Protein AF-0000000067927307 (afdb_homodimer)

Sequence (446 aa):
MRVGNA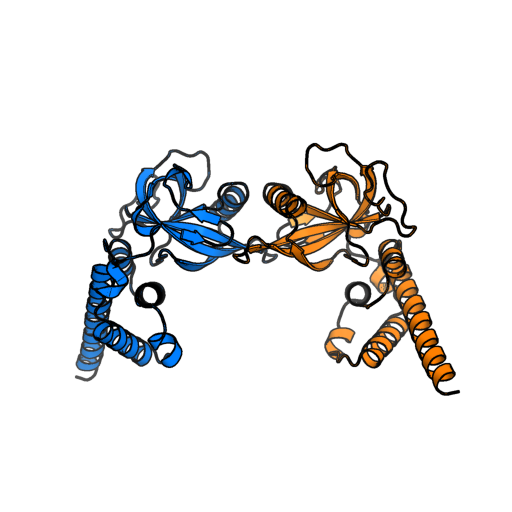LYRLAKDLPPAIPVFPLAGALLLPGGRMPLNIFEPRYLQMIDQAMAGSRLIGMIQPSLDGALRDDGEPELCSVGCAGRIISLAETGDGRYLISLQGVCRFRIVQELTAKTPFRQCKIMPFLADLEEDQAAAEVDRPALLKAFRAYLQANDLEADWESVSRAENGMLVNALSMMAPYGPAEKQALLEAPDLKTRAETLIAITEMTLAREDDEFGSSLQMRVGNALYRLAKDLPPAIPVFPLAGALLLPGGRMPLNIFEPRYLQMIDQAMAGSRLIGMIQPSLDGALRDDGEPELCSVGCAGRIISLAETGDGRYLISLQGVCRFRIVQELTAKTPFRQCKIMPFLADLEEDQAAAEVDRPALLKAFRAYLQANDLEADWESVSRAENGMLVNALSMMAPYGPAEKQALLEAPDLKTRAETLIAITEMTLAREDDEFGSSLQ

Structure (mmCIF, N/CA/C/O backbone):
data_AF-0000000067927307-model_v1
#
loop_
_entity.id
_entity.type
_entity.pdbx_description
1 polymer 'Peptidase S16 lon domain protein'
#
loop_
_atom_site.group_PDB
_atom_site.id
_atom_site.type_symbol
_atom_site.label_atom_id
_atom_site.label_alt_id
_atom_site.label_comp_id
_atom_site.label_asym_id
_atom_site.label_entity_id
_atom_site.label_seq_id
_atom_site.pdbx_PDB_ins_code
_atom_site.Cartn_x
_atom_site.Cartn_y
_atom_site.Cartn_z
_atom_site.occupancy
_atom_site.B_iso_or_equiv
_atom_site.auth_seq_id
_atom_site.auth_comp_id
_atom_site.auth_asym_id
_atom_site.auth_atom_id
_atom_site.pdbx_PDB_model_num
ATOM 1 N N . MET A 1 1 ? 15.781 15.484 0.783 1 87.31 1 MET A N 1
ATOM 2 C CA . MET A 1 1 ? 15.047 14.672 1.747 1 87.31 1 MET A CA 1
ATOM 3 C C . MET A 1 1 ? 14.586 13.359 1.115 1 87.31 1 MET A C 1
ATOM 5 O O . MET A 1 1 ? 14 13.359 0.03 1 87.31 1 MET A O 1
ATOM 9 N N . ARG A 1 2 ? 14.93 12.266 1.799 1 89.75 2 ARG A N 1
ATOM 10 C CA . ARG A 1 2 ? 14.477 10.961 1.318 1 89.75 2 ARG A CA 1
ATOM 11 C C . ARG A 1 2 ? 13.172 10.555 1.995 1 89.75 2 ARG A C 1
ATOM 13 O O . ARG A 1 2 ? 13.078 10.562 3.225 1 89.75 2 ARG A O 1
ATOM 20 N N . VAL A 1 3 ? 12.195 10.312 1.195 1 92.94 3 VAL A N 1
ATOM 21 C CA . VAL A 1 3 ? 10.891 9.875 1.685 1 92.94 3 VAL A CA 1
ATOM 22 C C . VAL A 1 3 ? 10.445 8.625 0.921 1 92.94 3 VAL A C 1
ATOM 24 O O . VAL A 1 3 ? 10.211 8.68 -0.288 1 92.94 3 VAL A O 1
ATOM 27 N N . GLY A 1 4 ? 10.273 7.488 1.721 1 94.56 4 GLY A N 1
ATOM 28 C CA . GLY A 1 4 ? 10.062 6.238 1.01 1 94.56 4 GLY A CA 1
ATOM 29 C C . GLY A 1 4 ? 11.148 5.938 -0.007 1 94.56 4 GLY A C 1
ATOM 30 O O . GLY A 1 4 ? 12.336 5.945 0.325 1 94.56 4 GLY A O 1
ATOM 31 N N . ASN A 1 5 ? 10.766 5.727 -1.264 1 94.69 5 ASN A N 1
ATOM 32 C CA . ASN A 1 5 ? 11.727 5.391 -2.307 1 94.69 5 ASN A CA 1
ATOM 33 C C . ASN A 1 5 ? 12.086 6.609 -3.152 1 94.69 5 ASN A C 1
ATOM 35 O O . ASN A 1 5 ? 12.789 6.488 -4.16 1 94.69 5 ASN A O 1
ATOM 39 N N . ALA A 1 6 ? 11.594 7.797 -2.719 1 94.88 6 ALA A N 1
ATOM 40 C CA . ALA A 1 6 ? 11.789 8.992 -3.529 1 94.88 6 ALA A CA 1
ATOM 41 C C . ALA A 1 6 ? 12.719 9.984 -2.836 1 94.88 6 ALA A C 1
ATOM 43 O O . ALA A 1 6 ? 12.797 10.016 -1.606 1 94.88 6 ALA A O 1
ATOM 44 N N . LEU A 1 7 ? 13.375 10.719 -3.6 1 93.69 7 LEU A N 1
ATOM 45 C CA . LEU A 1 7 ? 14.25 11.797 -3.143 1 93.69 7 LEU A CA 1
ATOM 46 C C . LEU A 1 7 ? 13.742 13.148 -3.607 1 93.69 7 LEU A C 1
ATOM 48 O O . LEU A 1 7 ? 13.445 13.336 -4.793 1 93.69 7 LEU A O 1
ATOM 52 N N . TYR A 1 8 ? 13.516 14.008 -2.637 1 94.5 8 TYR A N 1
ATOM 53 C CA . TYR A 1 8 ? 13.078 15.367 -2.92 1 94.5 8 TYR A CA 1
ATOM 54 C C . TYR A 1 8 ? 14.156 16.375 -2.539 1 94.5 8 TYR A C 1
ATOM 56 O O . TYR A 1 8 ? 14.523 16.484 -1.368 1 94.5 8 TYR A O 1
ATOM 64 N N . ARG A 1 9 ? 14.75 17.125 -3.451 1 89.94 9 ARG A N 1
ATOM 65 C CA . ARG A 1 9 ? 15.852 18.047 -3.199 1 89.94 9 ARG A CA 1
ATOM 66 C C 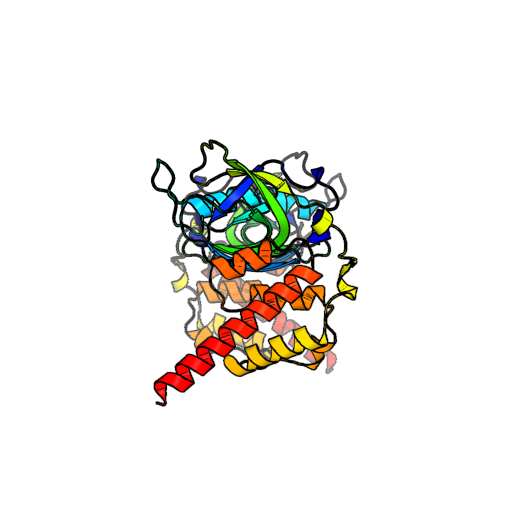. ARG A 1 9 ? 15.508 19.453 -3.654 1 89.94 9 ARG A C 1
ATOM 68 O O . ARG A 1 9 ? 15.93 20.438 -3.035 1 89.94 9 ARG A O 1
ATOM 75 N N . LEU A 1 10 ? 14.695 19.422 -4.723 1 90.88 10 LEU A N 1
ATOM 76 C CA . LEU A 1 10 ? 14.383 20.719 -5.336 1 90.88 10 LEU A CA 1
ATOM 77 C C . LEU A 1 10 ? 12.875 20.906 -5.469 1 90.88 10 LEU A C 1
ATOM 79 O O . LEU A 1 10 ? 12.117 19.938 -5.367 1 90.88 10 LEU A O 1
ATOM 83 N N . ALA A 1 11 ? 12.555 22.141 -5.723 1 89.75 11 ALA A N 1
ATOM 84 C CA . ALA A 1 11 ? 11.148 22.484 -5.922 1 89.75 11 ALA A CA 1
ATOM 85 C C . ALA A 1 11 ? 10.547 21.688 -7.07 1 89.75 11 ALA A C 1
ATOM 87 O O . ALA A 1 11 ? 9.383 21.297 -7.016 1 89.75 11 ALA A O 1
ATOM 88 N N . LYS A 1 12 ? 11.297 21.375 -8.086 1 92.12 12 LYS A N 1
ATOM 89 C CA . LYS A 1 12 ? 10.82 20.703 -9.289 1 92.12 12 LYS A CA 1
ATOM 90 C C . LYS A 1 12 ? 10.469 19.25 -9 1 92.12 12 LYS A C 1
ATOM 92 O O . LYS A 1 12 ? 9.82 18.594 -9.812 1 92.12 12 LYS A O 1
ATOM 97 N N . ASP A 1 13 ? 10.938 18.766 -7.898 1 93.62 13 ASP A N 1
ATOM 98 C CA . ASP A 1 13 ? 10.648 17.391 -7.523 1 93.62 13 ASP A CA 1
ATOM 99 C C . ASP A 1 13 ? 9.234 17.25 -6.977 1 93.62 13 ASP A C 1
ATOM 101 O O . ASP A 1 13 ? 8.75 16.141 -6.754 1 93.62 13 ASP A O 1
ATOM 105 N N . LEU A 1 14 ? 8.617 18.375 -6.727 1 95.12 14 LEU A N 1
ATOM 106 C CA . LEU A 1 14 ? 7.234 18.406 -6.273 1 95.12 14 LEU A CA 1
ATOM 107 C C . LEU A 1 14 ? 6.32 18.938 -7.375 1 95.12 14 LEU A C 1
ATOM 109 O O . LEU A 1 14 ? 6.707 19.828 -8.133 1 95.12 14 LEU A O 1
ATOM 113 N N . PRO A 1 15 ? 5.156 18.391 -7.465 1 96.19 15 PRO A N 1
ATOM 114 C CA . PRO A 1 15 ? 4.207 18.938 -8.43 1 96.19 15 PRO A CA 1
ATOM 115 C C . PRO A 1 15 ? 3.73 20.344 -8.055 1 96.19 15 PRO A C 1
ATOM 117 O O . PRO A 1 15 ? 3.646 20.672 -6.871 1 96.19 15 PRO A O 1
ATOM 120 N N . PRO A 1 16 ? 3.441 21.141 -9.023 1 95.56 16 PRO A N 1
ATOM 121 C CA . PRO A 1 16 ? 2.973 22.5 -8.734 1 95.56 16 PRO A CA 1
ATOM 122 C C . PRO A 1 16 ? 1.612 22.516 -8.039 1 95.56 16 PRO A C 1
ATOM 124 O O . PRO A 1 16 ? 1.288 23.469 -7.332 1 95.56 16 PRO A O 1
ATOM 127 N N . ALA A 1 17 ? 0.809 21.5 -8.352 1 97.44 17 ALA A N 1
ATOM 128 C CA . ALA A 1 17 ? -0.499 21.359 -7.715 1 97.44 17 ALA A CA 1
ATOM 129 C C . ALA A 1 17 ? -0.682 19.953 -7.145 1 97.44 17 ALA A C 1
ATOM 131 O O . ALA A 1 17 ? -0.21 18.969 -7.727 1 97.44 17 ALA A O 1
ATOM 132 N N . ILE A 1 18 ? -1.35 19.844 -6.066 1 97.88 18 ILE A N 1
ATOM 133 C CA . ILE A 1 18 ? -1.582 18.547 -5.461 1 97.88 18 ILE A CA 1
ATOM 134 C C . ILE A 1 18 ? -3.006 18.469 -4.91 1 97.88 18 ILE A C 1
ATOM 136 O O . ILE A 1 18 ? -3.592 19.5 -4.562 1 97.88 18 ILE A O 1
ATOM 140 N N . PRO A 1 19 ? -3.582 17.266 -4.887 1 98.62 19 PRO A N 1
ATOM 141 C CA . PRO A 1 19 ? -4.824 17.109 -4.125 1 98.62 19 PRO A CA 1
ATOM 142 C C . PRO A 1 19 ? -4.629 17.328 -2.625 1 98.62 19 PRO A C 1
ATOM 144 O O . PRO A 1 19 ? -3.576 16.984 -2.08 1 98.62 19 PRO A O 1
ATOM 147 N N . VAL A 1 20 ? -5.605 17.906 -1.993 1 98.44 20 VAL A N 1
ATOM 148 C CA . VAL A 1 20 ? -5.473 18.172 -0.566 1 98.44 20 VAL A CA 1
ATOM 149 C C . VAL A 1 20 ? -6.547 17.422 0.208 1 98.44 20 VAL A C 1
ATOM 151 O O . VAL A 1 20 ? -7.656 17.219 -0.291 1 98.44 20 VAL A O 1
ATOM 154 N N . PHE A 1 21 ? -6.234 16.969 1.389 1 98.56 21 PHE A N 1
ATOM 155 C CA . PHE A 1 21 ? -7.105 16.25 2.312 1 98.56 21 PHE A CA 1
ATOM 156 C C . PHE A 1 21 ? -7.309 17.047 3.594 1 98.56 21 PHE A C 1
ATOM 158 O O . PHE A 1 21 ? -6.496 16.984 4.516 1 98.56 21 PHE A O 1
ATOM 165 N N . PRO A 1 22 ? -8.422 17.797 3.635 1 98 22 PRO A N 1
ATOM 166 C CA . PRO A 1 22 ? -8.711 18.547 4.855 1 98 22 PRO A CA 1
ATOM 167 C C . PRO A 1 22 ? -9.078 17.656 6.031 1 98 22 PRO A C 1
ATOM 169 O O . PRO A 1 22 ? -10.016 16.859 5.938 1 98 22 PRO A O 1
ATOM 172 N N . LEU A 1 23 ? -8.383 17.781 7.117 1 97.25 23 LEU A N 1
ATOM 173 C CA . LEU A 1 23 ? -8.664 17 8.328 1 97.25 23 LEU A CA 1
ATOM 174 C C . LEU A 1 23 ? -8.359 17.828 9.578 1 97.25 23 LEU A C 1
ATOM 176 O O . LEU A 1 23 ? -7.203 18.172 9.836 1 97.25 23 LEU A O 1
ATOM 180 N N . ALA A 1 24 ? -9.406 18.094 10.281 1 96.19 24 ALA A N 1
ATOM 181 C CA . ALA A 1 24 ? -9.258 18.906 11.484 1 96.19 24 ALA A CA 1
ATOM 182 C C . ALA A 1 24 ? -8.43 18.188 12.539 1 96.19 24 ALA A C 1
ATOM 184 O O . ALA A 1 24 ? -8.625 16.984 12.773 1 96.19 24 ALA A O 1
ATOM 185 N N . GLY A 1 25 ? -7.492 18.906 13.148 1 94.75 25 GLY A N 1
ATOM 186 C CA . GLY A 1 25 ? -6.715 18.375 14.25 1 94.75 25 GLY A CA 1
ATOM 187 C C . GLY A 1 25 ? -5.574 17.469 13.797 1 94.75 25 GLY A C 1
ATOM 188 O O . GLY A 1 25 ? -4.844 16.922 14.617 1 94.75 25 GLY A O 1
ATOM 189 N N . ALA A 1 26 ? -5.387 17.328 12.523 1 94.25 26 ALA A N 1
ATOM 190 C CA . ALA A 1 26 ? -4.301 16.516 12 1 94.25 26 ALA A CA 1
ATOM 191 C C . ALA A 1 26 ? -3.033 17.344 11.797 1 94.25 26 ALA A C 1
ATOM 193 O O . ALA A 1 26 ? -3.102 18.5 11.367 1 94.25 26 ALA A O 1
ATOM 194 N N . LEU A 1 27 ? -1.935 16.766 12.188 1 96.44 27 LEU A N 1
ATOM 195 C CA . LEU A 1 27 ? -0.641 17.391 11.945 1 96.44 27 LEU A CA 1
ATOM 196 C C . LEU A 1 27 ? 0.34 16.406 11.328 1 96.44 27 LEU A C 1
ATOM 198 O O . LEU A 1 27 ? 0.626 15.352 11.914 1 96.44 27 LEU A O 1
ATOM 202 N N . LEU A 1 28 ? 0.758 16.688 10.156 1 97.56 28 LEU A N 1
ATOM 203 C CA . LEU A 1 28 ? 1.861 15.992 9.5 1 97.56 28 LEU A CA 1
ATOM 204 C C . LEU A 1 28 ? 3.074 16.906 9.367 1 97.56 28 LEU A C 1
ATOM 206 O O . LEU A 1 28 ? 2.945 18.062 8.953 1 97.56 28 LEU A O 1
ATOM 210 N N . LEU A 1 29 ? 4.199 16.406 9.82 1 96.38 29 LEU A N 1
ATOM 211 C CA . LEU A 1 29 ? 5.449 17.156 9.688 1 96.38 29 LEU A CA 1
ATOM 212 C C . LEU A 1 29 ? 6.441 16.391 8.812 1 96.38 29 LEU A C 1
ATOM 214 O O . LEU A 1 29 ? 6.305 15.18 8.617 1 96.38 29 LEU A O 1
ATOM 218 N N . PRO A 1 30 ? 7.402 17.156 8.195 1 94.12 30 PRO A N 1
ATOM 219 C CA . PRO A 1 30 ? 8.406 16.484 7.375 1 94.12 30 PRO A CA 1
ATOM 220 C C . PRO A 1 30 ? 9.062 15.305 8.094 1 94.12 30 PRO A C 1
ATOM 222 O O . PRO A 1 30 ? 9.453 15.43 9.258 1 94.12 30 PRO A O 1
ATOM 225 N N . GLY A 1 31 ? 9.094 14.164 7.41 1 91.81 31 GLY A N 1
ATOM 226 C CA . GLY A 1 31 ? 9.703 12.977 7.977 1 91.81 31 GLY A CA 1
ATOM 227 C C . GLY A 1 31 ? 8.742 12.164 8.828 1 91.81 31 GLY A C 1
ATOM 228 O O . GLY A 1 31 ? 8.992 10.992 9.109 1 91.81 31 GLY A O 1
ATOM 229 N N . GLY A 1 32 ? 7.723 12.828 9.297 1 93.69 32 GLY A N 1
ATOM 230 C CA . GLY A 1 32 ? 6.738 12.156 10.125 1 93.69 32 GLY A CA 1
ATOM 231 C C . GLY A 1 32 ? 5.867 11.18 9.352 1 93.69 32 GLY A C 1
ATOM 232 O O . GLY A 1 32 ? 5.73 11.297 8.133 1 93.69 32 GLY A O 1
ATOM 233 N N . ARG A 1 33 ? 5.27 10.25 10.102 1 94.62 33 ARG A N 1
ATOM 234 C CA . ARG A 1 33 ? 4.371 9.273 9.484 1 94.62 33 ARG A CA 1
ATOM 235 C C . ARG A 1 33 ? 2.949 9.43 10.008 1 94.62 33 ARG A C 1
ATOM 237 O O . ARG A 1 33 ? 2.746 9.68 11.203 1 94.62 33 ARG A O 1
ATOM 244 N N . MET A 1 34 ? 2.025 9.211 9.094 1 96.19 34 MET A N 1
ATOM 245 C CA . MET A 1 34 ? 0.623 9.336 9.477 1 96.19 34 MET A CA 1
ATOM 246 C C . MET A 1 34 ? -0.223 8.25 8.812 1 96.19 34 MET A C 1
ATOM 248 O O . MET A 1 34 ? -0.42 8.273 7.594 1 96.19 34 MET A O 1
ATOM 252 N N . PRO A 1 35 ? -0.691 7.301 9.586 1 97.38 35 PRO A N 1
ATOM 253 C CA . PRO A 1 35 ? -1.65 6.336 9.047 1 97.38 35 PRO A CA 1
ATOM 254 C C . PRO A 1 35 ? -3.053 6.922 8.891 1 97.38 35 PRO A C 1
ATOM 256 O O . PRO A 1 35 ? -3.49 7.719 9.719 1 97.38 35 PRO A O 1
ATOM 259 N N . LEU A 1 36 ? -3.715 6.602 7.875 1 98.06 36 LEU A N 1
ATOM 260 C CA . LEU A 1 36 ? -5.074 7.07 7.617 1 98.06 36 LEU A CA 1
ATOM 261 C C . LEU A 1 36 ? -5.957 5.93 7.129 1 98.06 36 LEU A C 1
ATOM 263 O O . LEU A 1 36 ? -5.484 5.02 6.445 1 98.06 36 LEU A O 1
ATOM 267 N N . ASN A 1 37 ? -7.18 5.938 7.543 1 97.81 37 ASN A N 1
ATOM 268 C CA . ASN A 1 37 ? -8.25 5.098 7.027 1 97.81 37 ASN A CA 1
ATOM 269 C C . ASN A 1 37 ? -9.164 5.871 6.078 1 97.81 37 ASN A C 1
ATOM 271 O O . ASN A 1 37 ? -9.883 6.773 6.504 1 97.81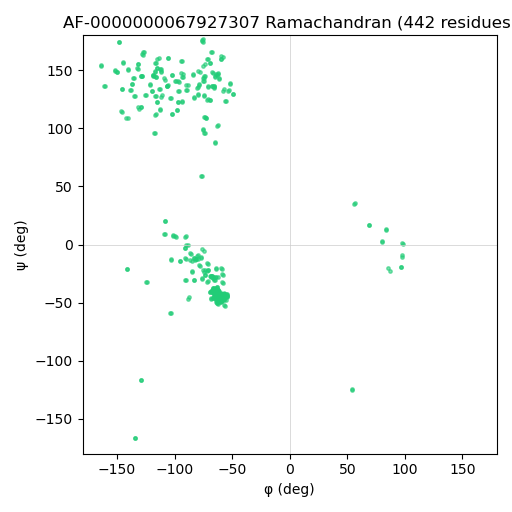 37 ASN A O 1
ATOM 275 N N . ILE A 1 38 ? -9.133 5.535 4.844 1 98.56 38 ILE A N 1
ATOM 276 C CA . ILE A 1 38 ? -9.867 6.281 3.83 1 98.56 38 ILE A CA 1
ATOM 277 C C . ILE A 1 38 ? -11.125 5.508 3.43 1 98.56 38 ILE A C 1
ATOM 279 O O . ILE A 1 38 ? -11.039 4.359 2.99 1 98.56 38 ILE A O 1
ATOM 283 N N . PHE A 1 39 ? -12.352 6.172 3.506 1 97.69 39 PHE A N 1
ATOM 284 C CA . PHE A 1 39 ? -13.562 5.422 3.197 1 97.69 39 PHE A CA 1
ATOM 285 C C . PHE A 1 39 ? -14.547 6.281 2.416 1 97.69 39 PHE A C 1
ATOM 287 O O . PHE A 1 39 ? -15.469 5.762 1.781 1 97.69 39 PHE A O 1
ATOM 294 N N . GLU A 1 40 ? -14.438 7.574 2.477 1 97.5 40 GLU A N 1
ATOM 295 C CA . GLU A 1 40 ? -15.32 8.414 1.679 1 97.5 40 GLU A CA 1
ATOM 296 C C . GLU A 1 40 ? -15.031 8.266 0.189 1 97.5 40 GLU A C 1
ATOM 298 O O . GLU A 1 40 ? -13.875 8.352 -0.231 1 97.5 40 GLU A O 1
ATOM 303 N N . PRO A 1 41 ? -15.992 8.156 -0.665 1 97.5 41 PRO A N 1
ATOM 304 C CA . PRO A 1 41 ? -15.805 7.914 -2.098 1 97.5 41 PRO A CA 1
ATOM 305 C C . PRO A 1 41 ? -14.891 8.945 -2.76 1 97.5 41 PRO A C 1
ATOM 307 O O . PRO A 1 41 ? -14.039 8.586 -3.574 1 97.5 41 PRO A O 1
ATOM 310 N N . ARG A 1 42 ? -15.062 10.219 -2.441 1 97.62 42 ARG A N 1
ATOM 311 C CA . ARG A 1 42 ? -14.258 11.258 -3.068 1 97.62 42 ARG A CA 1
ATOM 312 C C . ARG A 1 42 ? -12.781 11.086 -2.725 1 97.62 42 ARG A C 1
ATOM 314 O O . ARG A 1 42 ? -11.914 11.32 -3.566 1 97.62 42 ARG A O 1
ATOM 321 N N . TYR A 1 43 ? -12.516 10.688 -1.562 1 98.19 43 TYR A N 1
ATOM 322 C CA . TYR A 1 43 ? -11.117 10.555 -1.158 1 98.19 43 TYR A CA 1
ATOM 323 C C . TYR A 1 43 ? -10.547 9.219 -1.619 1 98.19 43 TYR A C 1
ATOM 325 O O . TYR A 1 43 ? -9.336 9.094 -1.812 1 98.19 43 TYR A O 1
ATOM 333 N N . LEU A 1 44 ? -11.414 8.172 -1.704 1 97.94 44 LEU A N 1
ATOM 334 C CA . LEU A 1 44 ? -10.953 6.957 -2.363 1 97.94 44 LEU A CA 1
ATOM 335 C C . LEU A 1 44 ? -10.438 7.258 -3.768 1 97.94 44 LEU A C 1
ATOM 337 O O . LEU A 1 44 ? -9.367 6.793 -4.152 1 97.94 44 LEU A O 1
ATOM 341 N N . GLN A 1 45 ? -11.164 8.062 -4.516 1 97.75 45 GLN A N 1
ATOM 342 C CA . GLN A 1 45 ? -10.758 8.469 -5.855 1 97.75 45 GLN A CA 1
ATOM 343 C C . GLN A 1 45 ? -9.469 9.281 -5.812 1 97.75 45 GLN A C 1
ATOM 345 O O . GLN A 1 45 ? -8.617 9.148 -6.699 1 97.75 45 GLN A O 1
ATOM 350 N N . MET A 1 46 ? -9.352 10.125 -4.82 1 98.44 46 MET A N 1
ATOM 351 C CA . MET A 1 46 ? -8.148 10.93 -4.648 1 98.44 46 MET A CA 1
ATOM 352 C C . MET A 1 46 ? -6.914 10.047 -4.508 1 98.44 46 MET A C 1
ATOM 354 O O . MET A 1 46 ? -5.891 10.297 -5.145 1 98.44 46 MET A O 1
ATOM 358 N N . ILE A 1 47 ? -7.062 8.977 -3.68 1 98.31 47 ILE A N 1
ATOM 359 C CA . ILE A 1 47 ? -5.953 8.062 -3.443 1 98.31 47 ILE A CA 1
ATOM 360 C C . ILE A 1 47 ? -5.609 7.324 -4.734 1 98.31 47 ILE A C 1
ATOM 362 O O . ILE A 1 47 ? -4.434 7.176 -5.078 1 98.31 47 ILE A O 1
ATOM 366 N N . ASP A 1 48 ? -6.633 6.855 -5.445 1 96.88 48 ASP A N 1
ATOM 367 C CA . ASP A 1 48 ? -6.402 6.172 -6.715 1 96.88 48 ASP A CA 1
ATOM 368 C C . ASP A 1 48 ? -5.629 7.059 -7.684 1 96.88 48 ASP A C 1
ATOM 370 O O . ASP A 1 48 ? -4.66 6.609 -8.305 1 96.88 48 ASP A O 1
ATOM 374 N N . GLN A 1 49 ? -6.008 8.289 -7.754 1 96.81 49 GLN A N 1
ATOM 375 C CA . GLN A 1 49 ? -5.355 9.219 -8.664 1 96.81 49 GLN A CA 1
ATOM 376 C C . GLN A 1 49 ? -3.924 9.516 -8.219 1 96.81 49 GLN A C 1
ATOM 378 O O . GLN A 1 49 ? -3.014 9.586 -9.047 1 96.81 49 GLN A O 1
ATOM 383 N N . ALA A 1 50 ? -3.744 9.781 -6.969 1 97.75 50 ALA A N 1
ATOM 384 C CA . ALA A 1 50 ? -2.41 10.055 -6.438 1 97.75 50 ALA A CA 1
ATOM 385 C C . ALA A 1 50 ? -1.461 8.898 -6.715 1 97.75 50 ALA A C 1
ATOM 387 O O . ALA A 1 50 ? -0.318 9.102 -7.129 1 97.75 50 ALA A O 1
ATOM 388 N N . MET A 1 51 ? -1.968 7.637 -6.512 1 96.31 51 MET A N 1
ATOM 389 C CA . MET A 1 51 ? -1.144 6.445 -6.695 1 96.31 51 MET A CA 1
ATOM 390 C C . MET A 1 51 ? -0.752 6.273 -8.156 1 96.31 51 MET A C 1
ATOM 392 O O . MET A 1 51 ? 0.299 5.707 -8.461 1 96.31 51 MET A O 1
ATOM 396 N N . ALA A 1 52 ? -1.563 6.758 -9.062 1 95.5 52 ALA A N 1
ATOM 397 C CA . ALA A 1 52 ? -1.297 6.66 -10.492 1 95.5 52 ALA A CA 1
ATOM 398 C C . ALA A 1 52 ? -0.31 7.738 -10.938 1 95.5 52 ALA A C 1
ATOM 400 O O . ALA A 1 52 ? 0.204 7.691 -12.062 1 95.5 52 ALA A O 1
ATOM 401 N N . GLY A 1 53 ? 0.005 8.727 -10.016 1 94.44 53 GLY A N 1
ATOM 402 C CA . GLY A 1 53 ? 0.852 9.852 -10.375 1 94.44 53 GLY A CA 1
ATOM 403 C C . GLY A 1 53 ? 1.995 10.07 -9.398 1 94.44 53 GLY A C 1
ATOM 404 O O . GLY A 1 53 ? 2.848 9.203 -9.227 1 94.44 53 GLY A O 1
ATOM 405 N N . SER A 1 54 ? 1.987 11.203 -8.75 1 94.75 54 SER A N 1
ATOM 406 C CA . SER A 1 54 ? 3.098 11.641 -7.91 1 94.75 54 SER A CA 1
ATOM 407 C C . SER A 1 54 ? 3.082 10.93 -6.559 1 94.75 54 SER A C 1
ATOM 409 O O . SER A 1 54 ? 4.07 10.969 -5.824 1 94.75 54 SER A O 1
ATOM 411 N N . ARG A 1 55 ? 1.977 10.359 -6.184 1 97.38 55 ARG A N 1
ATOM 412 C CA . ARG A 1 55 ? 1.763 9.695 -4.906 1 97.38 55 ARG A CA 1
ATOM 413 C C . ARG A 1 55 ? 1.76 10.695 -3.758 1 97.38 55 ARG A C 1
ATOM 415 O O . ARG A 1 55 ? 2 10.336 -2.605 1 97.38 55 ARG A O 1
ATOM 422 N N . LEU A 1 56 ? 1.598 12 -4.062 1 98.38 56 LEU A N 1
ATOM 423 C CA . LEU A 1 56 ? 1.622 13.047 -3.053 1 98.38 56 LEU A CA 1
ATOM 424 C C . LEU A 1 56 ? 0.219 13.594 -2.799 1 98.38 56 LEU A C 1
ATOM 426 O O . LEU A 1 56 ? -0.557 13.781 -3.738 1 98.38 56 LEU A O 1
ATOM 430 N N . ILE A 1 57 ? -0.069 13.766 -1.568 1 98.5 57 ILE A N 1
ATOM 431 C CA . ILE A 1 57 ? -1.276 14.477 -1.169 1 98.5 57 ILE A CA 1
ATOM 432 C C . ILE A 1 57 ? -0.932 15.523 -0.106 1 98.5 57 ILE A C 1
ATOM 434 O O . ILE A 1 57 ? 0.054 15.375 0.62 1 98.5 57 ILE A O 1
ATOM 438 N N . GLY A 1 58 ? -1.67 16.547 -0.072 1 98.69 58 GLY A N 1
ATOM 439 C CA . GLY A 1 58 ? -1.46 17.594 0.922 1 98.69 58 GLY A CA 1
ATOM 440 C C . GLY A 1 58 ? -2.379 17.469 2.121 1 98.69 58 GLY A C 1
ATOM 441 O O . GLY A 1 58 ? -3.598 17.594 1.993 1 98.69 58 GLY A O 1
ATOM 442 N N . MET A 1 59 ? -1.82 17.234 3.238 1 98.69 59 MET A N 1
ATOM 443 C CA . MET A 1 59 ? -2.57 17.281 4.488 1 98.69 59 MET A CA 1
ATOM 444 C C . MET A 1 59 ? -2.746 18.719 4.957 1 98.69 59 MET A C 1
ATOM 446 O O . MET A 1 59 ? -1.773 19.469 5.047 1 98.69 59 MET A O 1
ATOM 450 N N . ILE A 1 60 ? -3.975 19.094 5.258 1 98.62 60 ILE A N 1
ATOM 451 C CA . ILE A 1 60 ? -4.246 20.484 5.617 1 98.62 60 ILE A CA 1
ATOM 452 C C . ILE A 1 60 ? -5.449 20.547 6.555 1 98.62 60 ILE A C 1
ATOM 454 O O . ILE A 1 60 ? -6.332 19.688 6.504 1 98.62 60 ILE A O 1
ATOM 458 N N . GLN A 1 61 ? -5.477 21.531 7.434 1 98.19 61 GLN A N 1
ATOM 459 C CA . GLN A 1 61 ? -6.629 21.719 8.305 1 98.19 61 GLN A CA 1
ATOM 460 C C . GLN A 1 61 ? -7.641 22.688 7.699 1 98.19 61 GLN A C 1
ATOM 462 O O . GLN A 1 61 ? -7.266 23.594 6.949 1 98.19 61 GLN A O 1
ATOM 467 N N . PRO A 1 62 ? -8.883 22.406 8.008 1 98 62 PRO A N 1
ATOM 468 C CA . PRO A 1 62 ? -9.844 23.484 7.723 1 98 62 PRO A CA 1
ATOM 469 C C . PRO A 1 62 ? -9.531 24.766 8.484 1 98 62 PRO A C 1
ATOM 471 O O . PRO A 1 62 ? -8.812 24.734 9.484 1 98 62 PRO A O 1
ATOM 474 N N . SER A 1 63 ? -10.07 25.812 7.961 1 97.44 63 SER A N 1
ATOM 475 C CA . SER A 1 63 ? -9.867 27.094 8.625 1 97.44 63 SER A CA 1
ATOM 476 C C . SER A 1 63 ? -10.227 27 10.109 1 97.44 63 SER A C 1
ATOM 478 O O . SER A 1 63 ? -11.234 26.391 10.477 1 97.44 63 SER A O 1
ATOM 480 N N . LEU A 1 64 ? -9.445 27.609 10.922 1 96.25 64 LEU A N 1
ATOM 481 C CA . LEU A 1 64 ? -9.617 27.516 12.367 1 96.25 64 LEU A CA 1
ATOM 482 C C . LEU A 1 64 ? -10.82 28.328 12.828 1 96.25 64 LEU A C 1
ATOM 484 O O . LEU A 1 64 ? -11.391 28.062 13.891 1 96.25 64 LEU A O 1
ATOM 488 N N . ASP A 1 65 ? -11.234 29.281 12.07 1 95.12 65 ASP A N 1
ATOM 489 C CA . ASP A 1 65 ? -12.336 30.156 12.477 1 95.12 65 ASP A CA 1
ATOM 490 C C . ASP A 1 65 ? -13.68 29.609 12.008 1 95.12 65 ASP A C 1
ATOM 492 O O . ASP A 1 65 ? -14.711 30.25 12.172 1 95.12 65 ASP A O 1
ATOM 496 N N . GLY A 1 66 ? -13.672 28.516 11.289 1 93.12 66 GLY A N 1
ATOM 497 C CA . GLY A 1 66 ? -14.906 27.875 10.867 1 93.12 66 GLY A CA 1
ATOM 498 C C . GLY A 1 66 ? -15.492 28.484 9.609 1 93.12 66 GLY A C 1
ATOM 499 O O . GLY A 1 66 ? -16.641 28.203 9.258 1 93.12 66 GLY A O 1
ATOM 500 N N . ALA A 1 67 ? -14.719 29.266 8.953 1 94.81 67 ALA A N 1
ATOM 501 C CA . ALA A 1 67 ? -15.203 29.906 7.734 1 94.81 67 ALA A CA 1
ATOM 502 C C . ALA A 1 67 ? -15.57 28.875 6.676 1 94.81 67 ALA A C 1
ATOM 504 O O . ALA A 1 67 ? -14.891 27.859 6.535 1 94.81 67 ALA A O 1
ATOM 505 N N . LEU A 1 68 ? -16.641 29.172 5.93 1 94.75 68 LEU A N 1
ATOM 506 C CA . LEU A 1 68 ? -17.141 28.281 4.898 1 94.75 68 LEU A CA 1
ATOM 507 C C . LEU A 1 68 ? -17.047 28.922 3.52 1 94.75 68 LEU A C 1
ATOM 509 O O . LEU A 1 68 ? -17.188 30.141 3.387 1 94.75 68 LEU A O 1
ATOM 513 N N . ARG A 1 69 ? -16.844 28.094 2.527 1 93.38 69 ARG A N 1
ATOM 514 C CA . ARG A 1 69 ? -16.953 28.516 1.136 1 93.38 69 ARG A CA 1
ATOM 515 C C . ARG A 1 69 ? -18.406 28.672 0.714 1 93.38 69 ARG A C 1
ATOM 517 O O . ARG A 1 69 ? -19.312 28.344 1.476 1 93.38 69 ARG A O 1
ATOM 524 N N . ASP A 1 70 ? -18.562 29.188 -0.534 1 91.19 70 ASP A N 1
ATOM 525 C CA . ASP A 1 70 ? -19.906 29.359 -1.076 1 91.19 70 ASP A CA 1
ATOM 526 C C . ASP A 1 70 ? -20.625 28.031 -1.221 1 91.19 70 ASP A C 1
ATOM 528 O O . ASP A 1 70 ? -21.844 27.953 -1.094 1 91.19 70 ASP A O 1
ATOM 532 N N . ASP A 1 71 ? -19.938 27.016 -1.396 1 89.62 71 ASP A N 1
ATOM 533 C CA . ASP A 1 71 ? -20.547 25.703 -1.625 1 89.62 71 ASP A CA 1
ATOM 534 C C . ASP A 1 71 ? -20.781 24.969 -0.306 1 89.62 71 ASP A C 1
ATOM 536 O O . ASP A 1 71 ? -21.203 23.812 -0.301 1 89.62 71 ASP A O 1
ATOM 540 N N . GLY A 1 72 ? -20.422 25.578 0.794 1 92 72 GLY A N 1
ATOM 541 C CA . GLY A 1 72 ? -20.703 25.016 2.102 1 92 72 GLY A CA 1
ATOM 542 C C . GLY A 1 72 ? -19.516 24.266 2.689 1 92 72 GLY A C 1
ATOM 543 O O . GLY A 1 72 ? -19.547 23.859 3.854 1 92 72 GLY A O 1
ATOM 544 N N . GLU A 1 73 ? -18.547 24.062 1.888 1 93.19 73 GLU A N 1
ATOM 545 C CA . GLU A 1 73 ? -17.359 23.391 2.383 1 93.19 73 GLU A CA 1
ATOM 546 C C . GLU A 1 73 ? -16.469 24.328 3.201 1 93.19 73 GLU A C 1
ATOM 548 O O . GLU A 1 73 ? -16.469 25.531 2.971 1 93.19 73 GLU A O 1
ATOM 553 N N . PRO A 1 74 ? -15.781 23.828 4.156 1 96.06 74 PRO A N 1
ATOM 554 C CA . PRO A 1 74 ? -14.914 24.703 4.957 1 96.06 74 PRO A CA 1
ATOM 555 C C . PRO A 1 74 ? -13.789 25.328 4.137 1 96.06 74 PRO A C 1
ATOM 557 O O . PRO A 1 74 ? -13.234 24.688 3.24 1 96.06 74 PRO A O 1
ATOM 560 N N . GLU A 1 75 ? -13.453 26.516 4.504 1 97.56 75 GLU A N 1
ATOM 561 C CA . GLU A 1 75 ? -12.203 27.078 4.008 1 97.56 75 GLU A CA 1
ATOM 562 C C . GLU A 1 75 ? -11 26.344 4.594 1 97.56 75 GLU A C 1
ATOM 564 O O . GLU A 1 75 ? -11.148 25.547 5.523 1 97.56 75 GLU A O 1
ATOM 569 N N . LEU A 1 76 ? -9.852 26.562 4.02 1 98.06 76 LEU A N 1
ATOM 570 C CA . LEU A 1 76 ? -8.664 25.828 4.445 1 98.06 76 LEU A CA 1
ATOM 571 C C . LEU A 1 76 ? -7.668 26.766 5.129 1 98.06 76 LEU A C 1
ATOM 573 O O . LEU A 1 76 ? -7.633 27.969 4.836 1 98.06 76 LEU A O 1
ATOM 577 N N . CYS A 1 77 ? -6.887 26.25 6.09 1 98 77 CYS A N 1
ATOM 578 C CA . CYS A 1 77 ? -5.699 26.969 6.531 1 98 77 CYS A CA 1
ATOM 579 C C . CYS A 1 77 ? -4.738 27.188 5.371 1 98 77 CYS A C 1
ATOM 581 O O . CYS A 1 77 ? -4.824 26.516 4.344 1 98 77 CYS A O 1
ATOM 583 N N . SER A 1 78 ? -3.832 28.094 5.535 1 97.44 78 SER A N 1
ATOM 584 C CA . SER A 1 78 ? -2.971 28.5 4.426 1 97.44 78 SER A CA 1
ATOM 585 C C . SER A 1 78 ? -1.769 27.562 4.301 1 97.44 78 SER A C 1
ATOM 587 O O . SER A 1 78 ? -1.145 27.5 3.24 1 97.44 78 SER A O 1
ATOM 589 N N . VAL A 1 79 ? -1.445 26.922 5.395 1 98.38 79 VAL A N 1
ATOM 590 C CA . VAL A 1 79 ? -0.238 26.094 5.406 1 98.38 79 VAL A CA 1
ATOM 591 C C . VAL A 1 79 ? -0.601 24.641 5.703 1 98.38 79 VAL A C 1
ATOM 593 O O . VAL A 1 79 ? -1.415 24.375 6.586 1 98.38 79 VAL A O 1
ATOM 596 N N . GLY A 1 80 ? -0.09 23.75 4.938 1 98.44 80 GLY A N 1
ATOM 597 C CA . GLY A 1 80 ? -0.187 22.312 5.145 1 98.44 80 GLY A CA 1
ATOM 598 C C . GLY A 1 80 ? 1.136 21.594 4.957 1 98.44 80 GLY A C 1
ATOM 599 O O . GLY A 1 80 ? 2.201 22.203 5.039 1 98.44 80 GLY A O 1
ATOM 600 N N . CYS A 1 81 ? 1.069 20.312 4.859 1 98.69 81 CYS A N 1
ATOM 601 C CA . CYS A 1 81 ? 2.258 19.5 4.621 1 98.69 81 CYS A CA 1
ATOM 602 C C . CYS A 1 81 ? 1.995 18.438 3.549 1 98.69 81 CYS A C 1
ATOM 604 O O . CYS A 1 81 ? 0.988 17.734 3.602 1 98.69 81 CYS A O 1
ATOM 606 N N . ALA A 1 82 ? 2.904 18.422 2.543 1 98.5 82 ALA A N 1
ATOM 607 C CA . ALA A 1 82 ? 2.826 17.391 1.512 1 98.5 82 ALA A CA 1
ATOM 608 C C . ALA A 1 82 ? 3.305 16.047 2.045 1 98.5 82 ALA A C 1
ATOM 610 O O . ALA A 1 82 ? 4.367 15.961 2.67 1 98.5 82 ALA A O 1
ATOM 611 N N . GLY A 1 83 ? 2.496 15.039 1.864 1 98.38 83 GLY A N 1
ATOM 612 C CA . GLY A 1 83 ? 2.854 13.688 2.27 1 98.38 83 GLY A CA 1
ATOM 613 C C . GLY A 1 83 ? 2.848 12.695 1.118 1 98.38 83 GLY A C 1
ATOM 614 O O . GLY A 1 83 ? 1.954 12.727 0.27 1 98.38 83 GLY A O 1
ATOM 615 N N . ARG A 1 84 ? 3.84 11.875 1.103 1 98.56 84 ARG A N 1
ATOM 616 C CA . ARG A 1 84 ? 3.898 10.789 0.127 1 98.56 84 ARG A CA 1
ATOM 617 C C . ARG A 1 84 ? 3.217 9.531 0.66 1 98.56 84 ARG A C 1
ATOM 619 O O . ARG A 1 84 ? 3.393 9.172 1.825 1 98.56 84 ARG A O 1
ATOM 626 N N . ILE A 1 85 ? 2.375 8.922 -0.183 1 98.69 85 ILE A N 1
ATOM 627 C CA . ILE A 1 85 ? 1.789 7.637 0.167 1 98.69 85 ILE A CA 1
ATOM 628 C C . ILE A 1 85 ? 2.85 6.543 0.064 1 98.69 85 ILE A C 1
ATOM 630 O O . ILE A 1 85 ? 3.225 6.133 -1.037 1 98.69 85 ILE A O 1
ATOM 634 N N . ILE A 1 86 ? 3.258 6.051 1.199 1 98.31 86 ILE A N 1
ATOM 635 C CA . ILE A 1 86 ? 4.355 5.09 1.189 1 98.31 86 ILE A CA 1
ATOM 636 C C . ILE A 1 86 ? 3.811 3.676 1.38 1 98.31 86 ILE A C 1
ATOM 638 O O . ILE A 1 86 ? 4.527 2.693 1.184 1 98.3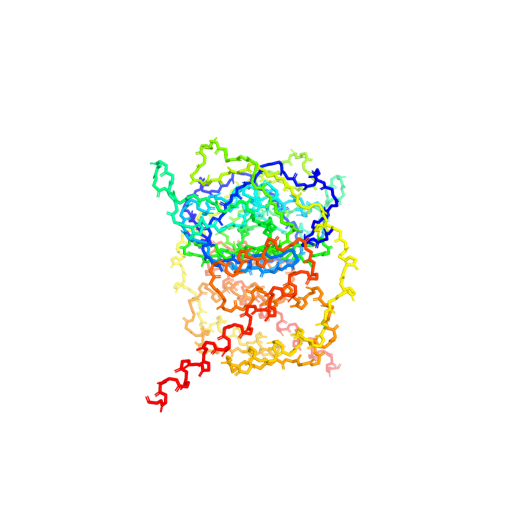1 86 ILE A O 1
ATOM 642 N N . SER A 1 87 ? 2.6 3.584 1.759 1 98.44 87 SER A N 1
ATOM 643 C CA . SER A 1 87 ? 1.948 2.279 1.845 1 98.44 87 SER A CA 1
ATOM 644 C C . SER A 1 87 ? 0.45 2.393 1.588 1 98.44 87 SER A C 1
ATOM 646 O O . SER A 1 87 ? -0.17 3.4 1.93 1 98.44 87 SER A O 1
ATOM 648 N N . LEU A 1 88 ? -0.119 1.378 1.021 1 98.62 88 LEU A N 1
ATOM 649 C CA . LEU A 1 88 ? -1.538 1.249 0.707 1 98.62 88 LEU A CA 1
ATOM 650 C C . LEU A 1 88 ? -2 -0.196 0.862 1 98.62 88 LEU A C 1
ATOM 652 O O . LEU A 1 88 ? -1.317 -1.122 0.416 1 98.62 88 LEU A O 1
ATOM 656 N N . ALA A 1 89 ? -3.111 -0.395 1.506 1 98.44 89 ALA A N 1
ATOM 657 C CA . ALA A 1 89 ? -3.721 -1.716 1.643 1 98.44 89 ALA A CA 1
ATOM 658 C C . ALA A 1 89 ? -5.234 -1.642 1.459 1 98.44 89 ALA A C 1
ATOM 660 O O . ALA A 1 89 ? -5.898 -0.789 2.053 1 98.44 89 ALA A O 1
ATOM 661 N N . GLU A 1 90 ? -5.727 -2.543 0.663 1 97.94 90 GLU A N 1
ATOM 662 C CA . GLU A 1 90 ? -7.172 -2.727 0.559 1 97.94 90 GLU A CA 1
ATOM 663 C C . GLU A 1 90 ? -7.711 -3.537 1.734 1 97.94 90 GLU A C 1
ATOM 665 O O . GLU A 1 90 ? -7.121 -4.547 2.123 1 97.94 90 GLU A O 1
ATOM 670 N N . THR A 1 91 ? -8.859 -3.113 2.281 1 95.88 91 THR A N 1
ATOM 671 C CA . THR A 1 91 ? -9.398 -3.801 3.451 1 95.88 91 THR A CA 1
ATOM 672 C C . THR A 1 91 ? -10.43 -4.848 3.039 1 95.88 91 THR A C 1
ATOM 674 O O . THR A 1 91 ? -10.852 -5.664 3.861 1 95.88 91 THR A O 1
ATOM 677 N N . GLY A 1 92 ? -10.922 -4.836 1.833 1 94.31 92 GLY A N 1
ATOM 678 C CA . GLY A 1 92 ? -11.914 -5.801 1.373 1 94.31 92 GLY A CA 1
ATOM 679 C C . GLY A 1 92 ? -13.336 -5.281 1.457 1 94.31 92 GLY A C 1
ATOM 680 O O . GLY A 1 92 ? -14.242 -5.832 0.825 1 94.31 92 GLY A O 1
ATOM 681 N N . ASP A 1 93 ? -13.516 -4.242 2.271 1 94.44 93 ASP A N 1
ATOM 682 C CA . ASP A 1 93 ? -14.852 -3.664 2.404 1 94.44 93 ASP A CA 1
ATOM 683 C C . ASP A 1 93 ? -14.922 -2.295 1.732 1 94.44 93 ASP A C 1
ATOM 685 O O . ASP A 1 93 ? -15.773 -1.476 2.076 1 94.44 93 ASP A O 1
ATOM 689 N N . GLY A 1 94 ? -14.016 -2.043 0.857 1 95.62 94 GLY A N 1
ATOM 690 C CA . GLY A 1 94 ? -14.094 -0.832 0.055 1 95.62 94 GLY A CA 1
ATOM 691 C C . GLY A 1 94 ? -13.227 0.292 0.586 1 95.62 94 GLY A C 1
ATOM 692 O O . GLY A 1 94 ? -13.156 1.366 -0.014 1 95.62 94 GLY A O 1
ATOM 693 N N . ARG A 1 95 ? -12.523 0.096 1.63 1 97.5 95 ARG A N 1
ATOM 694 C CA . ARG A 1 95 ? -11.703 1.141 2.242 1 97.5 95 ARG A CA 1
ATOM 695 C C . ARG A 1 95 ? -10.227 0.916 1.96 1 97.5 95 ARG A C 1
ATOM 697 O O . ARG A 1 95 ? -9.828 -0.166 1.522 1 97.5 95 ARG A O 1
ATOM 704 N N . TYR A 1 96 ? -9.453 1.991 2.119 1 98.38 96 TYR A N 1
ATOM 705 C CA . TYR A 1 96 ? -7.992 1.934 2.064 1 98.38 96 TYR A CA 1
ATOM 706 C C . TYR A 1 96 ? -7.383 2.244 3.426 1 98.38 96 TYR A C 1
ATOM 708 O O . TYR A 1 96 ? -7.836 3.152 4.125 1 98.38 96 TYR A O 1
ATOM 716 N N . LEU A 1 97 ? -6.465 1.466 3.805 1 98.62 97 LEU A N 1
ATOM 717 C CA . LEU A 1 97 ? -5.504 1.885 4.816 1 98.62 97 LEU A CA 1
ATOM 718 C C . LEU A 1 97 ? -4.215 2.387 4.172 1 98.62 97 LEU A C 1
ATOM 720 O O . LEU A 1 97 ? -3.586 1.669 3.393 1 98.62 97 LEU A O 1
ATOM 724 N N . ILE A 1 98 ? -3.842 3.643 4.484 1 98.69 98 ILE A N 1
ATOM 725 C CA . ILE A 1 98 ? -2.623 4.172 3.883 1 98.69 98 ILE A CA 1
ATOM 726 C C . ILE A 1 98 ? -1.71 4.727 4.973 1 98.69 98 ILE A C 1
ATOM 728 O O . ILE A 1 98 ? -2.137 4.914 6.113 1 98.69 98 ILE A O 1
ATOM 732 N N . SER A 1 99 ? -0.466 4.914 4.598 1 98.5 99 SER A N 1
ATOM 733 C CA . SER A 1 99 ? 0.484 5.66 5.414 1 98.5 99 SER A CA 1
ATOM 734 C C . SER A 1 99 ? 1.128 6.789 4.617 1 98.5 99 SER A C 1
ATOM 736 O O . SER A 1 99 ? 1.606 6.574 3.502 1 98.5 99 SER A O 1
ATOM 738 N N . LEU A 1 100 ? 1.076 7.953 5.176 1 98.38 100 LEU A N 1
ATOM 739 C CA . LEU A 1 100 ? 1.768 9.102 4.605 1 98.38 100 LEU A CA 1
ATOM 740 C C . LEU A 1 100 ? 3.094 9.344 5.32 1 98.38 100 LEU A C 1
ATOM 742 O O . LEU A 1 100 ? 3.186 9.195 6.539 1 98.38 100 LEU A O 1
ATOM 746 N N . GLN A 1 101 ? 4.02 9.672 4.602 1 97.5 101 GLN A N 1
ATOM 747 C CA . GLN A 1 101 ? 5.246 10.234 5.164 1 97.5 101 GLN A CA 1
ATOM 748 C C . GLN A 1 101 ? 5.461 11.664 4.699 1 97.5 101 GLN A C 1
ATOM 750 O O . GLN A 1 101 ? 5.422 11.945 3.498 1 97.5 101 GLN A O 1
ATOM 755 N N . GLY A 1 102 ? 5.66 12.531 5.617 1 97.12 102 GLY A N 1
ATOM 756 C CA . GLY A 1 102 ? 5.785 13.945 5.312 1 97.12 102 GLY A CA 1
ATOM 757 C C . GLY A 1 102 ? 7.02 14.273 4.496 1 97.12 102 GLY A C 1
ATOM 758 O O . GLY A 1 102 ? 8.109 13.773 4.781 1 97.12 102 GLY A O 1
ATOM 759 N N . VAL A 1 103 ? 6.801 15.117 3.498 1 96.81 103 VAL A N 1
ATOM 760 C CA . VAL A 1 103 ? 7.898 15.539 2.631 1 96.81 103 VAL A CA 1
ATOM 761 C C . VAL A 1 103 ? 8.344 16.953 3.004 1 96.81 103 VAL A C 1
ATOM 763 O O . VAL A 1 103 ? 9.477 17.156 3.432 1 96.81 103 VAL A O 1
ATOM 766 N N . CYS A 1 104 ? 7.371 17.875 2.91 1 96.31 104 CYS A N 1
ATOM 767 C CA . CYS A 1 104 ? 7.648 19.266 3.252 1 96.31 104 CYS A CA 1
ATOM 768 C C . CYS A 1 104 ? 6.355 20.047 3.467 1 96.31 104 CYS A C 1
ATOM 770 O O . CYS A 1 104 ? 5.312 19.688 2.918 1 96.31 104 CYS A O 1
ATOM 772 N N . ARG A 1 105 ? 6.477 21.078 4.262 1 97.19 105 ARG A N 1
ATOM 773 C CA . ARG A 1 105 ? 5.363 22.016 4.406 1 97.19 105 ARG A CA 1
ATOM 774 C C . ARG A 1 105 ? 5.148 22.812 3.123 1 97.19 105 ARG A C 1
ATOM 776 O O . ARG A 1 105 ? 6.035 22.875 2.271 1 97.19 105 ARG A O 1
ATOM 783 N N . PHE A 1 106 ? 3.943 23.297 2.953 1 98.25 106 PHE A N 1
ATOM 784 C CA . PHE A 1 106 ? 3.65 24.156 1.807 1 98.25 106 PHE A CA 1
ATOM 785 C C . PHE A 1 106 ? 2.646 25.234 2.182 1 98.25 106 PHE A C 1
ATOM 787 O O . PHE A 1 106 ? 1.939 25.125 3.184 1 98.25 106 PHE A O 1
ATOM 794 N N . ARG A 1 107 ? 2.652 26.281 1.462 1 98.19 107 ARG A N 1
ATOM 795 C CA . ARG A 1 107 ? 1.619 27.297 1.507 1 98.19 107 ARG A CA 1
ATOM 796 C C . ARG A 1 107 ? 0.719 27.234 0.278 1 98.19 107 ARG A C 1
ATOM 798 O O . ARG A 1 107 ? 1.2 27.031 -0.839 1 98.19 107 ARG A O 1
ATOM 805 N N . ILE A 1 108 ? -0.575 27.344 0.492 1 98.25 108 ILE A N 1
ATOM 806 C CA . ILE A 1 108 ? -1.508 27.375 -0.629 1 98.25 108 ILE A CA 1
ATOM 807 C C . ILE A 1 108 ? -1.365 28.703 -1.383 1 98.25 108 ILE A C 1
ATOM 809 O O . ILE A 1 108 ? -1.46 29.781 -0.786 1 98.25 108 ILE A O 1
ATOM 813 N N . VAL A 1 109 ? -1.126 28.578 -2.654 1 98 109 VAL A N 1
ATOM 814 C CA . VAL A 1 109 ? -1.105 29.766 -3.51 1 98 109 VAL A CA 1
ATOM 815 C C . VAL A 1 109 ? -2.514 30.047 -4.02 1 98 109 VAL A C 1
ATOM 817 O O . VAL A 1 109 ? -2.975 31.203 -3.969 1 98 109 VAL A O 1
ATOM 820 N N . GLN A 1 110 ? -3.105 28.938 -4.48 1 97.12 110 GLN A N 1
ATOM 821 C CA . GLN A 1 110 ? -4.445 29.062 -5.047 1 97.12 110 GLN A CA 1
ATOM 822 C C . GLN A 1 110 ? -5.152 27.703 -5.082 1 97.12 110 GLN A C 1
ATOM 824 O O . GLN A 1 110 ? -4.543 26.688 -5.422 1 97.12 110 GLN A O 1
ATOM 829 N N . GLU A 1 111 ? -6.406 27.766 -4.684 1 96.25 111 GLU A N 1
ATOM 830 C CA . GLU A 1 111 ? -7.219 26.578 -4.91 1 96.25 111 GLU A CA 1
ATOM 831 C C . GLU A 1 111 ? -7.703 26.5 -6.355 1 96.25 111 GLU A C 1
ATOM 833 O O . GLU A 1 111 ? -8.188 27.5 -6.902 1 96.25 111 GLU A O 1
ATOM 838 N N . LEU A 1 112 ? -7.594 25.359 -6.895 1 96.69 112 LEU A N 1
ATOM 839 C CA . LEU A 1 112 ? -7.934 25.203 -8.305 1 96.69 112 LEU A CA 1
ATOM 840 C C . LEU A 1 112 ? -9.383 24.75 -8.461 1 96.69 112 LEU A C 1
ATOM 842 O O . LEU A 1 112 ? -9.914 24.031 -7.605 1 96.69 112 LEU A O 1
ATOM 846 N N . THR A 1 113 ? -9.977 25.281 -9.539 1 91.81 113 THR A N 1
ATOM 847 C CA . THR A 1 113 ? -11.242 24.688 -9.953 1 91.81 113 THR A CA 1
ATOM 848 C C . THR A 1 113 ? -11.023 23.328 -10.617 1 91.81 113 THR A C 1
ATOM 850 O O . THR A 1 113 ? -10.367 23.25 -11.664 1 91.81 113 THR A O 1
ATOM 853 N N . ALA A 1 114 ? -11.406 22.312 -9.969 1 88.25 114 ALA A N 1
ATOM 854 C CA . ALA A 1 114 ? -11.125 20.969 -10.477 1 88.25 114 ALA A CA 1
ATOM 855 C C . ALA A 1 114 ? -12.422 20.25 -10.82 1 88.25 114 ALA A C 1
ATOM 857 O O . ALA A 1 114 ? -13.477 20.531 -10.242 1 88.25 114 ALA A O 1
ATOM 858 N N . LYS A 1 115 ? -12.297 19.328 -11.789 1 92.56 115 LYS A N 1
ATOM 859 C CA . LYS A 1 115 ? -13.414 18.453 -12.141 1 92.56 115 LYS A CA 1
ATOM 860 C C . LYS A 1 115 ? -13.5 17.266 -11.18 1 92.56 115 LYS A C 1
ATOM 862 O O . LYS A 1 115 ? -14.531 16.578 -11.125 1 92.56 115 LYS A O 1
ATOM 867 N N . THR A 1 116 ? -12.508 17.094 -10.453 1 94.88 116 THR A N 1
ATOM 868 C CA . THR A 1 116 ? -12.477 16 -9.5 1 94.88 116 THR A CA 1
ATOM 869 C C . THR A 1 116 ? -13.383 16.297 -8.305 1 94.88 116 THR A C 1
ATOM 871 O O . THR A 1 116 ? -13.664 17.453 -8 1 94.88 116 THR A O 1
ATOM 874 N N . PRO A 1 117 ? -13.867 15.289 -7.621 1 96.62 117 PRO A N 1
ATOM 875 C CA . PRO A 1 117 ? -14.695 15.5 -6.434 1 96.62 117 PRO A CA 1
ATOM 876 C C . PRO A 1 117 ? -13.883 15.914 -5.211 1 96.62 117 PRO A C 1
ATOM 878 O O . PRO A 1 117 ? -14.453 16.172 -4.148 1 96.62 117 PRO A O 1
ATOM 881 N N . PHE A 1 118 ? -12.625 15.953 -5.32 1 97.44 118 PHE A N 1
ATOM 882 C CA . PHE A 1 118 ? -11.758 16.391 -4.242 1 97.44 118 PHE A CA 1
ATOM 883 C C . PHE A 1 118 ? -11.023 17.672 -4.629 1 97.44 118 PHE A C 1
ATOM 885 O O . PHE A 1 118 ? -10.883 17.984 -5.812 1 97.44 118 PHE A O 1
ATOM 892 N N . ARG A 1 119 ? -10.562 18.359 -3.646 1 97.56 119 ARG A N 1
ATOM 893 C CA . ARG A 1 119 ? -9.992 19.688 -3.852 1 97.56 119 ARG A CA 1
ATOM 894 C C . ARG A 1 119 ? -8.523 19.578 -4.266 1 97.56 119 ARG A C 1
ATOM 896 O O . ARG A 1 119 ? -7.824 18.656 -3.877 1 97.56 119 ARG A O 1
ATOM 903 N N . GLN A 1 120 ? -8.125 20.484 -5.07 1 98.06 120 GLN A N 1
ATOM 904 C CA . GLN A 1 120 ? -6.75 20.609 -5.535 1 98.06 120 GLN A CA 1
ATOM 905 C C . GLN A 1 120 ? -6.223 22.031 -5.344 1 98.06 120 GLN A C 1
ATOM 907 O O . GLN A 1 120 ? -6.957 23 -5.543 1 98.06 120 GLN A O 1
ATOM 912 N N . CYS A 1 121 ? -4.938 22.172 -5.023 1 98.31 121 CYS A N 1
ATOM 913 C CA . CYS A 1 121 ? -4.363 23.484 -4.766 1 98.31 121 CYS A CA 1
ATOM 914 C C . CYS A 1 121 ? -2.994 23.625 -5.422 1 98.31 121 CYS A C 1
ATOM 916 O O . CYS A 1 121 ? -2.205 22.672 -5.426 1 98.31 121 CYS A O 1
ATOM 918 N N . LYS A 1 122 ? -2.789 24.75 -5.98 1 98.38 122 LYS A N 1
ATOM 919 C CA . LYS A 1 122 ? -1.42 25.156 -6.281 1 98.38 122 LYS A CA 1
ATOM 920 C C . LYS A 1 122 ? -0.654 25.5 -5.008 1 98.38 122 LYS A C 1
ATOM 922 O O . LYS A 1 122 ? -1.161 26.219 -4.145 1 98.38 122 LYS A O 1
ATOM 927 N N . ILE A 1 123 ? 0.578 25.016 -4.945 1 98 123 ILE A N 1
ATOM 928 C CA . ILE A 1 123 ? 1.264 25.156 -3.666 1 98 123 ILE A CA 1
ATOM 929 C C . ILE A 1 123 ? 2.664 25.719 -3.891 1 98 123 ILE A C 1
ATOM 931 O O . ILE A 1 123 ? 3.219 25.609 -4.988 1 98 123 ILE A O 1
ATOM 935 N N . MET A 1 124 ? 3.15 26.344 -2.859 1 97.88 124 MET A N 1
ATOM 936 C CA . MET A 1 124 ? 4.547 26.766 -2.746 1 97.88 124 MET A CA 1
ATOM 937 C C . MET A 1 124 ? 5.234 26.047 -1.59 1 97.88 124 MET A C 1
ATOM 939 O O . MET A 1 124 ? 4.945 26.312 -0.424 1 97.88 124 MET A O 1
ATOM 943 N N . PRO A 1 125 ? 6.191 25.172 -1.91 1 97.06 125 PRO A N 1
ATOM 944 C CA . PRO A 1 125 ? 6.828 24.375 -0.852 1 97.06 125 PRO A CA 1
ATOM 945 C C . PRO A 1 125 ? 7.809 25.203 -0.016 1 97.06 125 PRO A C 1
ATOM 947 O O . PRO A 1 125 ? 8.422 26.141 -0.524 1 97.06 125 PRO A O 1
ATOM 950 N N . PHE A 1 126 ? 7.879 24.906 1.257 1 95.62 126 PHE A N 1
ATOM 951 C CA . PHE A 1 126 ? 8.961 25.391 2.096 1 95.62 126 PHE A CA 1
ATOM 952 C C . PHE A 1 126 ? 10.25 24.625 1.825 1 95.62 126 PHE A C 1
ATOM 954 O O . PHE A 1 126 ? 10.5 23.594 2.439 1 95.62 126 PHE A O 1
ATOM 961 N N . LEU A 1 127 ? 11.086 25.141 1.08 1 92.88 127 LEU A N 1
ATOM 962 C CA . LEU A 1 127 ? 12.242 24.422 0.564 1 92.88 127 LEU A CA 1
ATOM 963 C C . LEU A 1 127 ? 13.227 24.094 1.686 1 92.88 127 LEU A C 1
ATOM 965 O O . LEU A 1 127 ? 13.977 23.125 1.604 1 92.88 127 LEU A O 1
ATOM 969 N N . ALA A 1 128 ? 13.227 24.891 2.709 1 90.56 128 ALA A N 1
ATOM 970 C CA . ALA A 1 128 ? 14.102 24.656 3.855 1 90.56 128 ALA A CA 1
ATOM 971 C C . ALA A 1 128 ? 13.836 23.281 4.473 1 90.56 128 ALA A C 1
ATOM 973 O O . ALA A 1 128 ? 14.727 22.688 5.082 1 90.56 128 ALA A O 1
ATOM 974 N N . ASP A 1 129 ? 12.633 22.812 4.281 1 92 129 ASP A N 1
ATOM 975 C CA . ASP A 1 129 ? 12.25 21.531 4.855 1 92 129 ASP A CA 1
ATOM 976 C C . ASP A 1 129 ? 12.945 20.375 4.133 1 92 129 ASP A C 1
ATOM 978 O O . ASP A 1 129 ? 12.992 19.25 4.645 1 92 129 ASP A O 1
ATOM 982 N N . LEU A 1 130 ? 13.383 20.562 2.938 1 91 130 LEU A N 1
ATOM 983 C CA . LEU A 1 130 ? 14.016 19.516 2.145 1 91 130 LEU A CA 1
ATOM 984 C C . LEU A 1 130 ? 15.492 19.391 2.504 1 91 130 LEU A C 1
ATOM 986 O O . LEU A 1 130 ? 16.141 18.406 2.133 1 91 130 LEU A O 1
ATOM 990 N N . GLU A 1 131 ? 15.875 20.344 3.209 1 83.12 131 GLU A N 1
ATOM 991 C CA . GLU A 1 131 ? 17.281 20.359 3.625 1 83.12 131 GLU A CA 1
ATOM 992 C C . GLU A 1 131 ? 17.422 19.906 5.07 1 83.12 131 GLU A C 1
ATOM 994 O O . GLU A 1 131 ? 16.453 19.906 5.836 1 83.12 131 GLU A O 1
ATOM 999 N N . GLU A 1 132 ? 18.547 19.234 5.289 1 65.94 132 GLU A N 1
ATOM 1000 C CA . GLU A 1 132 ? 18.812 18.812 6.664 1 65.94 132 GLU A CA 1
ATOM 1001 C C . GLU A 1 132 ? 18.781 20 7.613 1 65.94 132 GLU A C 1
ATOM 1003 O O . GLU A 1 132 ? 19.281 21.078 7.281 1 65.94 132 GLU A O 1
ATOM 1008 N N . ASP A 1 133 ? 17.938 19.875 8.586 1 62.03 133 ASP A N 1
ATOM 1009 C CA . ASP A 1 133 ? 17.734 21 9.508 1 62.03 133 ASP A CA 1
ATOM 1010 C C . ASP A 1 133 ? 19.016 21.328 10.266 1 62.03 133 ASP A C 1
ATOM 1012 O O . ASP A 1 133 ? 19.484 20.531 11.086 1 62.03 133 ASP A O 1
ATOM 1016 N N . GLN A 1 134 ? 19.734 22.328 9.906 1 57.66 134 GLN A N 1
ATOM 1017 C CA . GLN A 1 134 ? 20.938 22.844 10.562 1 57.66 134 GLN A CA 1
ATOM 1018 C C . GLN A 1 134 ? 20.609 23.359 11.961 1 57.66 134 GLN A C 1
ATOM 1020 O O . GLN A 1 134 ? 21.5 23.422 12.82 1 57.66 134 GLN A O 1
ATOM 1025 N N . ALA A 1 135 ? 19.391 23.672 12.219 1 59.66 135 ALA A N 1
ATOM 1026 C CA . ALA A 1 135 ? 19.078 24.406 13.453 1 59.66 135 ALA A CA 1
ATOM 1027 C C . ALA A 1 135 ? 18.797 23.438 14.594 1 59.66 135 ALA A C 1
ATOM 1029 O O . ALA A 1 135 ? 18.375 23.844 15.68 1 59.66 135 ALA A O 1
ATOM 1030 N N . ALA A 1 136 ? 19 22.109 14.406 1 61.66 136 ALA A N 1
ATOM 1031 C CA . ALA A 1 136 ? 18.75 21.078 15.414 1 61.66 136 ALA A CA 1
ATOM 1032 C C . ALA A 1 136 ? 19.594 21.312 16.656 1 61.66 136 ALA A C 1
ATOM 1034 O O . ALA A 1 136 ? 19.156 21.047 17.781 1 61.66 136 ALA A O 1
ATOM 1035 N N . ALA A 1 137 ? 20.625 22.078 16.406 1 62.06 137 ALA A N 1
ATOM 1036 C CA . ALA A 1 137 ? 21.578 22.312 17.484 1 62.06 137 ALA A CA 1
ATOM 1037 C C . ALA A 1 137 ? 21.078 23.391 18.422 1 62.06 137 ALA A C 1
ATOM 1039 O O . ALA A 1 137 ? 21.547 23.5 19.562 1 62.06 137 ALA A O 1
ATOM 1040 N N . GLU A 1 138 ? 20.141 24.062 18.094 1 71.94 138 GLU A N 1
ATOM 1041 C CA . GLU A 1 138 ? 19.734 25.219 18.875 1 71.94 138 GLU A CA 1
ATOM 1042 C C . GLU A 1 138 ? 18.531 24.906 19.75 1 71.94 138 GLU A C 1
ATOM 1044 O O . GLU A 1 138 ? 18.047 25.75 20.5 1 71.94 138 GLU A O 1
ATOM 1049 N N . VAL A 1 139 ? 18.141 23.703 19.797 1 73.94 139 VAL A N 1
ATOM 1050 C CA . VAL A 1 139 ? 16.953 23.312 20.531 1 73.94 139 VAL A CA 1
ATOM 1051 C C . VAL A 1 139 ? 17.312 23.125 22.016 1 73.94 139 VAL A C 1
ATOM 1053 O O . VAL A 1 139 ? 18.344 22.547 22.344 1 73.94 139 VAL A O 1
ATOM 1056 N N . ASP A 1 140 ? 16.547 23.812 22.938 1 80.06 140 ASP A N 1
ATOM 1057 C CA . ASP A 1 140 ? 16.688 23.562 24.359 1 80.06 140 ASP A CA 1
ATOM 1058 C C . ASP A 1 140 ? 16.25 22.141 24.719 1 80.06 140 ASP A C 1
ATOM 1060 O O . ASP A 1 140 ? 15.117 21.922 25.156 1 80.06 140 ASP A O 1
ATOM 1064 N N . ARG A 1 141 ? 17.156 21.25 24.625 1 82 141 ARG A N 1
ATOM 1065 C CA . ARG A 1 141 ? 16.859 19.828 24.781 1 82 141 ARG A CA 1
ATOM 1066 C C . ARG A 1 141 ? 16.359 19.516 26.172 1 82 141 ARG A C 1
ATOM 1068 O O . ARG A 1 141 ? 15.367 18.781 26.344 1 82 141 ARG A O 1
ATOM 1075 N N . PRO A 1 142 ? 17 20.047 27.172 1 82.12 142 PRO A N 1
ATOM 1076 C CA . PRO A 1 142 ? 16.5 19.766 28.516 1 82.12 142 PRO A CA 1
ATOM 1077 C C . PRO A 1 142 ? 15.039 20.188 28.688 1 82.12 142 PRO A C 1
ATOM 1079 O O . PRO A 1 142 ? 14.234 19.453 29.25 1 82.12 142 PRO A O 1
ATOM 1082 N N . ALA A 1 143 ? 14.758 21.359 28.266 1 81.75 143 ALA A N 1
ATOM 1083 C CA . ALA A 1 143 ? 13.383 21.844 28.375 1 81.75 143 ALA A CA 1
ATOM 1084 C C . ALA A 1 143 ? 12.422 20.953 27.578 1 81.75 143 ALA A C 1
ATOM 1086 O O . ALA A 1 143 ? 11.312 20.672 28.031 1 81.75 143 ALA A O 1
ATOM 1087 N N . LEU A 1 144 ? 12.82 20.547 26.422 1 82.44 144 LEU A N 1
ATOM 1088 C CA . LEU A 1 144 ? 12.031 19.672 25.578 1 82.44 144 LEU A CA 1
ATOM 1089 C C . LEU A 1 144 ? 11.758 18.344 26.266 1 82.44 144 LEU A C 1
ATOM 1091 O O . LEU A 1 144 ? 10.625 17.859 26.281 1 82.44 144 LEU A O 1
ATOM 1095 N N . LEU A 1 145 ? 12.758 17.797 26.844 1 82.62 145 LEU A N 1
ATOM 1096 C CA . LEU A 1 145 ? 12.633 16.516 27.531 1 82.62 145 LEU A CA 1
ATOM 1097 C C . LEU A 1 145 ? 11.719 16.625 28.75 1 82.62 145 LEU A C 1
ATOM 1099 O O . LEU A 1 145 ? 10.961 15.703 29.047 1 82.62 145 LEU A O 1
ATOM 1103 N N . LYS A 1 146 ? 11.898 17.734 29.406 1 81.5 146 LYS A N 1
ATOM 1104 C CA . LYS A 1 146 ? 11.023 17.984 30.547 1 81.5 146 LYS A CA 1
ATOM 1105 C C . LYS A 1 146 ? 9.562 18.016 30.125 1 81.5 146 LYS A C 1
ATOM 1107 O O . LYS A 1 146 ? 8.703 17.422 30.797 1 81.5 146 LYS A O 1
ATOM 1112 N N . ALA A 1 147 ? 9.344 18.734 29.125 1 76.62 147 ALA A N 1
ATOM 1113 C CA . ALA A 1 147 ? 7.988 18.812 28.594 1 76.62 147 ALA A CA 1
ATOM 1114 C C . ALA A 1 147 ? 7.492 17.422 28.188 1 76.62 147 ALA A C 1
ATOM 1116 O O . ALA A 1 147 ? 6.336 17.078 28.438 1 76.62 147 ALA A O 1
ATOM 1117 N N . PHE A 1 148 ? 8.297 16.688 27.578 1 77.06 148 PHE A N 1
ATOM 1118 C CA . PHE A 1 148 ? 7.973 15.336 27.125 1 77.06 148 PHE A CA 1
ATOM 1119 C C . PHE A 1 148 ? 7.629 14.438 28.312 1 77.06 148 PHE A C 1
ATOM 1121 O O . PHE A 1 148 ? 6.648 13.688 28.25 1 77.06 148 PHE A O 1
ATOM 1128 N N . ARG A 1 149 ? 8.414 14.477 29.25 1 77.94 149 ARG A N 1
ATOM 1129 C CA . ARG A 1 149 ? 8.18 13.688 30.453 1 77.94 149 ARG A CA 1
ATOM 1130 C C . ARG A 1 149 ? 6.84 14.055 31.094 1 77.94 149 ARG A C 1
ATOM 1132 O O . ARG A 1 149 ? 6.09 13.172 31.516 1 77.94 149 ARG A O 1
ATOM 1139 N N . ALA A 1 150 ? 6.609 15.297 31.234 1 75.94 150 ALA A N 1
ATOM 1140 C CA . ALA A 1 150 ? 5.359 15.773 31.828 1 75.94 150 ALA A CA 1
ATOM 1141 C C . ALA A 1 150 ? 4.152 15.25 31.047 1 75.94 150 ALA A C 1
ATOM 1143 O O . ALA A 1 150 ? 3.164 14.82 31.641 1 75.94 150 ALA A O 1
ATOM 1144 N N . TYR A 1 151 ? 4.258 15.258 29.766 1 72.56 151 TYR A N 1
ATOM 1145 C CA . TYR A 1 151 ? 3.186 14.758 28.906 1 72.56 151 TYR A CA 1
ATOM 1146 C C . TYR A 1 151 ? 2.973 13.258 29.125 1 72.56 151 TYR A C 1
ATOM 1148 O O . TYR A 1 151 ? 1.834 12.797 29.234 1 72.56 151 TYR A O 1
ATOM 1156 N N . LEU A 1 152 ? 4.047 12.539 29.078 1 75.56 152 LEU A N 1
ATOM 1157 C CA . LEU A 1 152 ? 3.961 11.094 29.266 1 75.56 152 LEU A CA 1
ATOM 1158 C C . LEU A 1 152 ? 3.336 10.758 30.609 1 75.56 152 LEU A C 1
ATOM 1160 O O . LEU A 1 152 ? 2.504 9.852 30.719 1 75.56 152 LEU A O 1
ATOM 1164 N N . GLN A 1 153 ? 3.77 11.453 31.578 1 75.5 153 GLN A N 1
ATOM 1165 C CA . GLN A 1 153 ? 3.254 11.234 32.938 1 75.5 153 GLN A CA 1
ATOM 1166 C C . GLN A 1 153 ? 1.766 11.562 33 1 75.5 153 GLN A C 1
ATOM 1168 O O . GLN A 1 153 ? 0.989 10.812 33.625 1 75.5 153 GLN A O 1
ATOM 1173 N N . ALA A 1 154 ? 1.441 12.617 32.438 1 70.88 154 ALA A N 1
ATOM 1174 C CA . ALA A 1 154 ? 0.054 13.07 32.469 1 70.88 154 ALA A CA 1
ATOM 1175 C C . ALA A 1 154 ? -0.862 12.102 31.719 1 70.88 154 ALA A C 1
ATOM 1177 O O . ALA A 1 154 ? -2.051 12 32.031 1 70.88 154 ALA A O 1
ATOM 1178 N N . ASN A 1 155 ? -0.396 11.422 30.797 1 72.44 155 ASN A N 1
ATOM 1179 C CA . ASN A 1 155 ? -1.227 10.539 29.984 1 72.44 155 ASN A CA 1
ATOM 1180 C C . ASN A 1 155 ? -0.94 9.07 30.281 1 72.44 155 ASN A C 1
ATOM 1182 O O . ASN A 1 155 ? -1.389 8.188 29.547 1 72.44 155 ASN A O 1
ATOM 1186 N N . ASP A 1 156 ? -0.172 8.812 31.312 1 75.19 156 ASP A N 1
ATOM 1187 C CA . ASP A 1 156 ? 0.176 7.48 31.781 1 75.19 156 ASP A CA 1
ATOM 1188 C C . ASP A 1 156 ? 0.817 6.648 30.688 1 75.19 156 ASP A C 1
ATOM 1190 O O . ASP A 1 156 ? 0.458 5.484 30.484 1 75.19 156 ASP A O 1
ATOM 1194 N N . LEU A 1 157 ? 1.533 7.328 29.922 1 72.88 157 LEU A N 1
ATOM 1195 C CA . LEU A 1 157 ? 2.262 6.648 28.859 1 72.88 157 LEU A CA 1
ATOM 1196 C C . LEU A 1 157 ? 3.693 6.348 29.281 1 72.88 157 LEU A C 1
ATOM 1198 O O . LEU A 1 157 ? 4.273 7.074 30.094 1 72.88 157 LEU A O 1
ATOM 1202 N N . GLU A 1 158 ? 4.109 5.148 28.875 1 76.19 158 GLU A N 1
ATOM 1203 C CA . GLU A 1 158 ? 5.496 4.789 29.141 1 76.19 158 GLU A CA 1
ATOM 1204 C C . GLU A 1 158 ? 6.387 5.059 27.938 1 76.19 158 GLU A C 1
ATOM 1206 O O . GLU A 1 158 ? 5.938 4.953 26.797 1 76.19 158 GLU A O 1
ATOM 1211 N N . ALA A 1 159 ? 7.477 5.688 28.219 1 71.88 159 ALA A N 1
ATOM 1212 C CA . ALA A 1 159 ? 8.422 5.891 27.109 1 71.88 159 ALA A CA 1
ATOM 1213 C C . ALA A 1 159 ? 9.75 5.203 27.406 1 71.88 159 ALA A C 1
ATOM 1215 O O . ALA A 1 159 ? 10.117 5 28.562 1 71.88 159 ALA A O 1
ATOM 1216 N N . ASP A 1 160 ? 10.328 4.715 26.359 1 79.12 160 ASP A N 1
ATOM 1217 C CA . ASP A 1 160 ? 11.719 4.293 26.422 1 79.12 160 ASP A CA 1
ATOM 1218 C C . ASP A 1 160 ? 12.664 5.496 26.438 1 79.12 160 ASP A C 1
ATOM 1220 O O . ASP A 1 160 ? 13.109 5.961 25.391 1 79.12 160 ASP A O 1
ATOM 1224 N N . TRP A 1 161 ? 13.094 5.926 27.578 1 77.69 161 TRP A N 1
ATOM 1225 C CA . TRP A 1 161 ? 13.859 7.156 27.75 1 77.69 161 TRP A CA 1
ATOM 1226 C C . TRP A 1 161 ? 15.234 7.039 27.125 1 77.69 161 TRP A C 1
ATOM 1228 O O . TRP A 1 161 ? 15.812 8.039 26.688 1 77.69 161 TRP A O 1
ATOM 1238 N N . GLU A 1 162 ? 15.703 5.816 27.062 1 78.38 162 GLU A N 1
ATOM 1239 C CA . GLU A 1 162 ? 16.984 5.625 26.391 1 78.38 162 GLU A CA 1
ATOM 1240 C C . GLU A 1 162 ? 16.906 5.973 24.906 1 78.38 162 GLU A C 1
ATOM 1242 O O . GLU A 1 162 ? 17.766 6.684 24.391 1 78.38 162 GLU A O 1
ATOM 1247 N N . SER A 1 163 ? 15.938 5.523 24.312 1 76.88 163 SER A N 1
ATOM 1248 C CA . SER A 1 163 ? 15.734 5.809 22.891 1 76.88 163 SER A CA 1
ATOM 1249 C C . SER A 1 163 ? 15.461 7.293 22.656 1 76.88 163 SER A C 1
ATOM 1251 O O . SER A 1 163 ? 15.969 7.879 21.703 1 76.88 163 SER A O 1
ATOM 1253 N N . VAL A 1 164 ? 14.742 7.855 23.547 1 77 164 VAL A N 1
ATOM 1254 C CA . VAL A 1 164 ? 14.383 9.266 23.438 1 77 164 VAL A CA 1
ATOM 1255 C C . VAL A 1 164 ? 15.633 10.133 23.578 1 77 164 VAL A C 1
ATOM 1257 O O . VAL A 1 164 ? 15.805 11.109 22.844 1 77 164 VAL A O 1
ATOM 1260 N N . SER A 1 165 ? 16.453 9.727 24.484 1 75.56 165 SER A N 1
ATOM 1261 C CA . SER A 1 165 ? 17.656 10.508 24.75 1 75.56 165 SER A CA 1
ATOM 1262 C C . SER A 1 165 ? 18.625 10.453 23.562 1 75.56 165 SER A C 1
ATOM 1264 O O . SER A 1 165 ? 19.406 11.383 23.344 1 75.56 165 SER A O 1
ATOM 1266 N N . ARG A 1 166 ? 18.531 9.383 22.828 1 77.94 166 ARG A N 1
ATOM 1267 C CA . ARG A 1 166 ? 19.469 9.188 21.719 1 77.94 166 ARG A CA 1
ATOM 1268 C C . ARG A 1 166 ? 18.906 9.789 20.422 1 77.94 166 ARG A C 1
ATOM 1270 O O . ARG A 1 166 ? 19.656 10.016 19.469 1 77.94 166 ARG A O 1
ATOM 1277 N N . ALA A 1 167 ? 17.703 10.117 20.484 1 79.25 167 ALA A N 1
ATOM 1278 C CA . ALA A 1 167 ? 17.078 10.617 19.266 1 79.25 167 ALA A CA 1
ATOM 1279 C C . ALA A 1 167 ? 17.5 12.047 18.953 1 79.25 167 ALA A C 1
ATOM 1281 O O . ALA A 1 167 ? 17.703 12.844 19.875 1 79.25 167 ALA A O 1
ATOM 1282 N N . GLU A 1 168 ? 17.672 12.406 17.688 1 82.38 168 GLU A N 1
ATOM 1283 C CA . GLU A 1 168 ? 17.984 13.773 17.266 1 82.38 168 GLU A CA 1
ATOM 1284 C C . GLU A 1 168 ? 16.859 14.727 17.656 1 82.38 168 GLU A C 1
ATOM 1286 O O . GLU A 1 168 ? 15.68 14.352 17.656 1 82.38 168 GLU A O 1
ATOM 1291 N N . ASN A 1 169 ? 17.172 15.945 17.969 1 83.06 169 ASN A N 1
ATOM 1292 C CA . ASN A 1 169 ? 16.234 16.953 18.438 1 83.06 169 ASN A CA 1
ATOM 1293 C C . ASN A 1 169 ? 15.078 17.141 17.453 1 83.06 169 ASN A C 1
ATOM 1295 O O . ASN A 1 169 ? 13.922 17.203 17.859 1 83.06 169 ASN A O 1
ATOM 1299 N N . GLY A 1 170 ? 15.469 17.203 16.266 1 84.5 170 GLY A N 1
ATOM 1300 C CA . GLY A 1 170 ? 14.445 17.391 15.25 1 84.5 170 GLY A CA 1
ATOM 1301 C C . GLY A 1 170 ? 13.414 16.281 15.219 1 84.5 170 GLY A C 1
ATOM 1302 O O . GLY A 1 170 ? 12.211 16.547 15.125 1 84.5 170 GLY A O 1
ATOM 1303 N N . MET A 1 171 ? 13.883 15.141 15.328 1 83.75 171 MET A N 1
ATOM 1304 C CA . MET A 1 171 ? 12.992 13.984 15.328 1 83.75 171 MET A CA 1
ATOM 1305 C C . MET A 1 171 ? 12.086 13.992 16.547 1 83.75 171 MET A C 1
ATOM 1307 O O . MET A 1 171 ? 10.891 13.703 16.453 1 83.75 171 MET A O 1
ATOM 1311 N N . LEU A 1 172 ? 12.672 14.273 17.594 1 84.62 172 LEU A N 1
ATOM 1312 C CA . LEU A 1 172 ? 11.922 14.281 18.844 1 84.62 172 LEU A CA 1
ATOM 1313 C C . LEU A 1 172 ? 10.836 15.352 18.828 1 84.62 172 LEU A C 1
ATOM 1315 O O . LEU A 1 172 ? 9.688 15.086 19.172 1 84.62 172 LEU A O 1
ATOM 1319 N N . VAL A 1 173 ? 11.25 16.562 18.469 1 88.81 173 VAL A N 1
ATOM 1320 C CA . VAL A 1 173 ? 10.312 17.672 18.406 1 88.81 173 VAL A CA 1
ATOM 1321 C C . VAL A 1 173 ? 9.156 17.328 17.469 1 88.81 173 VAL A C 1
ATOM 1323 O O . VAL A 1 173 ? 7.988 17.516 17.812 1 88.81 173 VAL A O 1
ATOM 1326 N N . ASN A 1 174 ? 9.469 16.781 16.359 1 89.69 174 ASN A N 1
ATOM 1327 C CA . ASN A 1 174 ? 8.445 16.422 15.367 1 89.69 174 ASN A CA 1
ATOM 1328 C C . ASN A 1 174 ? 7.535 15.312 15.875 1 89.69 174 ASN A C 1
ATOM 1330 O O . ASN A 1 174 ? 6.309 15.414 15.766 1 89.69 174 ASN A O 1
ATOM 1334 N N . ALA A 1 175 ? 8.125 14.32 16.422 1 86.06 175 ALA A N 1
ATOM 1335 C CA . ALA A 1 175 ? 7.344 13.188 16.906 1 86.06 175 ALA A CA 1
ATOM 1336 C C . ALA A 1 175 ? 6.371 13.625 18 1 86.06 175 ALA A C 1
ATOM 1338 O O . ALA A 1 175 ? 5.184 13.305 17.953 1 86.06 175 ALA A O 1
ATOM 1339 N N . LEU A 1 176 ? 6.867 14.344 18.938 1 84.88 176 LEU A N 1
ATOM 1340 C CA . LEU A 1 176 ? 6.043 14.797 20.047 1 84.88 176 LEU A CA 1
ATOM 1341 C C . LEU A 1 176 ? 4.941 15.734 19.562 1 84.88 176 LEU A C 1
ATOM 1343 O O . LEU A 1 176 ? 3.812 15.68 20.047 1 84.88 176 LEU A O 1
ATOM 1347 N N . SER A 1 177 ? 5.316 16.625 18.703 1 90.62 177 SER A N 1
ATOM 1348 C CA . SER A 1 177 ? 4.336 17.547 18.141 1 90.62 177 SER A CA 1
ATOM 1349 C C . SER A 1 177 ? 3.174 16.797 17.5 1 90.62 177 SER A C 1
ATOM 1351 O O . SER A 1 177 ? 2.012 17.156 17.688 1 90.62 177 SER A O 1
ATOM 1353 N N . MET A 1 178 ? 3.475 15.734 16.766 1 90.44 178 MET A N 1
ATOM 1354 C CA . MET A 1 178 ? 2.467 14.992 16.031 1 90.44 178 MET A CA 1
ATOM 1355 C C . MET A 1 178 ? 1.646 14.102 16.953 1 90.44 178 MET A C 1
ATOM 1357 O O . MET A 1 178 ? 0.456 13.883 16.719 1 90.44 178 MET A O 1
ATOM 1361 N N . MET A 1 179 ? 2.17 13.664 17.984 1 84.31 179 MET A N 1
ATOM 1362 C CA . MET A 1 179 ? 1.525 12.688 18.859 1 84.31 179 MET A CA 1
ATOM 1363 C C . MET A 1 179 ? 0.716 13.391 19.953 1 84.31 179 MET A C 1
ATOM 1365 O O . MET A 1 179 ? -0.216 12.805 20.516 1 84.31 179 MET A O 1
ATOM 1369 N N . ALA A 1 180 ? 1.145 14.562 20.359 1 83.19 180 ALA A N 1
ATOM 1370 C CA . ALA A 1 180 ? 0.502 15.273 21.453 1 83.19 180 ALA A CA 1
ATOM 1371 C C . ALA A 1 180 ? -0.978 15.508 21.156 1 83.19 180 ALA A C 1
ATOM 1373 O O . ALA A 1 180 ? -1.353 15.828 20.031 1 83.19 180 ALA A O 1
ATOM 1374 N N . PRO A 1 181 ? -1.779 15.234 22.141 1 86.94 181 PRO A N 1
ATOM 1375 C CA . PRO A 1 181 ? -3.225 15.398 21.969 1 86.94 181 PRO A CA 1
ATOM 1376 C C . PRO A 1 181 ? -3.666 16.859 22.047 1 86.94 181 PRO A C 1
ATOM 1378 O O . PRO A 1 181 ? -4.496 17.203 22.891 1 86.94 181 PRO A O 1
ATOM 1381 N N . TYR A 1 182 ? -3.221 17.719 21.266 1 89.56 182 TYR A N 1
ATOM 1382 C CA . TYR A 1 182 ? -3.547 19.141 21.188 1 89.56 182 TYR A CA 1
ATOM 1383 C C . TYR A 1 182 ? -4.652 19.391 20.172 1 89.56 182 TYR A C 1
ATOM 1385 O O . TYR A 1 182 ? -4.949 18.531 19.344 1 89.56 182 TYR A O 1
ATOM 1393 N N . GLY A 1 183 ? -5.32 20.516 20.359 1 93.69 183 GLY A N 1
ATOM 1394 C CA . GLY A 1 183 ? -6.391 20.891 19.438 1 93.69 183 GLY A CA 1
ATOM 1395 C C . GLY A 1 183 ? -5.887 21.406 18.109 1 93.69 183 GLY A C 1
ATOM 1396 O O . GLY A 1 183 ? -4.68 21.547 17.906 1 93.69 183 GLY A O 1
ATOM 1397 N N . PRO A 1 184 ? -6.785 21.703 17.203 1 97 184 PRO A N 1
ATOM 1398 C CA . PRO A 1 184 ? -6.441 22.125 15.852 1 97 184 PRO A CA 1
ATOM 1399 C C . PRO A 1 184 ? -5.574 23.391 15.844 1 97 184 PRO A C 1
ATOM 1401 O O . PRO A 1 184 ? -4.605 23.469 15.078 1 97 184 PRO A O 1
ATOM 1404 N N . ALA A 1 185 ? -5.945 24.312 16.688 1 96.81 185 ALA A N 1
ATOM 1405 C CA . ALA A 1 185 ? -5.211 25.578 16.719 1 96.81 185 ALA A CA 1
ATOM 1406 C C . ALA A 1 185 ? -3.76 25.375 17.125 1 96.81 185 ALA A C 1
ATOM 1408 O O . ALA A 1 185 ? -2.842 25.922 16.516 1 96.81 185 ALA A O 1
ATOM 1409 N N . GLU A 1 186 ? -3.541 24.641 18.188 1 95.31 186 GLU A N 1
ATOM 1410 C CA . GLU A 1 186 ? -2.195 24.328 18.656 1 95.31 186 GLU A CA 1
ATOM 1411 C C . GLU A 1 186 ? -1.386 23.594 17.609 1 95.31 186 GLU A C 1
ATOM 1413 O O . GLU A 1 186 ? -0.227 23.922 17.359 1 95.31 186 GLU A O 1
ATOM 1418 N N . LYS A 1 187 ? -1.975 22.641 16.984 1 96.88 187 LYS A N 1
ATOM 1419 C CA . LYS A 1 187 ? -1.308 21.859 15.953 1 96.88 187 LYS A CA 1
ATOM 1420 C C . LYS A 1 187 ? -0.916 22.75 14.766 1 96.88 187 LYS A C 1
ATOM 1422 O O . LYS A 1 187 ? 0.173 22.594 14.211 1 96.88 187 LYS A O 1
ATOM 1427 N N . GLN A 1 188 ? -1.803 23.609 14.398 1 97.94 188 GLN A N 1
ATOM 1428 C CA . GLN A 1 188 ? -1.508 24.516 13.297 1 97.94 188 GLN A CA 1
ATOM 1429 C C . GLN A 1 188 ? -0.33 25.422 13.633 1 97.94 188 GLN A C 1
ATOM 1431 O O . GLN A 1 188 ? 0.518 25.688 12.781 1 97.94 188 GLN A O 1
ATOM 1436 N N . ALA A 1 189 ? -0.315 25.859 14.891 1 96.94 189 ALA A N 1
ATOM 1437 C CA . ALA A 1 189 ? 0.786 26.703 15.336 1 96.94 189 ALA A CA 1
ATOM 1438 C C . ALA A 1 189 ? 2.119 25.969 15.242 1 96.94 189 ALA A C 1
ATOM 1440 O O . ALA A 1 189 ? 3.125 26.547 14.82 1 96.94 189 ALA A O 1
ATOM 1441 N N . LEU A 1 190 ? 2.094 24.766 15.648 1 96.19 190 LEU A N 1
ATOM 1442 C CA . LEU A 1 190 ? 3.295 23.953 15.562 1 96.19 190 LEU A CA 1
ATOM 1443 C C . LEU A 1 190 ? 3.732 23.766 14.117 1 96.19 190 LEU A C 1
ATOM 1445 O O . LEU A 1 190 ? 4.926 23.812 13.812 1 96.19 190 LEU A O 1
ATOM 1449 N N . LEU A 1 191 ? 2.836 23.578 13.188 1 97.25 191 LEU A N 1
ATOM 1450 C CA . LEU A 1 191 ? 3.105 23.391 11.766 1 97.25 191 LEU A CA 1
ATOM 1451 C C . LEU A 1 191 ? 3.713 24.656 11.164 1 97.25 191 LEU A C 1
ATOM 1453 O O . LEU A 1 191 ? 4.629 24.578 10.344 1 97.25 191 LEU A O 1
ATOM 1457 N N . GLU A 1 192 ? 3.24 25.781 11.57 1 97.12 192 GLU A N 1
ATOM 1458 C CA . GLU A 1 192 ? 3.574 27.062 10.938 1 97.12 192 GLU A CA 1
ATOM 1459 C C . GLU A 1 192 ? 4.859 27.641 11.516 1 97.12 192 GLU A C 1
ATOM 1461 O O . GLU A 1 192 ? 5.375 28.641 11.016 1 97.12 192 GLU A O 1
ATOM 1466 N N . ALA A 1 193 ? 5.375 27 12.609 1 94.69 193 ALA A N 1
ATOM 1467 C CA . ALA A 1 193 ? 6.645 27.469 13.156 1 94.69 193 ALA A CA 1
ATOM 1468 C C . ALA A 1 193 ? 7.719 27.531 12.078 1 94.69 193 ALA A C 1
ATOM 1470 O O . ALA A 1 193 ? 7.91 26.578 11.32 1 94.69 193 ALA A O 1
ATOM 1471 N N . PRO A 1 194 ? 8.469 28.594 11.977 1 91.44 194 PRO A N 1
ATOM 1472 C CA . PRO A 1 194 ? 9.359 28.812 10.828 1 91.44 194 PRO A CA 1
ATOM 1473 C C . PRO A 1 194 ? 10.586 27.906 10.867 1 91.44 194 PRO A C 1
ATOM 1475 O O . PRO A 1 194 ? 11.203 27.656 9.82 1 91.44 194 PRO A O 1
ATOM 1478 N N . ASP A 1 195 ? 10.969 27.5 12.086 1 88.19 195 ASP A N 1
ATOM 1479 C CA . ASP A 1 195 ? 12.141 26.641 12.227 1 88.19 195 ASP A CA 1
ATOM 1480 C C . ASP A 1 195 ? 12 25.703 13.414 1 88.19 195 ASP A C 1
ATOM 1482 O O . ASP A 1 195 ? 11.016 25.781 14.156 1 88.19 195 ASP A O 1
ATOM 1486 N N . LEU A 1 196 ? 12.961 24.844 13.508 1 88 196 LEU A N 1
ATOM 1487 C CA . LEU A 1 196 ? 12.898 23.797 14.531 1 88 196 LEU A CA 1
ATOM 1488 C C . LEU A 1 196 ? 12.93 24.406 15.93 1 88 196 LEU A C 1
ATOM 1490 O O . LEU A 1 196 ? 12.211 23.953 16.828 1 88 196 LEU A O 1
ATOM 1494 N N . LYS A 1 197 ? 13.82 25.406 16.109 1 87.81 197 LYS A N 1
ATOM 1495 C CA . LYS A 1 197 ? 13.922 26.062 17.406 1 87.81 197 LYS A CA 1
ATOM 1496 C C . LYS A 1 197 ? 12.578 26.641 17.828 1 87.81 197 LYS A C 1
ATOM 1498 O O . LYS A 1 197 ? 12.109 26.391 18.953 1 87.81 197 LYS A O 1
ATOM 1503 N N . THR A 1 198 ? 12.008 27.391 16.969 1 91.75 198 THR A N 1
ATOM 1504 C CA . THR A 1 198 ? 10.727 28.016 17.266 1 91.75 198 THR A CA 1
ATOM 1505 C C . THR A 1 198 ? 9.641 26.969 17.5 1 91.75 198 THR A C 1
ATOM 1507 O O . THR A 1 198 ? 8.781 27.156 18.359 1 91.75 198 THR A O 1
ATOM 1510 N N . ARG A 1 199 ? 9.633 25.906 16.734 1 92.56 199 ARG A N 1
ATOM 1511 C CA . ARG A 1 199 ? 8.664 24.828 16.922 1 92.56 199 ARG A CA 1
ATOM 1512 C C . ARG A 1 199 ? 8.812 24.203 18.312 1 92.56 199 ARG A C 1
ATOM 1514 O O . ARG A 1 199 ? 7.82 23.938 18.984 1 92.56 199 ARG A O 1
ATOM 1521 N N . ALA A 1 200 ? 10.055 23.984 18.688 1 90.44 200 ALA A N 1
ATOM 1522 C CA . ALA A 1 200 ? 10.328 23.438 20.016 1 90.44 200 ALA A CA 1
ATOM 1523 C C . ALA A 1 200 ? 9.812 24.359 21.109 1 90.44 200 ALA A C 1
ATOM 1525 O O . ALA A 1 200 ? 9.18 23.906 22.078 1 90.44 200 ALA A O 1
ATOM 1526 N N . GLU A 1 201 ? 10.094 25.562 20.969 1 91.12 201 GLU A N 1
ATOM 1527 C CA . GLU A 1 201 ? 9.641 26.562 21.938 1 91.12 201 GLU A CA 1
ATOM 1528 C C . GLU A 1 201 ? 8.117 26.609 22 1 91.12 201 GLU A C 1
ATOM 1530 O O . GLU A 1 201 ? 7.539 26.703 23.094 1 91.12 201 GLU A O 1
ATOM 1535 N N . THR A 1 202 ? 7.523 26.594 20.859 1 93 202 THR A N 1
ATOM 1536 C CA . THR A 1 202 ? 6.066 26.578 20.781 1 93 202 THR A CA 1
ATOM 1537 C C . THR A 1 202 ? 5.512 25.344 21.484 1 93 202 THR A C 1
ATOM 1539 O O . THR A 1 202 ? 4.559 25.438 22.266 1 93 202 THR A O 1
ATOM 1542 N N . LEU A 1 203 ? 6.078 24.188 21.188 1 91.25 203 LEU A N 1
ATOM 1543 C CA . LEU A 1 203 ? 5.664 22.938 21.781 1 91.25 203 LEU A CA 1
ATOM 1544 C C . LEU A 1 203 ? 5.754 23 23.297 1 91.25 203 LEU A C 1
ATOM 1546 O O . LEU A 1 203 ? 4.816 22.609 24 1 91.25 203 LEU A O 1
ATOM 1550 N N . ILE A 1 204 ? 6.824 23.484 23.812 1 87.56 204 ILE A N 1
ATOM 1551 C CA . ILE A 1 204 ? 7.047 23.609 25.25 1 87.56 204 ILE A CA 1
ATOM 1552 C C . ILE A 1 204 ? 5.992 24.547 25.859 1 87.56 204 ILE A C 1
ATOM 1554 O O . ILE A 1 204 ? 5.387 24.219 26.875 1 87.56 204 ILE A O 1
ATOM 1558 N N . ALA A 1 205 ? 5.812 25.641 25.203 1 89.38 205 ALA A N 1
ATOM 1559 C CA . ALA A 1 205 ? 4.852 26.625 25.688 1 89.38 205 ALA A CA 1
ATOM 1560 C C . ALA A 1 205 ? 3.447 26.031 25.766 1 89.38 205 ALA A C 1
ATOM 1562 O O . ALA A 1 205 ? 2.752 26.188 26.766 1 89.38 205 ALA A O 1
ATOM 1563 N N . ILE A 1 206 ? 3.033 25.359 24.734 1 90 206 ILE A N 1
ATOM 1564 C CA . ILE A 1 206 ? 1.709 24.75 24.688 1 90 206 ILE A CA 1
ATOM 1565 C C . ILE A 1 206 ? 1.578 23.703 25.781 1 90 206 ILE A C 1
ATOM 1567 O O . ILE A 1 206 ? 0.541 23.609 26.438 1 90 206 ILE A O 1
ATOM 1571 N N . THR A 1 207 ? 2.521 22.875 25.969 1 85.25 207 THR A N 1
ATOM 1572 C CA . THR A 1 207 ? 2.529 21.844 26.984 1 85.25 207 THR A CA 1
ATOM 1573 C C . THR A 1 207 ? 2.363 22.453 28.375 1 85.25 207 THR A C 1
ATOM 1575 O O . THR A 1 207 ? 1.566 21.953 29.188 1 85.25 207 THR A O 1
ATOM 1578 N N . GLU A 1 208 ? 3.092 23.484 28.641 1 83.19 208 GLU A N 1
ATOM 1579 C CA . GLU A 1 208 ? 3.027 24.156 29.938 1 83.19 208 GLU A CA 1
ATOM 1580 C C . GLU A 1 208 ? 1.642 24.734 30.188 1 83.19 208 GLU A C 1
ATOM 1582 O O . GLU A 1 208 ? 1.118 24.656 31.297 1 83.19 208 GLU A O 1
ATOM 1587 N N . MET A 1 209 ? 1.167 25.297 29.188 1 84.5 209 MET A N 1
ATOM 1588 C CA . MET A 1 209 ? -0.161 25.891 29.297 1 84.5 209 MET A CA 1
ATOM 1589 C C . MET A 1 209 ? -1.219 24.828 29.562 1 84.5 209 MET A C 1
ATOM 1591 O O . MET A 1 209 ? -2.141 25.031 30.344 1 84.5 209 MET A O 1
ATOM 1595 N N . THR A 1 210 ? -1.146 23.703 28.859 1 81.81 210 THR A N 1
ATOM 1596 C CA . THR A 1 210 ? -2.109 22.609 29 1 81.81 210 THR A CA 1
ATOM 1597 C C . THR A 1 210 ? -2.012 21.984 30.375 1 81.81 210 THR A C 1
ATOM 1599 O O . THR A 1 210 ? -3.029 21.641 30.984 1 81.81 210 THR A O 1
ATOM 1602 N N . LEU A 1 211 ? -0.856 21.781 30.906 1 75.94 211 LEU A N 1
ATOM 1603 C CA . LEU A 1 211 ? -0.636 21.219 32.219 1 75.94 211 LEU A CA 1
ATOM 1604 C C . LEU A 1 211 ? -1.138 22.156 33.312 1 75.94 211 LEU A C 1
ATOM 1606 O O . LEU A 1 211 ? -1.682 21.703 34.344 1 75.94 211 LEU A O 1
ATOM 1610 N N . ALA A 1 212 ? -0.921 23.422 33.125 1 75.31 212 ALA A N 1
ATOM 1611 C CA . ALA A 1 212 ? -1.39 24.406 34.094 1 75.31 212 ALA A CA 1
ATOM 1612 C C . ALA A 1 212 ? -2.914 24.422 34.188 1 75.31 212 ALA A C 1
ATOM 1614 O O . ALA A 1 212 ? -3.482 24.547 35.281 1 75.31 212 ALA A O 1
ATOM 1615 N N . ARG A 1 213 ? -3.494 24.25 33.094 1 75.19 213 ARG A N 1
ATOM 1616 C CA . ARG A 1 213 ? -4.953 24.219 33.062 1 75.19 213 ARG A 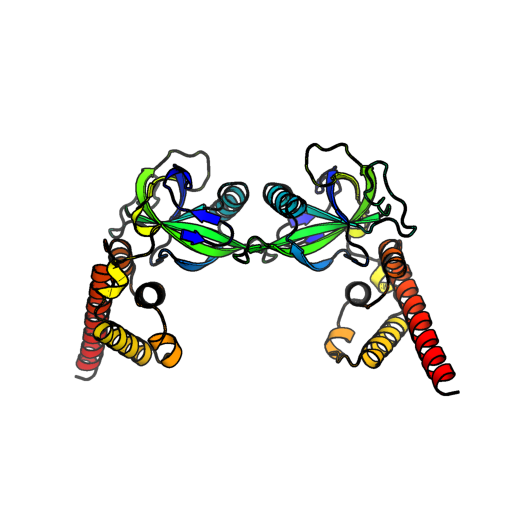CA 1
ATOM 1617 C C . ARG A 1 213 ? -5.492 22.969 33.75 1 75.19 213 ARG A C 1
ATOM 1619 O O . ARG A 1 213 ? -6.535 23.016 34.406 1 75.19 213 ARG A O 1
ATOM 1626 N N . GLU A 1 214 ? -4.828 21.875 33.5 1 67.94 214 GLU A N 1
ATOM 1627 C CA . GLU A 1 214 ? -5.246 20.641 34.156 1 67.94 214 GLU A CA 1
ATOM 1628 C C . GLU A 1 214 ? -5.051 20.703 35.656 1 67.94 214 GLU A C 1
ATOM 1630 O O . GLU A 1 214 ? -5.855 20.172 36.438 1 67.94 214 GLU A O 1
ATOM 1635 N N . ASP A 1 215 ? -3.975 21.344 36.062 1 63.38 215 ASP A N 1
ATOM 1636 C CA . ASP A 1 215 ? -3.729 21.531 37.5 1 63.38 215 ASP A CA 1
ATOM 1637 C C . ASP A 1 215 ? -4.773 22.469 38.094 1 63.38 215 ASP A C 1
ATOM 1639 O O . ASP A 1 215 ? -5.223 22.25 39.219 1 63.38 215 ASP A O 1
ATOM 1643 N N . ASP A 1 216 ? -5.031 23.469 37.312 1 58.28 216 ASP A N 1
ATOM 1644 C CA . ASP A 1 216 ? -6.051 24.391 37.812 1 58.28 216 ASP A CA 1
ATOM 1645 C C . ASP A 1 216 ? -7.418 23.719 37.875 1 58.28 216 ASP A C 1
ATOM 1647 O O . ASP A 1 216 ? -8.203 23.984 38.781 1 58.28 216 ASP A O 1
ATOM 1651 N N . GLU A 1 217 ? -7.625 22.953 36.812 1 54.75 217 GLU A N 1
ATOM 1652 C CA . GLU A 1 217 ? -8.898 22.25 36.844 1 54.75 217 GLU A CA 1
ATOM 1653 C C . GLU A 1 217 ? -8.938 21.219 37.969 1 54.75 217 GLU A C 1
ATOM 1655 O O . GLU A 1 217 ? -9.984 21.016 38.594 1 54.75 217 GLU A O 1
ATOM 1660 N N . PHE A 1 218 ? -7.879 20.594 38.188 1 51.47 218 PHE A N 1
ATOM 1661 C CA . PHE A 1 218 ? -7.789 19.688 39.344 1 51.47 218 PHE A CA 1
ATOM 1662 C C . PHE A 1 218 ? -7.812 20.469 40.656 1 51.47 218 PHE A C 1
ATOM 1664 O O . PHE A 1 218 ? -8.398 20.016 41.625 1 51.47 218 PHE A O 1
ATOM 1671 N N . GLY A 1 219 ? -7.098 21.625 40.625 1 49.69 219 GLY A N 1
ATOM 1672 C CA . GLY A 1 219 ? -7.156 22.453 41.812 1 49.69 219 GLY A CA 1
ATOM 1673 C C . GLY A 1 219 ? -8.531 23.031 42.062 1 49.69 219 GLY A C 1
ATOM 1674 O O . GLY A 1 219 ? -8.93 23.219 43.219 1 49.69 219 GLY A O 1
ATOM 1675 N N . SER A 1 220 ? -9.227 23.453 41.125 1 51.88 220 SER A N 1
ATOM 1676 C CA . SER A 1 220 ? -10.562 24 41.312 1 51.88 220 SER A CA 1
ATOM 1677 C C . SER A 1 220 ? -11.57 22.906 41.656 1 51.88 220 SER A C 1
ATOM 1679 O O . SER A 1 220 ? -12.609 23.188 42.25 1 51.88 220 SER A O 1
ATOM 1681 N N . SER A 1 221 ? -11.398 21.703 41.156 1 45.09 221 SER A N 1
ATOM 1682 C CA . SER A 1 221 ? -12.352 20.641 41.438 1 45.09 221 SER A CA 1
ATOM 1683 C C . SER A 1 221 ? -12.164 20.125 42.875 1 45.09 221 SER A C 1
ATOM 1685 O O . SER A 1 221 ? -12.961 19.312 43.344 1 45.09 221 SER A O 1
ATOM 1687 N N . LEU A 1 222 ? -10.977 20.391 43.312 1 45.25 222 LEU A N 1
ATOM 1688 C CA . LEU A 1 222 ? -10.766 19.953 44.688 1 45.25 222 LEU A CA 1
ATOM 1689 C C . LEU A 1 222 ? -11.227 21.031 45.656 1 45.25 222 LEU A C 1
ATOM 1691 O O . LEU A 1 222 ? -11.25 20.812 46.875 1 45.25 222 LEU A O 1
ATOM 1695 N N . GLN A 1 223 ? -11.461 22.203 45.219 1 38.75 223 GLN A N 1
ATOM 1696 C CA . GLN A 1 223 ? -12.039 23.156 46.156 1 38.75 223 GLN A CA 1
ATOM 1697 C C . GLN A 1 223 ? -13.562 23.078 46.156 1 38.75 223 GLN A C 1
ATOM 1699 O O . GLN A 1 223 ? -14.172 22.828 45.094 1 38.75 223 GLN A O 1
ATOM 1704 N N . MET B 1 1 ? -16.312 -13.328 -7.66 1 87.44 1 MET B N 1
ATOM 1705 C CA . MET B 1 1 ? -15.25 -13.461 -6.668 1 87.44 1 MET B CA 1
ATOM 1706 C C . MET B 1 1 ? -14.805 -12.086 -6.168 1 87.44 1 MET B C 1
ATOM 1708 O O . MET B 1 1 ? -14.539 -11.188 -6.965 1 87.44 1 MET B O 1
ATOM 1712 N N . ARG B 1 2 ? -14.812 -11.969 -4.832 1 89.81 2 ARG B N 1
ATOM 1713 C CA . ARG B 1 2 ? -14.328 -10.719 -4.25 1 89.81 2 ARG B CA 1
ATOM 1714 C C . ARG B 1 2 ? -12.852 -10.812 -3.896 1 89.81 2 ARG B C 1
ATOM 1716 O O . ARG B 1 2 ? -12.43 -11.742 -3.205 1 89.81 2 ARG B O 1
ATOM 1723 N N . VAL B 1 3 ? -12.102 -9.922 -4.445 1 93 3 VAL B N 1
ATOM 1724 C CA . VAL B 1 3 ? -10.672 -9.852 -4.176 1 93 3 VAL B CA 1
ATOM 1725 C C . VAL B 1 3 ? -10.289 -8.422 -3.793 1 93 3 VAL B C 1
ATOM 1727 O O . VAL B 1 3 ? -10.398 -7.504 -4.609 1 93 3 VAL B O 1
ATOM 1730 N N . GLY B 1 4 ? -9.766 -8.281 -2.502 1 94.56 4 GLY B N 1
ATOM 1731 C CA . GLY B 1 4 ? -9.594 -6.922 -2.02 1 94.56 4 GLY B CA 1
ATOM 1732 C C . GLY B 1 4 ? -10.867 -6.098 -2.1 1 94.56 4 GLY B C 1
ATOM 1733 O O . GLY B 1 4 ? -11.914 -6.512 -1.594 1 94.56 4 GLY B O 1
ATOM 1734 N N . ASN B 1 5 ? -10.805 -4.965 -2.762 1 94.75 5 ASN B N 1
ATOM 1735 C CA . ASN B 1 5 ? -11.961 -4.078 -2.861 1 94.75 5 ASN B CA 1
ATOM 1736 C C . ASN B 1 5 ? -12.688 -4.254 -4.191 1 94.75 5 ASN B C 1
ATOM 1738 O O . ASN B 1 5 ? -13.609 -3.5 -4.5 1 94.75 5 ASN B O 1
ATOM 1742 N N . ALA B 1 6 ? -12.25 -5.266 -4.98 1 94.88 6 ALA B N 1
ATOM 1743 C CA . ALA B 1 6 ? -12.805 -5.43 -6.32 1 94.88 6 ALA B CA 1
ATOM 1744 C C . ALA B 1 6 ? -13.641 -6.703 -6.418 1 94.88 6 ALA B C 1
ATOM 1746 O O . ALA B 1 6 ? -13.375 -7.676 -5.707 1 94.88 6 ALA B O 1
ATOM 1747 N N . LEU B 1 7 ? -14.562 -6.668 -7.242 1 93.69 7 LEU B N 1
ATOM 1748 C CA . LEU B 1 7 ? -15.422 -7.809 -7.555 1 93.69 7 LEU B CA 1
ATOM 1749 C C . LEU B 1 7 ? -15.227 -8.25 -9 1 93.69 7 LEU B C 1
ATOM 1751 O O . LEU B 1 7 ? -15.281 -7.43 -9.922 1 93.69 7 LEU B O 1
ATOM 1755 N N . TYR B 1 8 ? -14.859 -9.5 -9.141 1 94.56 8 TYR B N 1
ATOM 1756 C CA . TYR B 1 8 ? -14.695 -10.094 -10.461 1 94.56 8 TYR B CA 1
ATOM 1757 C C . TYR B 1 8 ? -15.75 -11.164 -10.711 1 94.56 8 TYR B C 1
ATOM 1759 O O . TYR B 1 8 ? -15.805 -12.172 -10 1 94.56 8 TYR B O 1
ATOM 1767 N N . ARG B 1 9 ? -16.641 -11.023 -11.672 1 89.88 9 ARG B N 1
ATOM 1768 C CA . ARG B 1 9 ? -17.75 -11.938 -11.93 1 89.88 9 ARG B CA 1
ATOM 1769 C C . ARG B 1 9 ? -17.734 -12.438 -13.367 1 89.88 9 ARG B C 1
ATOM 1771 O O . ARG B 1 9 ? -18.078 -13.594 -13.633 1 89.88 9 ARG B O 1
ATOM 1778 N N . LEU B 1 10 ? -17.25 -11.516 -14.188 1 90.94 10 LEU B N 1
ATOM 1779 C CA . LEU B 1 10 ? -17.281 -11.812 -15.617 1 90.94 10 LEU B CA 1
ATOM 1780 C C . LEU B 1 10 ? -15.898 -11.641 -16.25 1 90.94 10 LEU B C 1
ATOM 1782 O O . LEU B 1 10 ? -15.023 -11.008 -15.648 1 90.94 10 LEU B O 1
ATOM 1786 N N . ALA B 1 11 ? -15.828 -12.188 -17.438 1 89.69 11 ALA B N 1
ATOM 1787 C CA . ALA B 1 11 ? -14.586 -12.07 -18.188 1 89.69 11 ALA B CA 1
ATOM 1788 C C . ALA B 1 11 ? -14.219 -10.602 -18.422 1 89.69 11 ALA B C 1
ATOM 1790 O O . ALA B 1 11 ? -13.039 -10.242 -18.391 1 89.69 11 ALA B O 1
ATOM 1791 N N . LYS B 1 12 ? -15.164 -9.734 -18.562 1 92.06 12 LYS B N 1
ATOM 1792 C CA . LYS B 1 12 ? -14.953 -8.328 -18.891 1 92.06 12 LYS B CA 1
ATOM 1793 C C . LYS B 1 12 ? -14.352 -7.582 -17.703 1 92.06 12 LYS B C 1
ATOM 1795 O O . LYS B 1 12 ? -13.859 -6.461 -17.844 1 92.06 12 LYS B O 1
ATOM 1800 N N . ASP B 1 13 ? -14.43 -8.172 -16.547 1 93.62 13 ASP B N 1
ATOM 1801 C CA . ASP B 1 13 ? -13.875 -7.551 -15.352 1 93.62 13 ASP B CA 1
ATOM 1802 C C . ASP B 1 13 ? -12.359 -7.703 -15.312 1 93.62 13 ASP B C 1
ATOM 1804 O O . ASP B 1 13 ? -11.695 -7.109 -14.461 1 93.62 13 ASP B O 1
ATOM 1808 N N . LEU B 1 14 ? -11.859 -8.531 -16.188 1 95.12 14 LEU B N 1
ATOM 1809 C CA . LEU B 1 14 ? -10.422 -8.719 -16.328 1 95.12 14 LEU B CA 1
ATOM 1810 C C . LEU B 1 14 ? -9.914 -8.102 -17.625 1 95.12 14 LEU B C 1
ATOM 1812 O O . LEU B 1 14 ? -10.602 -8.141 -18.641 1 95.12 14 LEU B O 1
ATOM 1816 N N . PRO B 1 15 ? -8.758 -7.516 -17.562 1 96.19 15 PRO B N 1
ATOM 1817 C CA . PRO B 1 15 ? -8.188 -7.004 -18.797 1 96.19 15 PRO B CA 1
ATOM 1818 C C . PRO B 1 15 ? -7.812 -8.117 -19.781 1 96.19 15 PRO B C 1
ATOM 1820 O O . PRO B 1 15 ? -7.453 -9.219 -19.359 1 96.19 15 PRO B O 1
ATOM 1823 N N . PRO B 1 16 ? -7.906 -7.863 -21.047 1 95.56 16 PRO B N 1
ATOM 1824 C CA . PRO B 1 16 ? -7.551 -8.883 -22.031 1 95.56 16 PRO B CA 1
ATOM 1825 C C . PRO B 1 16 ? -6.07 -9.25 -22 1 95.56 16 PRO B C 1
ATOM 1827 O O . PRO B 1 16 ? -5.691 -10.352 -22.406 1 95.56 16 PRO B O 1
ATOM 1830 N N . ALA B 1 17 ? -5.258 -8.25 -21.625 1 97.44 17 ALA B N 1
ATOM 1831 C CA . ALA B 1 17 ? -3.818 -8.469 -21.5 1 97.44 17 ALA B CA 1
ATOM 1832 C C . ALA B 1 17 ? -3.311 -7.996 -20.141 1 97.44 17 ALA B C 1
ATOM 1834 O O . ALA B 1 17 ? -3.789 -6.988 -19.609 1 97.44 17 ALA B O 1
ATOM 1835 N N . ILE B 1 18 ? -2.375 -8.664 -19.609 1 97.88 18 ILE B N 1
ATOM 1836 C CA . ILE B 1 18 ? -1.819 -8.266 -18.312 1 97.88 18 ILE B CA 1
ATOM 1837 C C . ILE B 1 18 ? -0.305 -8.461 -18.328 1 97.88 18 ILE B C 1
ATOM 1839 O O . ILE B 1 18 ? 0.216 -9.305 -19.062 1 97.88 18 ILE B O 1
ATOM 1843 N N . PRO B 1 19 ? 0.413 -7.648 -17.547 1 98.62 19 PRO B N 1
ATOM 1844 C CA . PRO B 1 19 ? 1.823 -7.973 -17.312 1 98.62 19 PRO B CA 1
ATOM 1845 C C . PRO B 1 19 ? 2.012 -9.273 -16.547 1 98.62 19 PRO B C 1
ATOM 1847 O O . PRO B 1 19 ? 1.197 -9.609 -15.68 1 98.62 19 PRO B O 1
ATOM 1850 N N . VAL B 1 20 ? 3.033 -10 -16.859 1 98.44 20 VAL B N 1
ATOM 1851 C CA . VAL B 1 20 ? 3.256 -11.281 -16.203 1 98.44 20 VAL B CA 1
ATOM 1852 C C . VAL B 1 20 ? 4.586 -11.25 -15.453 1 98.44 20 VAL B C 1
ATOM 1854 O O . VAL B 1 20 ? 5.535 -10.602 -15.891 1 98.44 20 VAL B O 1
ATOM 1857 N N . PHE B 1 21 ? 4.66 -11.906 -14.352 1 98.56 21 PHE B N 1
ATOM 1858 C CA . PHE B 1 21 ? 5.832 -12.039 -13.492 1 98.56 21 PHE B CA 1
ATOM 1859 C C . PHE B 1 21 ? 6.27 -13.5 -13.398 1 98.56 21 PHE B C 1
ATOM 1861 O O . PHE B 1 21 ? 5.75 -14.258 -12.578 1 98.56 21 PHE B O 1
ATOM 1868 N N . PRO B 1 22 ? 7.246 -13.844 -14.234 1 98 22 PRO B N 1
ATOM 1869 C CA . PRO B 1 22 ? 7.75 -15.219 -14.18 1 98 22 PRO B CA 1
ATOM 1870 C C . PRO B 1 22 ? 8.531 -15.5 -12.898 1 98 22 PRO B C 1
ATOM 1872 O O . PRO B 1 22 ? 9.508 -14.805 -12.594 1 98 22 PRO B O 1
ATOM 1875 N N . LEU B 1 23 ? 8.141 -16.5 -12.164 1 97.25 23 LEU B N 1
ATOM 1876 C CA . LEU B 1 23 ? 8.82 -16.906 -10.938 1 97.25 23 LEU B CA 1
ATOM 1877 C C . LEU B 1 23 ? 8.766 -18.422 -10.758 1 97.25 23 LEU B C 1
ATOM 1879 O O . LEU B 1 23 ? 7.688 -18.984 -10.547 1 97.25 23 LEU B O 1
ATOM 1883 N N . ALA B 1 24 ? 9.922 -18.984 -10.828 1 96.12 24 ALA B N 1
ATOM 1884 C CA . ALA B 1 24 ? 9.992 -20.438 -10.711 1 96.12 24 ALA B CA 1
ATOM 1885 C C . ALA B 1 24 ? 9.578 -20.891 -9.312 1 96.12 24 ALA B C 1
ATOM 1887 O O . ALA B 1 24 ? 9.984 -20.297 -8.312 1 96.12 24 ALA B O 1
ATOM 1888 N N . GLY B 1 25 ? 8.758 -21.938 -9.273 1 94.75 25 GLY B N 1
ATOM 1889 C CA . GLY B 1 25 ? 8.383 -22.547 -8.008 1 94.75 25 GLY B CA 1
ATOM 1890 C C . GLY B 1 25 ? 7.285 -21.781 -7.281 1 94.75 25 GLY B C 1
ATOM 1891 O O . GLY B 1 25 ? 6.879 -22.156 -6.184 1 94.75 25 GLY B O 1
ATOM 1892 N N . ALA B 1 26 ? 6.797 -20.734 -7.863 1 94.19 26 ALA B N 1
ATOM 1893 C CA . ALA B 1 26 ? 5.723 -19.953 -7.258 1 94.19 26 ALA B CA 1
ATOM 1894 C C . ALA B 1 26 ? 4.355 -20.5 -7.66 1 94.19 26 ALA B C 1
ATOM 1896 O O . ALA B 1 26 ? 4.152 -20.891 -8.812 1 94.19 26 ALA B O 1
ATOM 1897 N N . LEU B 1 27 ? 3.48 -20.562 -6.688 1 96.38 27 LEU B N 1
ATOM 1898 C CA . LEU B 1 27 ? 2.098 -20.938 -6.961 1 96.38 27 LEU B CA 1
ATOM 1899 C C . LEU B 1 27 ? 1.13 -19.953 -6.301 1 96.38 27 LEU B C 1
ATOM 1901 O O . LEU B 1 27 ? 1.155 -19.781 -5.082 1 96.38 27 LEU B O 1
ATOM 1905 N N . LEU B 1 28 ? 0.38 -19.312 -7.098 1 97.62 28 LEU B N 1
ATOM 1906 C CA . LEU B 1 28 ? -0.76 -18.516 -6.664 1 97.62 28 LEU B CA 1
ATOM 1907 C C . LEU B 1 28 ? -2.072 -19.141 -7.109 1 97.62 28 LEU B C 1
ATOM 1909 O O . LEU B 1 28 ? -2.213 -19.531 -8.273 1 97.62 28 LEU B O 1
ATOM 1913 N N . LEU B 1 29 ? -2.947 -19.328 -6.164 1 96.38 29 LEU B N 1
ATOM 1914 C CA . LEU B 1 29 ? -4.273 -19.859 -6.473 1 96.38 29 LEU B CA 1
ATOM 1915 C C . LEU B 1 29 ? -5.355 -18.828 -6.148 1 96.38 29 LEU B C 1
ATOM 1917 O O . LEU B 1 29 ? -5.125 -17.906 -5.375 1 96.38 29 LEU B O 1
ATOM 1921 N N . PRO B 1 30 ? -6.535 -18.969 -6.84 1 94.19 30 PRO B N 1
ATOM 1922 C CA . PRO B 1 30 ? -7.629 -18.047 -6.535 1 94.19 30 PRO B CA 1
ATOM 1923 C C . PRO B 1 30 ? -7.91 -17.938 -5.039 1 94.19 30 PRO B C 1
ATOM 1925 O O . PRO B 1 30 ? -7.977 -18.953 -4.344 1 94.19 30 PRO B O 1
ATOM 1928 N N . GLY B 1 31 ? -7.973 -16.703 -4.57 1 91.88 31 GLY B N 1
ATOM 1929 C CA . GLY B 1 31 ? -8.242 -16.453 -3.162 1 91.88 31 GLY B CA 1
ATOM 1930 C C . GLY B 1 31 ? -6.996 -16.484 -2.301 1 91.88 31 GLY B C 1
ATOM 1931 O O . GLY B 1 31 ? -7.008 -15.977 -1.173 1 91.88 31 GLY B O 1
ATOM 1932 N N . GLY B 1 32 ? -5.984 -17.109 -2.814 1 93.62 32 GLY B N 1
ATOM 1933 C CA . GLY B 1 32 ? -4.734 -17.203 -2.076 1 93.62 32 GLY B CA 1
ATOM 1934 C C . GLY B 1 32 ? -3.984 -15.875 -2.02 1 93.62 32 GLY B C 1
ATOM 1935 O O . GLY B 1 32 ? -4.199 -15 -2.857 1 93.62 32 GLY B O 1
ATOM 1936 N N . ARG B 1 33 ? -3.1 -15.789 -1.033 1 94.75 33 ARG B N 1
ATOM 1937 C CA . ARG B 1 33 ? -2.283 -14.594 -0.884 1 94.75 33 ARG B CA 1
ATOM 1938 C C . ARG B 1 33 ? -0.805 -14.906 -1.082 1 94.75 33 ARG B C 1
ATOM 1940 O O . ARG B 1 33 ? -0.324 -15.953 -0.648 1 94.75 33 ARG B O 1
ATOM 1947 N N . MET B 1 34 ? -0.144 -13.938 -1.684 1 96.12 34 MET B N 1
ATOM 1948 C CA . MET B 1 34 ? 1.28 -14.133 -1.938 1 96.12 34 MET B CA 1
ATOM 1949 C C . MET B 1 34 ? 2.051 -12.836 -1.729 1 96.12 34 MET B C 1
ATOM 1951 O O . MET B 1 34 ? 1.913 -11.891 -2.51 1 96.12 34 MET B O 1
ATOM 1955 N N . PRO B 1 35 ? 2.824 -12.766 -0.67 1 97.38 35 PRO B N 1
ATOM 1956 C CA . PRO B 1 35 ? 3.721 -11.625 -0.507 1 97.38 35 PRO B CA 1
ATOM 1957 C C . PRO B 1 35 ? 4.941 -11.688 -1.424 1 97.38 35 PRO B C 1
ATOM 1959 O O . PRO B 1 35 ? 5.48 -12.773 -1.659 1 97.38 35 PRO B O 1
ATOM 1962 N N . LEU B 1 36 ? 5.344 -10.633 -1.961 1 98.06 36 LEU B N 1
ATOM 1963 C CA . LEU B 1 36 ? 6.512 -10.555 -2.834 1 98.06 36 LEU B CA 1
ATOM 1964 C C . LEU B 1 36 ? 7.375 -9.352 -2.486 1 98.06 36 LEU B C 1
ATOM 1966 O O . LEU B 1 36 ? 6.859 -8.312 -2.066 1 98.06 36 LEU B O 1
ATOM 1970 N N . ASN B 1 37 ? 8.641 -9.508 -2.584 1 97.81 37 ASN B N 1
ATOM 1971 C CA . ASN B 1 37 ? 9.633 -8.445 -2.535 1 97.81 37 ASN B CA 1
ATOM 1972 C C . ASN B 1 37 ? 10.148 -8.094 -3.928 1 97.81 37 ASN B C 1
ATOM 1974 O O . ASN B 1 37 ? 10.82 -8.898 -4.57 1 97.81 37 ASN B O 1
ATOM 1978 N N . ILE B 1 38 ? 9.836 -6.945 -4.383 1 98.56 38 ILE B N 1
ATOM 1979 C CA . ILE B 1 38 ? 10.172 -6.543 -5.746 1 98.56 38 ILE B CA 1
ATOM 1980 C C . ILE B 1 38 ? 11.359 -5.59 -5.727 1 98.56 38 ILE B C 1
ATOM 1982 O O . ILE B 1 38 ? 11.312 -4.539 -5.082 1 98.56 38 ILE B O 1
ATOM 1986 N N . PHE B 1 39 ? 12.461 -5.914 -6.52 1 97.69 39 PHE B N 1
ATOM 1987 C CA . PHE B 1 39 ? 13.633 -5.047 -6.457 1 97.69 39 PHE B CA 1
ATOM 1988 C C . PHE B 1 39 ? 14.25 -4.871 -7.836 1 97.69 39 PHE B C 1
ATOM 1990 O O . PHE B 1 39 ? 15.023 -3.936 -8.062 1 97.69 39 PHE B O 1
ATOM 1997 N N . GLU B 1 40 ? 13.992 -5.746 -8.75 1 97.56 40 GLU B N 1
ATOM 1998 C CA . GLU B 1 40 ? 14.516 -5.555 -10.102 1 97.56 40 GLU B CA 1
ATOM 1999 C C . GLU B 1 40 ? 13.852 -4.359 -10.781 1 97.56 40 GLU B C 1
ATOM 2001 O O . GLU B 1 40 ? 12.625 -4.242 -10.781 1 97.56 40 GLU B O 1
ATOM 2006 N N . PRO B 1 41 ? 14.562 -3.52 -11.453 1 97.5 41 PRO B N 1
ATOM 2007 C CA . PRO B 1 41 ? 14.039 -2.291 -12.055 1 97.5 41 PRO B CA 1
ATOM 2008 C C . PRO B 1 41 ? 12.852 -2.551 -12.984 1 97.5 41 PRO B C 1
ATOM 2010 O O . PRO B 1 41 ? 11.867 -1.81 -12.961 1 97.5 41 PRO B O 1
ATOM 2013 N N . ARG B 1 42 ? 12.93 -3.574 -13.828 1 97.62 42 ARG B N 1
ATOM 2014 C CA . ARG B 1 42 ? 11.859 -3.855 -14.773 1 97.62 42 ARG B CA 1
ATOM 2015 C C . ARG B 1 42 ? 10.562 -4.199 -14.039 1 97.62 42 ARG B C 1
ATOM 2017 O O . ARG B 1 42 ? 9.477 -3.812 -14.477 1 97.62 42 ARG B O 1
ATOM 2024 N N . TYR B 1 43 ? 10.672 -4.871 -12.977 1 98.25 43 TYR B N 1
ATOM 2025 C CA . TYR B 1 43 ? 9.469 -5.273 -12.266 1 98.25 43 TYR B CA 1
ATOM 2026 C C . TYR B 1 43 ? 8.969 -4.156 -11.359 1 98.25 43 TYR B C 1
ATOM 2028 O O . TYR B 1 43 ? 7.777 -4.082 -11.047 1 98.25 43 TYR B O 1
ATOM 2036 N N . LEU B 1 44 ? 9.914 -3.311 -10.836 1 98 44 LEU B N 1
ATOM 2037 C CA . LEU B 1 44 ? 9.453 -2.096 -10.172 1 98 44 LEU B CA 1
ATOM 2038 C C . LEU B 1 44 ? 8.547 -1.282 -11.086 1 98 44 LEU B C 1
ATOM 2040 O O . LEU B 1 44 ? 7.48 -0.827 -10.664 1 98 44 LEU B O 1
ATOM 2044 N N . GLN B 1 45 ? 8.938 -1.124 -12.328 1 97.81 45 GLN B N 1
ATOM 2045 C CA . GLN B 1 45 ? 8.141 -0.412 -13.32 1 97.81 45 GLN B CA 1
ATOM 2046 C C . GLN B 1 45 ? 6.812 -1.12 -13.57 1 97.81 45 GLN B C 1
ATOM 2048 O O . GLN B 1 45 ? 5.781 -0.47 -13.758 1 97.81 45 GLN B O 1
ATOM 2053 N N . MET B 1 46 ? 6.867 -2.434 -13.602 1 98.44 46 MET B N 1
ATOM 2054 C CA . MET B 1 46 ? 5.656 -3.229 -13.797 1 98.44 46 MET B CA 1
ATOM 2055 C C . MET B 1 46 ? 4.633 -2.932 -12.703 1 98.44 46 MET B C 1
ATOM 2057 O O . MET B 1 46 ? 3.453 -2.736 -12.992 1 98.44 46 MET B O 1
ATOM 2061 N N . ILE B 1 47 ? 5.133 -2.871 -11.445 1 98.31 47 ILE B N 1
ATOM 2062 C CA . ILE B 1 47 ? 4.254 -2.619 -10.305 1 98.31 47 ILE B CA 1
ATOM 2063 C C . ILE B 1 47 ? 3.672 -1.212 -10.406 1 98.31 47 ILE B C 1
ATOM 2065 O O . ILE B 1 47 ? 2.477 -1.011 -10.18 1 98.31 47 ILE B O 1
ATOM 2069 N N . ASP B 1 48 ? 4.52 -0.235 -10.742 1 96.94 48 ASP B N 1
ATOM 2070 C CA . ASP B 1 48 ? 4.047 1.137 -10.898 1 96.94 48 ASP B CA 1
ATOM 2071 C C . ASP B 1 48 ? 2.93 1.216 -11.938 1 96.94 48 ASP B C 1
ATOM 2073 O O . ASP B 1 48 ? 1.898 1.849 -11.703 1 96.94 48 ASP B O 1
ATOM 2077 N N . GLN B 1 49 ? 3.117 0.54 -13.023 1 96.81 49 GLN B N 1
ATOM 2078 C CA . GLN B 1 49 ? 2.129 0.563 -14.094 1 96.81 49 GLN B CA 1
ATOM 2079 C C . GLN B 1 49 ? 0.846 -0.148 -13.672 1 96.81 49 GLN B C 1
ATOM 2081 O O . GLN B 1 49 ? -0.255 0.324 -13.961 1 96.81 49 GLN B O 1
ATOM 2086 N N . ALA B 1 50 ? 0.977 -1.302 -13.102 1 97.75 50 ALA B N 1
ATOM 2087 C CA . ALA B 1 50 ? -0.189 -2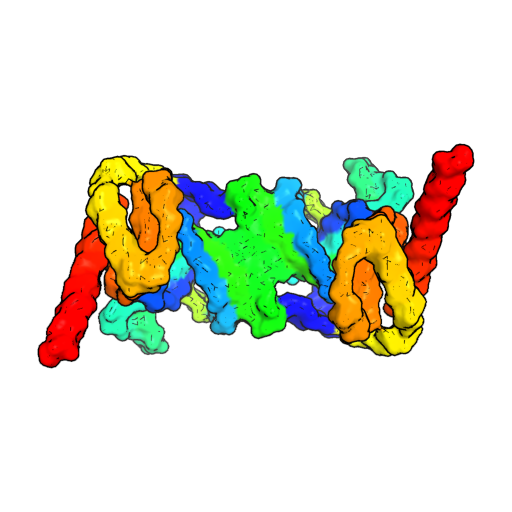.053 -12.641 1 97.75 50 ALA B CA 1
ATOM 2088 C C . ALA B 1 50 ? -1.019 -1.229 -11.656 1 97.75 50 ALA B C 1
ATOM 2090 O O . ALA B 1 50 ? -2.248 -1.192 -11.75 1 97.75 50 ALA B O 1
ATOM 2091 N N . MET B 1 51 ? -0.312 -0.521 -10.711 1 96.31 51 MET B N 1
ATOM 2092 C CA . MET B 1 51 ? -0.994 0.266 -9.688 1 96.31 51 MET B CA 1
ATOM 2093 C C . MET B 1 51 ? -1.741 1.44 -10.312 1 96.31 51 MET B C 1
ATOM 2095 O O . MET B 1 51 ? -2.752 1.896 -9.773 1 96.31 51 MET B O 1
ATOM 2099 N N . ALA B 1 52 ? -1.271 1.936 -11.43 1 95.5 52 ALA B N 1
ATOM 2100 C CA . ALA B 1 52 ? -1.898 3.055 -12.125 1 95.5 52 ALA B CA 1
ATOM 2101 C C . ALA B 1 52 ? -3.098 2.588 -12.945 1 95.5 52 ALA B C 1
ATOM 2103 O O . ALA B 1 52 ? -3.881 3.406 -13.43 1 95.5 52 ALA B O 1
ATOM 2104 N N . GLY B 1 53 ? -3.283 1.212 -13.07 1 94.38 53 GLY B N 1
ATOM 2105 C CA . GLY B 1 53 ? -4.332 0.665 -13.922 1 94.38 53 GLY B CA 1
ATOM 2106 C C . GLY B 1 53 ? -5.195 -0.361 -13.211 1 94.38 53 GLY B C 1
ATOM 2107 O O . GLY B 1 53 ? -5.859 -0.045 -12.219 1 94.38 53 GLY B O 1
ATOM 2108 N N . SER B 1 54 ? -5.16 -1.577 -13.68 1 94.75 54 SER B N 1
ATOM 2109 C CA . SER B 1 54 ? -6.055 -2.637 -13.219 1 94.75 54 SER B CA 1
ATOM 2110 C C . SER B 1 54 ? -5.582 -3.219 -11.891 1 94.75 54 SER B C 1
ATOM 2112 O O . SER B 1 54 ? -6.332 -3.93 -11.219 1 94.75 54 SER B O 1
ATOM 2114 N N . ARG B 1 55 ? -4.355 -3 -11.539 1 97.44 55 ARG B N 1
ATOM 2115 C CA . ARG B 1 55 ? -3.717 -3.527 -10.336 1 97.44 55 ARG B CA 1
ATOM 2116 C C . ARG B 1 55 ? -3.535 -5.039 -10.438 1 97.44 55 ARG B C 1
ATOM 2118 O O . ARG B 1 55 ? -3.408 -5.719 -9.414 1 97.44 55 ARG B O 1
ATOM 2125 N N . LEU B 1 56 ? -3.627 -5.605 -11.648 1 98.38 56 LEU B N 1
ATOM 2126 C CA . LEU B 1 56 ? -3.516 -7.043 -11.852 1 98.38 56 LEU B CA 1
ATOM 2127 C C . LEU B 1 56 ? -2.18 -7.402 -12.492 1 98.38 56 LEU B C 1
ATOM 2129 O O . LEU B 1 56 ? -1.717 -6.703 -13.398 1 98.38 56 LEU B O 1
ATOM 2133 N N . ILE B 1 57 ? -1.603 -8.406 -11.992 1 98.5 57 ILE B N 1
ATOM 2134 C CA . ILE B 1 57 ? -0.438 -9.008 -12.633 1 98.5 57 ILE B CA 1
ATOM 2135 C C . ILE B 1 57 ? -0.615 -10.523 -12.703 1 98.5 57 ILE B C 1
ATOM 2137 O O . ILE B 1 57 ? -1.351 -11.109 -11.906 1 98.5 57 ILE B O 1
ATOM 2141 N N . GLY B 1 58 ? -0.033 -11.109 -13.656 1 98.69 58 GLY B N 1
ATOM 2142 C CA . GLY B 1 58 ? -0.101 -12.555 -13.812 1 98.69 58 GLY B CA 1
ATOM 2143 C C . GLY B 1 58 ? 1.115 -13.273 -13.258 1 98.69 58 GLY B C 1
ATOM 2144 O O . GLY B 1 58 ? 2.227 -13.102 -13.758 1 98.69 58 GLY B O 1
ATOM 2145 N N . MET B 1 59 ? 0.909 -14.047 -12.273 1 98.69 59 MET B N 1
ATOM 2146 C CA . MET B 1 59 ? 1.953 -14.938 -11.773 1 98.69 59 MET B CA 1
ATOM 2147 C C . MET B 1 59 ? 2.062 -16.188 -12.648 1 98.69 59 MET B C 1
ATOM 2149 O O . MET B 1 59 ? 1.064 -16.859 -12.898 1 98.69 59 MET B O 1
ATOM 2153 N N . ILE B 1 60 ? 3.27 -16.484 -13.07 1 98.56 60 ILE B N 1
ATOM 2154 C CA . ILE B 1 60 ? 3.449 -17.594 -14 1 98.56 60 ILE B CA 1
ATOM 2155 C C . ILE B 1 60 ? 4.84 -18.203 -13.812 1 98.56 60 ILE B C 1
ATOM 2157 O O . ILE B 1 60 ? 5.777 -17.5 -13.414 1 98.56 60 ILE B O 1
ATOM 2161 N N . GLN B 1 61 ? 4.961 -19.5 -14.078 1 98.19 61 GLN B N 1
ATOM 2162 C CA . GLN B 1 61 ? 6.273 -20.125 -14.008 1 98.19 61 GLN B CA 1
ATOM 2163 C C . GLN B 1 61 ? 6.949 -20.156 -15.375 1 98.19 61 GLN B C 1
ATOM 2165 O O . GLN B 1 61 ? 6.273 -20.203 -16.406 1 98.19 61 GLN B O 1
ATOM 2170 N N . PRO B 1 62 ? 8.25 -20.047 -15.32 1 98 62 PRO B N 1
ATOM 2171 C CA . PRO B 1 62 ? 8.953 -20.391 -16.562 1 98 62 PRO B CA 1
ATOM 2172 C C . PRO B 1 62 ? 8.695 -21.812 -17.016 1 98 62 PRO B C 1
ATOM 2174 O O . PRO B 1 62 ? 8.281 -22.656 -16.219 1 98 62 PRO B O 1
ATOM 2177 N N . SER B 1 63 ? 8.938 -22.016 -18.266 1 97.44 63 SER B N 1
ATOM 2178 C CA . SER B 1 63 ? 8.758 -23.359 -18.797 1 97.44 63 SER B CA 1
ATOM 2179 C C . SER B 1 63 ? 9.508 -24.391 -17.969 1 97.44 63 SER B C 1
ATOM 2181 O O . SER B 1 63 ? 10.641 -24.141 -17.547 1 97.44 63 SER B O 1
ATOM 2183 N N . LEU B 1 64 ? 8.898 -25.484 -17.734 1 96.25 64 LEU B N 1
ATOM 2184 C CA . LEU B 1 64 ? 9.461 -26.516 -16.859 1 96.25 64 LEU B CA 1
ATOM 2185 C C . LEU B 1 64 ? 10.633 -27.219 -17.531 1 96.25 64 LEU B C 1
ATOM 2187 O O . LEU B 1 64 ? 11.492 -27.781 -16.844 1 96.25 64 LEU B O 1
ATOM 2191 N N . ASP B 1 65 ? 10.703 -27.188 -18.812 1 95.12 65 ASP B N 1
ATOM 2192 C CA . ASP B 1 65 ? 11.742 -27.906 -19.547 1 95.12 65 ASP B CA 1
ATOM 2193 C C . ASP B 1 65 ? 12.969 -27.031 -19.766 1 95.12 65 ASP B C 1
ATOM 2195 O O . ASP B 1 65 ? 13.922 -27.438 -20.438 1 95.12 65 ASP B O 1
ATOM 2199 N N . GLY B 1 66 ? 12.906 -25.797 -19.344 1 93.25 66 GLY B N 1
ATOM 2200 C CA . GLY B 1 66 ? 14.055 -24.922 -19.438 1 93.25 66 GLY B CA 1
ATOM 2201 C C . GLY B 1 66 ? 14.195 -24.266 -20.797 1 93.25 66 GLY B C 1
ATOM 2202 O O . GLY B 1 66 ? 15.227 -23.656 -21.094 1 93.25 66 GLY B O 1
ATOM 2203 N N . ALA B 1 67 ? 13.188 -24.359 -21.562 1 94.88 67 ALA B N 1
ATOM 2204 C CA . ALA B 1 67 ? 13.227 -23.766 -22.906 1 94.88 67 ALA B CA 1
ATOM 2205 C C . ALA B 1 67 ? 13.43 -22.266 -22.844 1 94.88 67 ALA B C 1
ATOM 2207 O O . ALA B 1 67 ? 12.875 -21.594 -21.953 1 94.88 67 ALA B O 1
ATOM 2208 N N . LEU B 1 68 ? 14.211 -21.75 -23.797 1 94.88 68 LEU B N 1
ATOM 2209 C CA . LEU B 1 68 ? 14.523 -20.328 -23.844 1 94.88 68 LEU B CA 1
ATOM 2210 C C . LEU B 1 68 ? 13.977 -19.688 -25.125 1 94.88 68 LEU B C 1
ATOM 2212 O O . LEU B 1 68 ? 13.93 -20.344 -26.172 1 94.88 68 LEU B O 1
ATOM 2216 N N . ARG B 1 69 ? 13.625 -18.422 -25.016 1 93.38 69 ARG B N 1
ATOM 2217 C CA . ARG B 1 69 ? 13.289 -17.625 -26.188 1 93.38 69 ARG B CA 1
ATOM 2218 C C . ARG B 1 69 ? 14.547 -17.219 -26.953 1 93.38 69 ARG B C 1
ATOM 2220 O O . ARG B 1 69 ? 15.664 -17.469 -26.5 1 93.38 69 ARG B O 1
ATOM 2227 N N . ASP B 1 70 ? 14.305 -16.562 -28.109 1 91.25 70 ASP B N 1
ATOM 2228 C CA . ASP B 1 70 ? 15.422 -16.094 -28.922 1 91.25 70 ASP B CA 1
ATOM 2229 C C . ASP B 1 70 ? 16.25 -15.047 -28.188 1 91.25 70 ASP B C 1
ATOM 2231 O O . ASP B 1 70 ? 17.453 -14.938 -28.391 1 91.25 70 ASP B O 1
ATOM 2235 N N . ASP B 1 71 ? 15.664 -14.367 -27.344 1 89.69 71 ASP B N 1
ATOM 2236 C CA . ASP B 1 71 ? 16.344 -13.281 -26.641 1 89.69 71 ASP B CA 1
ATOM 2237 C C . ASP B 1 71 ? 17.031 -13.789 -25.375 1 89.69 71 ASP B C 1
ATOM 2239 O O . ASP B 1 71 ? 17.578 -13.008 -24.594 1 89.69 71 ASP B O 1
ATOM 2243 N N . GLY B 1 72 ? 16.922 -15.055 -25.094 1 92.06 72 GLY B N 1
ATOM 2244 C CA . GLY B 1 72 ? 17.609 -15.648 -23.969 1 92.06 72 GLY B CA 1
ATOM 2245 C C . GLY B 1 72 ? 16.734 -15.773 -22.734 1 92.06 72 GLY B C 1
ATOM 2246 O O . GLY B 1 72 ? 17.125 -16.406 -21.734 1 92.06 72 GLY B O 1
ATOM 2247 N N . GLU B 1 73 ? 15.602 -15.188 -22.781 1 93.25 73 GLU B N 1
ATOM 2248 C CA . GLU B 1 73 ? 14.688 -15.281 -21.641 1 93.25 73 GLU B CA 1
ATOM 2249 C C . GLU B 1 73 ? 13.953 -16.609 -21.641 1 93.25 73 GLU B C 1
ATOM 2251 O O . GLU B 1 73 ? 13.727 -17.203 -22.703 1 93.25 73 GLU B O 1
ATOM 2256 N N . PRO B 1 74 ? 13.609 -17.125 -20.516 1 96.12 74 PRO B N 1
ATOM 2257 C CA . PRO B 1 74 ? 12.883 -18.391 -20.469 1 96.12 74 PRO B CA 1
ATOM 2258 C C . PRO B 1 74 ? 11.508 -18.297 -21.125 1 96.12 74 PRO B C 1
ATOM 2260 O O . PRO B 1 74 ? 10.828 -17.281 -21.016 1 96.12 74 PRO B O 1
ATOM 2263 N N . GLU B 1 75 ? 11.141 -19.391 -21.734 1 97.56 75 GLU B N 1
ATOM 2264 C CA . GLU B 1 75 ? 9.742 -19.531 -22.109 1 97.56 75 GLU B CA 1
ATOM 2265 C C . GLU B 1 75 ? 8.844 -19.656 -20.891 1 97.56 75 GLU B C 1
ATOM 2267 O O . GLU B 1 75 ? 9.336 -19.859 -19.781 1 97.56 75 GLU B O 1
ATOM 2272 N N . LEU B 1 76 ? 7.574 -19.5 -21.078 1 98.06 76 LEU B N 1
ATOM 2273 C CA . LEU B 1 76 ? 6.652 -19.516 -19.953 1 98.06 76 LEU B CA 1
ATOM 2274 C C . LEU B 1 76 ? 5.762 -20.75 -20 1 98.06 76 LEU B C 1
ATOM 2276 O O . LEU B 1 76 ? 5.492 -21.297 -21.078 1 98.06 76 LEU B O 1
ATOM 2280 N N . CYS B 1 77 ? 5.348 -21.266 -18.844 1 98 77 CYS B N 1
ATOM 2281 C CA . CYS B 1 77 ? 4.238 -22.219 -18.797 1 98 77 CYS B CA 1
ATOM 2282 C C . CYS B 1 77 ? 2.979 -21.594 -19.406 1 98 77 CYS B C 1
ATOM 2284 O O . CYS B 1 77 ? 2.867 -20.375 -19.5 1 98 77 CYS B O 1
ATOM 2286 N N . SER B 1 78 ? 2.035 -22.422 -19.766 1 97.38 78 SER B N 1
ATOM 2287 C CA . SER B 1 78 ? 0.864 -21.938 -20.484 1 97.38 78 SER B CA 1
ATOM 2288 C C . SER B 1 78 ? -0.198 -21.406 -19.516 1 97.38 78 SER B C 1
ATOM 2290 O O . SER B 1 78 ? -1.074 -20.641 -19.922 1 97.38 78 SER B O 1
ATOM 2292 N N . VAL B 1 79 ? -0.125 -21.875 -18.297 1 98.38 79 VAL B N 1
ATOM 2293 C CA . VAL B 1 79 ? -1.171 -21.516 -17.344 1 98.38 79 VAL B CA 1
ATOM 2294 C C . VAL B 1 79 ? -0.558 -20.781 -16.156 1 98.38 79 VAL B C 1
ATOM 2296 O O . VAL B 1 79 ? 0.494 -21.172 -15.648 1 98.38 79 VAL B O 1
ATOM 2299 N N . GLY B 1 80 ? -1.125 -19.688 -15.781 1 98.44 80 GLY B N 1
ATOM 2300 C CA . GLY B 1 80 ? -0.792 -18.938 -14.586 1 98.44 80 GLY B CA 1
ATOM 2301 C C . GLY B 1 80 ? -2.012 -18.5 -13.797 1 98.44 80 GLY B C 1
ATOM 2302 O O . GLY B 1 80 ? -3.088 -19.094 -13.938 1 98.44 80 GLY B O 1
ATOM 2303 N N . CYS B 1 81 ? -1.812 -17.609 -12.891 1 98.69 81 CYS B N 1
ATOM 2304 C CA . CYS B 1 81 ? -2.906 -17.062 -12.094 1 98.69 81 CYS B CA 1
ATOM 2305 C C . CYS B 1 81 ? -2.805 -15.555 -11.992 1 98.69 81 CYS B C 1
ATOM 2307 O O . CYS B 1 81 ? -1.737 -15.016 -11.688 1 98.69 81 CYS B O 1
ATOM 2309 N N . ALA B 1 82 ? -3.934 -14.891 -12.328 1 98.5 82 ALA B N 1
ATOM 2310 C CA . ALA B 1 82 ? -4 -13.438 -12.164 1 98.5 82 ALA B CA 1
ATOM 2311 C C . ALA B 1 82 ? -4.141 -13.062 -10.695 1 98.5 82 ALA B C 1
ATOM 2313 O O . ALA B 1 82 ? -4.965 -13.625 -9.977 1 98.5 82 ALA B O 1
ATOM 2314 N N . GLY B 1 83 ? -3.295 -12.18 -10.25 1 98.44 83 GLY B N 1
ATOM 2315 C CA . GLY B 1 83 ? -3.352 -11.68 -8.883 1 98.44 83 GLY B CA 1
ATOM 2316 C C . GLY B 1 83 ? -3.527 -10.172 -8.805 1 98.44 83 GLY B C 1
ATOM 2317 O O . GLY B 1 83 ? -2.908 -9.43 -9.57 1 98.44 83 GLY B O 1
ATOM 2318 N N . ARG B 1 84 ? -4.359 -9.758 -7.918 1 98.56 84 ARG B N 1
ATOM 2319 C CA . ARG B 1 84 ? -4.539 -8.336 -7.648 1 98.56 84 ARG B CA 1
ATOM 2320 C C . ARG B 1 84 ? -3.58 -7.859 -6.562 1 98.56 84 ARG B C 1
ATOM 2322 O O . ARG B 1 84 ? -3.389 -8.547 -5.555 1 98.56 84 ARG B O 1
ATOM 2329 N N . ILE B 1 85 ? -2.924 -6.73 -6.824 1 98.69 85 ILE B N 1
ATOM 2330 C CA . ILE B 1 85 ? -2.104 -6.102 -5.793 1 98.69 85 ILE B CA 1
ATOM 2331 C C . ILE B 1 85 ? -3.004 -5.469 -4.73 1 98.69 85 ILE B C 1
ATOM 2333 O O . ILE B 1 85 ? -3.607 -4.422 -4.969 1 98.69 85 ILE B O 1
ATOM 2337 N N . ILE B 1 86 ? -3.021 -6.07 -3.578 1 98.31 86 ILE B N 1
ATOM 2338 C CA . ILE B 1 86 ? -3.949 -5.598 -2.557 1 98.31 86 ILE B CA 1
ATOM 2339 C C . ILE B 1 86 ? -3.195 -4.777 -1.513 1 98.31 86 ILE B C 1
ATOM 2341 O O . ILE B 1 86 ? -3.809 -4.102 -0.684 1 98.31 86 ILE B O 1
ATOM 2345 N N . SER B 1 87 ? -1.922 -4.863 -1.555 1 98.44 87 SER B N 1
ATOM 2346 C CA . SER B 1 87 ? -1.11 -4.02 -0.683 1 98.44 87 SER B CA 1
ATOM 2347 C C . SER B 1 87 ? 0.237 -3.699 -1.322 1 98.44 87 SER B C 1
ATOM 2349 O O . SER B 1 87 ? 0.789 -4.516 -2.062 1 98.44 87 SER B O 1
ATOM 2351 N N . LEU B 1 88 ? 0.76 -2.547 -1.022 1 98.62 88 LEU B N 1
ATOM 2352 C CA . LEU B 1 88 ? 2.047 -2.045 -1.488 1 98.62 88 LEU B CA 1
ATOM 2353 C C . LEU B 1 88 ? 2.719 -1.192 -0.417 1 98.62 88 LEU B C 1
ATOM 2355 O O . LEU B 1 88 ? 2.068 -0.355 0.214 1 98.62 88 LEU B O 1
ATOM 2359 N N . ALA B 1 89 ? 3.979 -1.425 -0.194 1 98.44 89 ALA B N 1
ATOM 2360 C CA . ALA B 1 89 ? 4.77 -0.618 0.732 1 98.44 89 ALA B CA 1
ATOM 2361 C C . ALA B 1 89 ? 6.152 -0.326 0.162 1 98.44 89 ALA B C 1
ATOM 2363 O O . ALA B 1 89 ? 6.832 -1.23 -0.33 1 98.44 89 ALA B O 1
ATOM 2364 N N . GLU B 1 90 ? 6.523 0.913 0.256 1 97.94 90 GLU B N 1
ATOM 2365 C CA . GLU B 1 90 ? 7.898 1.297 -0.053 1 97.94 90 GLU B CA 1
ATOM 2366 C C . GLU B 1 90 ? 8.836 0.976 1.107 1 97.94 90 GLU B C 1
ATOM 2368 O O . GLU B 1 90 ? 8.508 1.237 2.268 1 97.94 90 GLU B O 1
ATOM 2373 N N . THR B 1 91 ? 10.031 0.439 0.797 1 95.88 91 THR B N 1
ATOM 2374 C CA . THR B 1 91 ? 10.945 0.046 1.863 1 95.88 91 THR B CA 1
ATOM 2375 C C . THR B 1 91 ? 11.953 1.154 2.145 1 95.88 91 THR B C 1
ATOM 2377 O O . THR B 1 91 ? 12.688 1.099 3.137 1 95.88 91 THR B O 1
ATOM 2380 N N . GLY B 1 92 ? 12.102 2.139 1.298 1 94.38 92 GLY B N 1
ATOM 2381 C CA . GLY B 1 92 ? 13.047 3.225 1.499 1 94.38 92 GLY B CA 1
ATOM 2382 C C . GLY B 1 92 ? 14.359 3.018 0.766 1 94.38 92 GLY B C 1
ATOM 2383 O O . GLY B 1 92 ? 15.117 3.965 0.569 1 94.38 92 GLY B O 1
ATOM 2384 N N . ASP B 1 93 ? 14.617 1.766 0.401 1 94.5 93 ASP B N 1
ATOM 2385 C CA . ASP B 1 93 ? 15.852 1.469 -0.324 1 94.5 93 ASP B CA 1
ATOM 2386 C C . ASP B 1 93 ? 15.562 1.126 -1.783 1 94.5 93 ASP B C 1
ATOM 2388 O O . ASP B 1 93 ? 16.359 0.455 -2.439 1 94.5 93 ASP B O 1
ATOM 2392 N N . GLY B 1 94 ? 14.422 1.52 -2.252 1 95.62 94 GLY B N 1
ATOM 2393 C CA . GLY B 1 94 ? 14.117 1.378 -3.666 1 95.62 94 GLY B CA 1
ATOM 2394 C C . GLY B 1 94 ? 13.289 0.144 -3.977 1 95.62 94 GLY B C 1
ATOM 2395 O O . GLY B 1 94 ? 12.938 -0.097 -5.133 1 95.62 94 GLY B O 1
ATOM 2396 N N . ARG B 1 95 ? 12.922 -0.61 -3.021 1 97.5 95 ARG B N 1
ATOM 2397 C CA . ARG B 1 95 ? 12.18 -1.846 -3.236 1 97.5 95 ARG B CA 1
ATOM 2398 C C . ARG B 1 95 ? 10.719 -1.681 -2.832 1 97.5 95 ARG B C 1
ATOM 2400 O O . ARG B 1 95 ? 10.359 -0.714 -2.154 1 97.5 95 ARG B O 1
ATOM 2407 N N . TYR B 1 96 ? 9.883 -2.588 -3.355 1 98.38 96 TYR B N 1
ATOM 2408 C CA . TYR B 1 96 ? 8.484 -2.697 -2.951 1 98.38 96 TYR B CA 1
ATOM 2409 C C . TYR B 1 96 ? 8.227 -4.012 -2.227 1 98.38 96 TYR B C 1
ATOM 2411 O O . TYR B 1 96 ? 8.727 -5.062 -2.633 1 98.38 96 TYR B O 1
ATOM 2419 N N . LEU B 1 97 ? 7.555 -3.924 -1.159 1 98.62 97 LEU B N 1
ATOM 2420 C CA . LEU B 1 97 ? 6.852 -5.086 -0.628 1 98.62 97 LEU B CA 1
ATOM 2421 C C . LEU B 1 97 ? 5.387 -5.074 -1.05 1 98.62 97 LEU B C 1
ATOM 2423 O O . LEU B 1 97 ? 4.668 -4.105 -0.795 1 98.62 97 LEU B O 1
ATOM 2427 N N . ILE B 1 98 ? 4.941 -6.148 -1.727 1 98.69 98 ILE B N 1
ATOM 2428 C CA . ILE B 1 98 ? 3.549 -6.18 -2.158 1 98.69 98 ILE B CA 1
ATOM 2429 C C . ILE B 1 98 ? 2.896 -7.48 -1.695 1 98.69 98 ILE B C 1
ATOM 2431 O O . ILE B 1 98 ? 3.586 -8.414 -1.28 1 98.69 98 ILE B O 1
ATOM 2435 N N . SER B 1 99 ? 1.6 -7.469 -1.713 1 98.56 99 SER B N 1
ATOM 2436 C CA . SER B 1 99 ? 0.812 -8.688 -1.549 1 98.56 99 SER B CA 1
ATOM 2437 C C . SER B 1 99 ? -0.162 -8.875 -2.707 1 98.56 99 SER B C 1
ATOM 2439 O O . SER B 1 99 ? -0.889 -7.949 -3.07 1 98.56 99 SER B O 1
ATOM 2441 N N . LEU B 1 100 ? -0.124 -10.039 -3.279 1 98.38 100 LEU B N 1
ATOM 2442 C CA . LEU B 1 100 ? -1.087 -10.422 -4.305 1 98.38 100 LEU B CA 1
ATOM 2443 C C . LEU B 1 100 ? -2.193 -11.289 -3.713 1 98.38 100 LEU B C 1
ATOM 2445 O O . LEU B 1 100 ? -1.933 -12.133 -2.854 1 98.38 100 LEU B O 1
ATOM 2449 N N . GLN B 1 101 ? -3.309 -11.07 -4.137 1 97.56 101 GLN B N 1
ATOM 2450 C CA . GLN B 1 101 ? -4.398 -12.008 -3.904 1 97.56 101 GLN B CA 1
ATOM 2451 C C . GLN B 1 101 ? -4.914 -12.586 -5.219 1 97.56 101 GLN 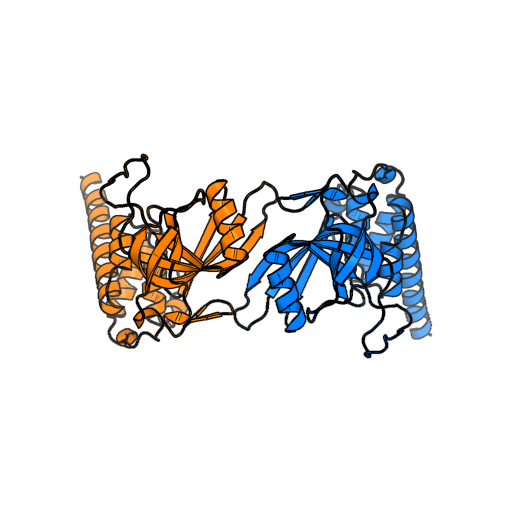B C 1
ATOM 2453 O O . GLN B 1 101 ? -5.234 -11.844 -6.148 1 97.56 101 GLN B O 1
ATOM 2458 N N . GLY B 1 102 ? -4.973 -13.867 -5.273 1 97.19 102 GLY B N 1
ATOM 2459 C CA . GLY B 1 102 ? -5.359 -14.547 -6.5 1 97.19 102 GLY B CA 1
ATOM 2460 C C . GLY B 1 102 ? -6.797 -14.281 -6.902 1 97.19 102 GLY B C 1
ATOM 2461 O O . GLY B 1 102 ? -7.699 -14.32 -6.062 1 97.19 102 GLY B O 1
ATOM 2462 N N . VAL B 1 103 ? -6.961 -14.031 -8.195 1 96.88 103 VAL B N 1
ATOM 2463 C CA . VAL B 1 103 ? -8.297 -13.773 -8.734 1 96.88 103 VAL B CA 1
ATOM 2464 C C . VAL B 1 103 ? -8.805 -15.008 -9.477 1 96.88 103 VAL B C 1
ATOM 2466 O O . VAL B 1 103 ? -9.797 -15.609 -9.07 1 96.88 103 VAL B O 1
ATOM 2469 N N . CYS B 1 104 ? -8.023 -15.398 -10.492 1 96.31 104 CYS B N 1
ATOM 2470 C CA . CYS B 1 104 ? -8.383 -16.578 -11.281 1 96.31 104 CYS B CA 1
ATOM 2471 C C . CYS B 1 104 ? -7.191 -17.062 -12.094 1 96.31 104 CYS B C 1
ATOM 2473 O O . CYS B 1 104 ? -6.297 -16.281 -12.43 1 96.31 104 CYS B O 1
ATOM 2475 N N . ARG B 1 105 ? -7.227 -18.344 -12.391 1 97.19 105 ARG B N 1
ATOM 2476 C CA . ARG B 1 105 ? -6.246 -18.906 -13.312 1 97.19 105 ARG B CA 1
ATOM 2477 C C . ARG B 1 105 ? -6.488 -18.406 -14.734 1 97.19 105 ARG B C 1
ATOM 2479 O O . ARG B 1 105 ? -7.574 -17.922 -15.055 1 97.19 105 ARG B O 1
ATOM 2486 N N . PHE B 1 106 ? -5.449 -18.422 -15.531 1 98.25 106 PHE B N 1
ATOM 2487 C CA . PHE B 1 106 ? -5.59 -18.047 -16.938 1 98.25 106 PHE B CA 1
ATOM 2488 C C . PHE B 1 106 ? -4.668 -18.891 -17.812 1 98.25 106 PHE B C 1
ATOM 2490 O O . PHE B 1 106 ? -3.703 -19.484 -17.328 1 98.25 106 PHE B O 1
ATOM 2497 N N . ARG B 1 107 ? -5.008 -19 -19.016 1 98.19 107 ARG B N 1
ATOM 2498 C CA . ARG B 1 107 ? -4.137 -19.547 -20.047 1 98.19 107 ARG B CA 1
ATOM 2499 C C . ARG B 1 107 ? -3.598 -18.438 -20.953 1 98.19 107 ARG B C 1
ATOM 2501 O O . ARG B 1 107 ? -4.332 -17.531 -21.328 1 98.19 107 ARG B O 1
ATOM 2508 N N . ILE B 1 108 ? -2.32 -18.516 -21.266 1 98.25 108 ILE B N 1
ATOM 2509 C CA . ILE B 1 108 ? -1.735 -17.562 -22.188 1 98.25 108 ILE B CA 1
ATOM 2510 C C . ILE B 1 108 ? -2.238 -17.844 -23.609 1 98.25 108 ILE B C 1
ATOM 2512 O O . ILE B 1 108 ? -2.117 -18.969 -24.094 1 98.25 108 ILE B O 1
ATOM 2516 N N . VAL B 1 109 ? -2.801 -16.828 -24.188 1 98 109 VAL B N 1
ATOM 2517 C CA . VAL B 1 109 ? -3.199 -16.938 -25.594 1 98 109 VAL B CA 1
ATOM 2518 C C . VAL B 1 109 ? -2.029 -16.547 -26.5 1 98 109 VAL B C 1
ATOM 2520 O O . VAL B 1 109 ? -1.722 -17.25 -27.453 1 98 109 VAL B O 1
ATOM 2523 N N . GLN B 1 110 ? -1.441 -15.422 -26.062 1 97.12 110 GLN B N 1
ATOM 2524 C CA . GLN B 1 110 ? -0.33 -14.891 -26.844 1 97.12 110 GLN B CA 1
ATOM 2525 C C . GLN B 1 110 ? 0.51 -13.914 -26.031 1 97.12 110 GLN B C 1
ATOM 2527 O O . GLN B 1 110 ? -0.032 -13.094 -25.281 1 97.12 110 GLN B O 1
ATOM 2532 N N . GLU B 1 111 ? 1.805 -14.086 -26.188 1 96.31 111 GLU B N 1
ATOM 2533 C CA . GLU B 1 111 ? 2.674 -13.055 -25.625 1 96.31 111 GLU B CA 1
ATOM 2534 C C . GLU B 1 111 ? 2.756 -11.844 -26.547 1 96.31 111 GLU B C 1
ATOM 2536 O O . GLU B 1 111 ? 2.941 -11.992 -27.766 1 96.31 111 GLU B O 1
ATOM 2541 N N . LEU B 1 112 ? 2.645 -10.727 -25.969 1 96.75 112 LEU B N 1
ATOM 2542 C CA . LEU B 1 112 ? 2.613 -9.508 -26.75 1 96.75 112 LEU B CA 1
ATOM 2543 C C . LEU B 1 112 ? 4.012 -8.914 -26.891 1 96.75 112 LEU B C 1
ATOM 2545 O O . LEU B 1 112 ? 4.836 -9.039 -25.984 1 96.75 112 LEU B O 1
ATOM 2549 N N . THR B 1 113 ? 4.23 -8.344 -28.078 1 91.75 113 THR B N 1
ATOM 2550 C CA . THR B 1 113 ? 5.406 -7.488 -28.219 1 91.75 113 THR B CA 1
ATOM 2551 C C . THR B 1 113 ? 5.184 -6.148 -27.516 1 91.75 113 THR B C 1
ATOM 2553 O O . THR B 1 113 ? 4.289 -5.387 -27.891 1 91.75 113 THR B O 1
ATOM 2556 N N . ALA B 1 114 ? 5.848 -5.953 -26.469 1 88.19 114 ALA B N 1
ATOM 2557 C CA . ALA B 1 114 ? 5.617 -4.75 -25.672 1 88.19 114 ALA B CA 1
ATOM 2558 C C . ALA B 1 114 ? 6.855 -3.855 -25.656 1 88.19 114 ALA B C 1
ATOM 2560 O O . ALA B 1 114 ? 7.977 -4.34 -25.812 1 88.19 114 ALA B O 1
ATOM 2561 N N . LYS B 1 115 ? 6.59 -2.547 -25.5 1 92.38 115 LYS B N 1
ATOM 2562 C CA . LYS B 1 115 ? 7.672 -1.583 -25.328 1 92.38 115 LYS B CA 1
ATOM 2563 C C . LYS B 1 115 ? 8.172 -1.553 -23.891 1 92.38 115 LYS B C 1
ATOM 2565 O O . LYS B 1 115 ? 9.258 -1.032 -23.625 1 92.38 115 LYS B O 1
ATOM 2570 N N . THR B 1 116 ? 7.445 -2.15 -23.078 1 94.88 116 THR B N 1
ATOM 2571 C CA . THR B 1 116 ? 7.816 -2.193 -21.672 1 94.88 116 THR B CA 1
ATOM 2572 C C . THR B 1 116 ? 8.961 -3.178 -21.438 1 94.88 116 THR B C 1
ATOM 2574 O O . THR B 1 116 ? 9.156 -4.105 -22.234 1 94.88 116 THR B O 1
ATOM 2577 N N . PRO B 1 117 ? 9.75 -2.986 -20.406 1 96.56 117 PRO B N 1
ATOM 2578 C CA . PRO B 1 117 ? 10.836 -3.918 -20.094 1 96.56 117 PRO B CA 1
ATOM 2579 C C . PRO B 1 117 ? 10.328 -5.223 -19.484 1 96.56 117 PRO B C 1
ATOM 2581 O O . PRO B 1 117 ? 11.125 -6.133 -19.219 1 96.56 117 PRO B O 1
ATOM 2584 N N . PHE B 1 118 ? 9.102 -5.32 -19.219 1 97.44 118 PHE B N 1
ATOM 2585 C CA . PHE B 1 118 ? 8.5 -6.539 -18.688 1 97.44 118 PHE B CA 1
ATOM 2586 C C . PHE B 1 118 ? 7.535 -7.148 -19.703 1 97.44 118 PHE B C 1
ATOM 2588 O O . PHE B 1 118 ? 7.039 -6.457 -20.594 1 97.44 118 PHE B O 1
ATOM 2595 N N . ARG B 1 119 ? 7.266 -8.383 -19.516 1 97.56 119 ARG B N 1
ATOM 2596 C CA . ARG B 1 119 ? 6.488 -9.148 -20.5 1 97.56 119 ARG B CA 1
ATOM 2597 C C . ARG B 1 119 ? 4.992 -8.953 -20.281 1 97.56 119 ARG B C 1
ATOM 2599 O O . ARG B 1 119 ? 4.547 -8.75 -19.141 1 97.56 119 ARG B O 1
ATOM 2606 N N . GLN B 1 120 ? 4.285 -8.953 -21.328 1 98 120 GLN B N 1
ATOM 2607 C CA . GLN B 1 120 ? 2.83 -8.852 -21.312 1 98 120 GLN B CA 1
ATOM 2608 C C . GLN B 1 120 ? 2.197 -9.969 -22.141 1 98 120 GLN B C 1
ATOM 2610 O O . GLN B 1 120 ? 2.717 -10.336 -23.203 1 98 120 GLN B O 1
ATOM 2615 N N . CYS B 1 121 ? 1.039 -10.469 -21.719 1 98.31 121 CYS B N 1
ATOM 2616 C CA . CYS B 1 121 ? 0.391 -11.578 -22.406 1 98.31 121 CYS B CA 1
ATOM 2617 C C . CYS B 1 121 ? -1.108 -11.336 -22.531 1 98.31 121 CYS B C 1
ATOM 2619 O O . CYS B 1 121 ? -1.742 -10.836 -21.609 1 98.31 121 CYS B O 1
ATOM 2621 N N . LYS B 1 122 ? -1.598 -11.656 -23.672 1 98.38 122 LYS B N 1
ATOM 2622 C CA . LYS B 1 122 ? -3.039 -11.859 -23.797 1 98.38 122 LYS B CA 1
ATOM 2623 C C . LYS B 1 122 ? -3.473 -13.141 -23.094 1 98.38 122 LYS B C 1
ATOM 2625 O O . LYS B 1 122 ? -2.852 -14.195 -23.281 1 98.38 122 LYS B O 1
ATOM 2630 N N . ILE B 1 123 ? -4.566 -13.039 -22.359 1 98 123 ILE B N 1
ATOM 2631 C CA . ILE B 1 123 ? -4.895 -14.195 -21.531 1 98 123 ILE B CA 1
ATOM 2632 C C . ILE B 1 123 ? -6.363 -14.562 -21.719 1 98 123 ILE B C 1
ATOM 2634 O O . ILE B 1 123 ? -7.172 -13.727 -22.141 1 98 123 ILE B O 1
ATOM 2638 N N . MET B 1 124 ? -6.641 -15.805 -21.453 1 97.88 124 MET B N 1
ATOM 2639 C CA . MET B 1 124 ? -7.996 -16.344 -21.344 1 97.88 124 MET B CA 1
ATOM 2640 C C . MET B 1 124 ? -8.258 -16.859 -19.922 1 97.88 124 MET B C 1
ATOM 2642 O O . MET B 1 124 ? -7.707 -17.891 -19.531 1 97.88 124 MET B O 1
ATOM 2646 N N . PRO B 1 125 ? -9.125 -16.172 -19.203 1 97.06 125 PRO B N 1
ATOM 2647 C CA . PRO B 1 125 ? -9.352 -16.578 -17.812 1 97.06 125 PRO B CA 1
ATOM 2648 C C . PRO B 1 125 ? -10.172 -17.859 -17.672 1 97.06 125 PRO B C 1
ATOM 2650 O O . PRO B 1 125 ? -11.016 -18.141 -18.531 1 97.06 125 PRO B O 1
ATOM 2653 N N . PHE B 1 126 ? -9.852 -18.641 -16.688 1 95.62 126 PHE B N 1
ATOM 2654 C CA . PHE B 1 126 ? -10.727 -19.734 -16.281 1 95.62 126 PHE B CA 1
ATOM 2655 C C . PHE B 1 126 ? -11.93 -19.203 -15.5 1 95.62 126 PHE B C 1
ATOM 2657 O O . PHE B 1 126 ? -11.859 -19.062 -14.281 1 95.62 126 PHE B O 1
ATOM 2664 N N . LEU B 1 127 ? -12.992 -19.062 -16.094 1 92.94 127 LEU B N 1
ATOM 2665 C CA . LEU B 1 127 ? -14.148 -18.359 -15.539 1 92.94 127 LEU B CA 1
ATOM 2666 C C . LEU B 1 127 ? -14.742 -19.141 -14.375 1 92.94 127 LEU B C 1
ATOM 2668 O O . LEU B 1 127 ? -15.352 -18.562 -13.477 1 92.94 127 LEU B O 1
ATOM 2672 N N . ALA B 1 128 ? -14.578 -20.438 -14.383 1 90.62 128 ALA B N 1
ATOM 2673 C CA . ALA B 1 128 ? -15.078 -21.266 -13.297 1 90.62 128 ALA B CA 1
ATOM 2674 C C . ALA B 1 128 ? -14.477 -20.844 -11.961 1 90.62 128 ALA B C 1
ATOM 2676 O O . ALA B 1 128 ? -15.078 -21.047 -10.906 1 90.62 128 ALA B O 1
ATOM 2677 N N . ASP B 1 129 ? -13.312 -20.25 -12.031 1 92 129 ASP B N 1
ATOM 2678 C CA . ASP B 1 129 ? -12.625 -19.828 -10.82 1 92 129 ASP B CA 1
ATOM 2679 C C . ASP B 1 129 ? -13.328 -18.641 -10.172 1 92 129 ASP B C 1
ATOM 2681 O O . ASP B 1 129 ? -13.094 -18.328 -9 1 92 129 ASP B O 1
ATOM 2685 N N . LEU B 1 130 ? -14.094 -17.906 -10.906 1 91 130 LEU B N 1
ATOM 2686 C CA . LEU B 1 130 ? -14.766 -16.719 -10.398 1 91 130 LEU B CA 1
ATOM 2687 C C . LEU B 1 130 ? -16.062 -17.094 -9.688 1 91 130 LEU B C 1
ATOM 2689 O O . LEU B 1 130 ? -16.656 -16.266 -8.984 1 91 130 LEU B O 1
ATOM 2693 N N . GLU B 1 131 ? -16.359 -18.281 -9.898 1 83.19 131 GLU B N 1
ATOM 2694 C CA . GLU B 1 131 ? -17.594 -18.781 -9.289 1 83.19 131 GLU B CA 1
ATOM 2695 C C . GLU B 1 131 ? -17.281 -19.609 -8.047 1 83.19 131 GLU B C 1
ATOM 2697 O O . GLU B 1 131 ? -16.172 -20.094 -7.867 1 83.19 131 GLU B O 1
ATOM 2702 N N . GLU B 1 132 ? -18.219 -19.484 -7.094 1 66 132 GLU B N 1
ATOM 2703 C CA . GLU B 1 132 ? -18.031 -20.312 -5.898 1 66 132 GLU B CA 1
ATOM 2704 C C . GLU B 1 132 ? -17.922 -21.781 -6.258 1 66 132 GLU B C 1
ATOM 2706 O O . GLU B 1 132 ? -18.641 -22.281 -7.133 1 66 132 GLU B O 1
ATOM 2711 N N . ASP B 1 133 ? -16.828 -22.359 -5.848 1 61.97 133 ASP B N 1
ATOM 2712 C CA . ASP B 1 133 ? -16.562 -23.734 -6.219 1 61.97 133 ASP B CA 1
ATOM 2713 C C . ASP B 1 133 ? -17.625 -24.688 -5.66 1 61.97 133 ASP B C 1
ATOM 2715 O O . ASP B 1 133 ? -17.719 -24.859 -4.445 1 61.97 133 ASP B O 1
ATOM 2719 N N . GLN B 1 134 ? -18.547 -25.141 -6.438 1 57.44 134 GLN B N 1
ATOM 2720 C CA . GLN B 1 134 ? -19.594 -26.109 -6.117 1 57.44 134 GLN B CA 1
ATOM 2721 C C . GLN B 1 134 ? -18.984 -27.469 -5.781 1 57.44 134 GLN B C 1
ATOM 2723 O O . GLN B 1 134 ? -19.594 -28.281 -5.074 1 57.44 134 GLN B O 1
ATOM 2728 N N . ALA B 1 135 ? -17.781 -27.719 -6.188 1 59.69 135 ALA B N 1
ATOM 2729 C CA . ALA B 1 135 ? -17.25 -29.062 -6.105 1 59.69 135 ALA B CA 1
ATOM 2730 C C . ALA B 1 135 ? -16.531 -29.297 -4.773 1 59.69 135 ALA B C 1
ATOM 2732 O O . ALA B 1 135 ? -15.883 -30.328 -4.578 1 59.69 135 ALA B O 1
ATOM 2733 N N . ALA B 1 136 ? -16.594 -28.312 -3.805 1 61.44 136 ALA B N 1
ATOM 2734 C CA . ALA B 1 136 ? -15.945 -28.406 -2.5 1 61.44 136 ALA B CA 1
ATOM 2735 C C . ALA B 1 136 ? -16.453 -29.625 -1.719 1 61.44 136 ALA B C 1
ATOM 2737 O O . ALA B 1 136 ? -15.688 -30.25 -0.983 1 61.44 136 ALA B O 1
ATOM 2738 N N . ALA B 1 137 ? -17.625 -30.031 -2.158 1 62.09 137 ALA B N 1
ATOM 2739 C CA . ALA B 1 137 ? -18.266 -31.141 -1.442 1 62.09 137 ALA B CA 1
ATOM 2740 C C . ALA B 1 137 ? -17.672 -32.469 -1.866 1 62.09 137 ALA B C 1
ATOM 2742 O O . ALA B 1 137 ? -17.812 -33.469 -1.154 1 62.09 137 ALA B O 1
ATOM 2743 N N . GLU B 1 138 ? -16.953 -32.531 -2.838 1 71.5 138 GLU B N 1
ATOM 2744 C CA . GLU B 1 138 ? -16.516 -33.812 -3.375 1 71.5 138 GLU B CA 1
ATOM 2745 C C . GLU B 1 138 ? -15.078 -34.125 -2.949 1 71.5 138 GLU B C 1
ATOM 2747 O O . GLU B 1 138 ? -14.531 -35.156 -3.311 1 71.5 138 GLU B O 1
ATOM 2752 N N . VAL B 1 139 ? -14.539 -33.375 -2.117 1 73.62 139 VAL B N 1
ATOM 2753 C CA . VAL B 1 139 ? -13.148 -33.531 -1.699 1 73.62 139 VAL B CA 1
ATOM 2754 C C . VAL B 1 139 ? -13.062 -34.594 -0.594 1 73.62 139 VAL B C 1
ATOM 2756 O O . VAL B 1 139 ? -13.898 -34.594 0.319 1 73.62 139 VAL B O 1
ATOM 2759 N N . ASP B 1 140 ? -12.195 -35.625 -0.788 1 79.94 140 ASP B N 1
ATOM 2760 C CA . ASP B 1 140 ? -11.906 -36.594 0.278 1 79.94 140 ASP B CA 1
ATOM 2761 C C . ASP B 1 140 ? -11.211 -35.906 1.455 1 79.94 140 ASP B C 1
ATOM 2763 O O . ASP B 1 140 ? -9.992 -35.969 1.573 1 79.94 140 ASP B O 1
ATOM 2767 N N . ARG B 1 141 ? -12.008 -35.406 2.342 1 81.88 141 ARG B N 1
ATOM 2768 C CA . ARG B 1 141 ? -11.492 -34.562 3.43 1 81.88 141 ARG B CA 1
ATOM 2769 C C . ARG B 1 141 ? -10.586 -35.375 4.352 1 81.88 141 ARG B C 1
ATOM 2771 O O . ARG B 1 141 ? -9.508 -34.906 4.73 1 81.88 141 ARG B O 1
ATOM 2778 N N . PRO B 1 142 ? -11.008 -36.531 4.695 1 82.06 142 PRO B N 1
ATOM 2779 C CA . PRO B 1 142 ? -10.117 -37.312 5.555 1 82.06 142 PRO B CA 1
ATOM 2780 C C . PRO B 1 142 ? -8.742 -37.531 4.934 1 82.06 142 PRO B C 1
ATOM 2782 O O . PRO B 1 142 ? -7.723 -37.406 5.617 1 82.06 142 PRO B O 1
ATOM 2785 N N . ALA B 1 143 ? -8.742 -37.906 3.709 1 81.31 143 ALA B N 1
ATOM 2786 C CA . ALA B 1 143 ? -7.465 -38.125 3.031 1 81.31 143 ALA B CA 1
ATOM 2787 C C . ALA B 1 143 ? -6.652 -36.812 2.99 1 81.31 143 ALA B C 1
ATOM 2789 O O . ALA B 1 143 ? -5.43 -36.844 3.16 1 81.31 143 ALA B O 1
ATOM 2790 N N . LEU B 1 144 ? -7.301 -35.75 2.727 1 82.25 144 LEU B N 1
ATOM 2791 C CA . LEU B 1 144 ? -6.66 -34.438 2.689 1 82.25 144 LEU B CA 1
ATOM 2792 C C . LEU B 1 144 ? -6.039 -34.094 4.039 1 82.25 144 LEU B C 1
ATOM 2794 O O . LEU B 1 144 ? -4.891 -33.656 4.105 1 82.25 144 LEU B O 1
ATOM 2798 N N . LEU B 1 145 ? -6.758 -34.312 5.066 1 82.5 145 LEU B N 1
ATOM 2799 C CA . LEU B 1 145 ? -6.285 -34 6.414 1 82.5 145 LEU B CA 1
ATOM 2800 C C . LEU B 1 145 ? -5.098 -34.906 6.785 1 82.5 145 LEU B C 1
ATOM 2802 O O . LEU B 1 145 ? -4.172 -34.438 7.461 1 82.5 145 LEU B O 1
ATOM 2806 N N . LYS B 1 146 ? -5.234 -36.125 6.375 1 81.38 146 LYS B N 1
ATOM 2807 C CA . LYS B 1 146 ? -4.125 -37.031 6.613 1 81.38 146 LYS B CA 1
ATOM 2808 C C . LYS B 1 146 ? -2.846 -36.531 5.941 1 81.38 146 LYS B C 1
ATOM 2810 O O . LYS B 1 146 ? -1.773 -36.562 6.547 1 81.38 146 LYS B O 1
ATOM 2815 N N . ALA B 1 147 ? -3.006 -36.219 4.742 1 76.44 147 ALA B N 1
ATOM 2816 C CA . ALA B 1 147 ? -1.867 -35.656 4.008 1 76.44 147 ALA B CA 1
ATOM 2817 C C . ALA B 1 147 ? -1.326 -34.406 4.688 1 76.44 147 ALA B C 1
ATOM 2819 O O . ALA B 1 147 ? -0.111 -34.219 4.793 1 76.44 147 ALA B O 1
ATOM 2820 N N . PHE B 1 148 ? -2.172 -33.594 5.125 1 77.06 148 PHE B N 1
ATOM 2821 C CA . PHE B 1 148 ? -1.813 -32.344 5.805 1 77.06 148 PHE B CA 1
ATOM 2822 C C . PHE B 1 148 ? -1.039 -32.625 7.086 1 77.06 148 PHE B C 1
ATOM 2824 O O . PHE B 1 148 ? -0.018 -32 7.355 1 77.06 148 PHE B O 1
ATOM 2831 N N . ARG B 1 149 ? -1.528 -33.5 7.816 1 77.69 149 ARG B N 1
ATOM 2832 C CA . ARG B 1 149 ? -0.869 -33.906 9.055 1 77.69 149 ARG B CA 1
ATOM 2833 C C . ARG B 1 149 ? 0.53 -34.438 8.781 1 77.69 149 ARG B C 1
ATOM 2835 O O . ARG B 1 149 ? 1.48 -34.094 9.492 1 77.69 149 ARG B O 1
ATOM 2842 N N . ALA B 1 150 ? 0.622 -35.312 7.844 1 75.75 150 ALA B N 1
ATOM 2843 C CA . ALA B 1 150 ? 1.909 -35.875 7.473 1 75.75 150 ALA B CA 1
ATOM 2844 C C . ALA B 1 150 ? 2.914 -34.781 7.102 1 75.75 150 ALA B C 1
ATOM 2846 O O . ALA B 1 150 ? 4.078 -34.844 7.504 1 75.75 150 ALA B O 1
ATOM 2847 N N . TYR B 1 151 ? 2.469 -33.844 6.371 1 72.44 151 TYR B N 1
ATOM 2848 C CA . TYR B 1 151 ? 3.318 -32.719 5.969 1 72.44 151 TYR B CA 1
ATOM 2849 C C . TYR B 1 151 ? 3.781 -31.922 7.18 1 72.44 151 TYR B C 1
ATOM 2851 O O . TYR B 1 151 ? 4.953 -31.547 7.281 1 72.44 151 TYR B O 1
ATOM 2859 N N . LEU B 1 152 ? 2.83 -31.562 8 1 75.25 152 LEU B N 1
ATOM 2860 C CA . LEU B 1 152 ? 3.158 -30.797 9.195 1 75.25 152 LEU B CA 1
ATOM 2861 C C . LEU B 1 152 ? 4.168 -31.531 10.062 1 75.25 152 LEU B C 1
ATOM 2863 O O . LEU B 1 152 ? 5.113 -30.938 10.578 1 75.25 152 LEU B O 1
ATOM 2867 N N . GLN B 1 153 ? 3.93 -32.781 10.211 1 75.12 153 GLN B N 1
ATOM 2868 C CA . GLN B 1 153 ? 4.82 -33.625 11.016 1 75.12 153 GLN B CA 1
ATOM 2869 C C . GLN B 1 153 ? 6.215 -33.688 10.406 1 75.12 153 GLN B C 1
ATOM 2871 O O . GLN B 1 153 ? 7.219 -33.562 11.109 1 75.12 153 GLN B O 1
ATOM 2876 N N . ALA B 1 154 ? 6.223 -33.844 9.164 1 70.81 154 ALA B N 1
ATOM 2877 C CA . ALA B 1 154 ? 7.492 -33.969 8.453 1 70.81 154 ALA B CA 1
ATOM 2878 C C . ALA B 1 154 ? 8.289 -32.656 8.523 1 70.81 154 ALA B C 1
ATOM 2880 O O . ALA B 1 154 ? 9.523 -32.688 8.453 1 70.81 154 ALA B O 1
ATOM 2881 N N . ASN B 1 155 ? 7.676 -31.594 8.625 1 72.25 155 ASN B N 1
ATOM 2882 C CA . ASN B 1 155 ? 8.359 -30.312 8.602 1 72.25 155 ASN B CA 1
ATOM 2883 C C . ASN B 1 155 ? 8.367 -29.656 9.984 1 72.25 155 ASN B C 1
ATOM 2885 O O . ASN B 1 155 ? 8.711 -28.484 10.109 1 72.25 155 ASN B O 1
ATOM 2889 N N . ASP B 1 156 ? 7.953 -30.375 10.984 1 74.88 156 ASP B N 1
ATOM 2890 C CA . ASP B 1 156 ? 7.93 -29.953 12.383 1 74.88 156 ASP B CA 1
ATOM 2891 C C . ASP B 1 156 ? 7.129 -28.672 12.555 1 74.88 156 ASP B C 1
ATOM 2893 O O . ASP B 1 156 ? 7.57 -27.734 13.234 1 74.88 156 ASP B O 1
ATOM 2897 N N . LEU B 1 157 ? 6.145 -28.625 11.781 1 72.75 157 LEU B N 1
ATOM 2898 C CA . LEU B 1 157 ? 5.25 -27.484 11.883 1 72.75 157 LEU B CA 1
ATOM 2899 C C . LEU B 1 157 ? 4.039 -27.812 12.75 1 72.75 157 LEU B C 1
ATOM 2901 O O . LEU B 1 157 ? 3.615 -28.969 12.82 1 72.75 157 LEU B O 1
ATOM 2905 N N . GLU B 1 158 ? 3.682 -26.781 13.547 1 75.62 158 GLU B N 1
ATOM 2906 C CA . GLU B 1 158 ? 2.479 -26.953 14.352 1 75.62 158 GLU B CA 1
ATOM 2907 C C . GLU B 1 158 ? 1.267 -26.312 13.688 1 75.62 158 GLU B C 1
ATOM 2909 O O . GLU B 1 158 ? 1.4 -25.312 12.977 1 75.62 158 GLU B O 1
ATOM 2914 N N . ALA B 1 159 ? 0.233 -27.062 13.656 1 71.44 159 ALA B N 1
ATOM 2915 C CA . ALA B 1 159 ? -0.989 -26.469 13.109 1 71.44 159 ALA B CA 1
ATOM 2916 C C . ALA B 1 159 ? -2.088 -26.422 14.172 1 71.44 159 ALA B C 1
ATOM 2918 O O . ALA B 1 159 ? -2.098 -27.234 15.102 1 71.44 159 ALA B O 1
ATOM 2919 N N . ASP B 1 160 ? -2.848 -25.391 14.102 1 79 160 ASP B N 1
ATOM 2920 C CA . ASP B 1 160 ? -4.109 -25.344 14.836 1 79 160 ASP B CA 1
ATOM 2921 C C . ASP B 1 160 ? -5.156 -26.234 14.18 1 79 160 ASP B C 1
ATOM 2923 O O . ASP B 1 160 ? -5.934 -25.781 13.336 1 79 160 ASP B O 1
ATOM 2927 N N . TRP B 1 161 ? -5.32 -27.438 14.648 1 77.69 161 TRP B N 1
ATOM 2928 C CA . TRP B 1 161 ? -6.164 -28.453 14.016 1 77.69 161 TRP B CA 1
ATOM 2929 C C . TRP B 1 161 ? -7.637 -28.078 14.102 1 77.69 161 TRP B C 1
ATOM 2931 O O . TRP B 1 161 ? -8.438 -28.453 13.242 1 77.69 161 TRP B O 1
ATOM 2941 N N . GLU B 1 162 ? -7.938 -27.312 15.133 1 78.25 162 GLU B N 1
ATOM 2942 C CA . GLU B 1 162 ? -9.32 -26.844 15.234 1 78.25 162 GLU B CA 1
ATOM 2943 C C . GLU B 1 162 ? -9.672 -25.922 14.078 1 78.25 162 GLU B C 1
ATOM 2945 O O . GLU B 1 162 ? -10.727 -26.062 13.461 1 78.25 162 GLU B O 1
ATOM 2950 N N . SER B 1 163 ? -8.844 -25.047 13.797 1 76.69 163 SER B N 1
ATOM 2951 C CA . SER B 1 163 ? -9.062 -24.125 12.695 1 76.69 163 SER B CA 1
ATOM 2952 C C . SER B 1 163 ? -9.062 -24.859 11.352 1 76.69 163 SER B C 1
ATOM 2954 O O . SER B 1 163 ? -9.875 -24.547 10.477 1 76.69 163 SER B O 1
ATOM 2956 N N . VAL B 1 164 ? -8.219 -25.797 11.258 1 76.94 164 VAL B N 1
ATOM 2957 C CA . VAL B 1 164 ? -8.086 -26.562 10.023 1 76.94 164 VAL B CA 1
ATOM 2958 C C . VAL B 1 164 ? -9.352 -2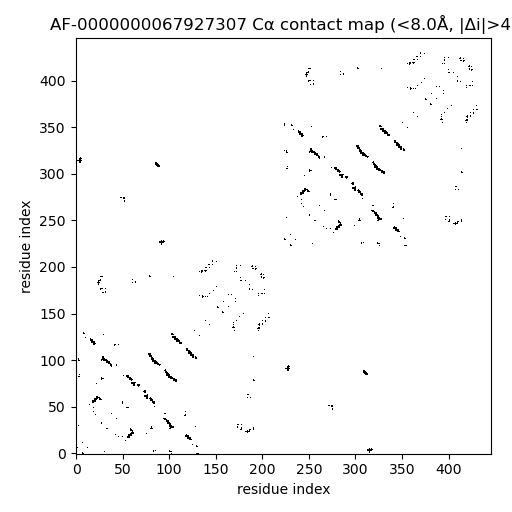7.375 9.781 1 76.94 164 VAL B C 1
ATOM 2960 O O . VAL B 1 164 ? -9.844 -27.438 8.648 1 76.94 164 VAL B O 1
ATOM 2963 N N . SER B 1 165 ? -9.844 -27.891 10.836 1 75.44 165 SER B N 1
ATOM 2964 C CA . SER B 1 165 ? -11.031 -28.75 10.719 1 75.44 165 SER B CA 1
ATOM 2965 C C . SER B 1 165 ? -12.258 -27.922 10.336 1 75.44 165 SER B C 1
ATOM 2967 O O . SER B 1 165 ? -13.188 -28.438 9.711 1 75.44 165 SER B O 1
ATOM 2969 N N . ARG B 1 166 ? -12.219 -26.672 10.703 1 78 166 ARG B N 1
ATOM 2970 C CA . ARG B 1 166 ? -13.383 -25.812 10.453 1 78 166 ARG B CA 1
ATOM 2971 C C . ARG B 1 166 ? -13.281 -25.141 9.086 1 78 166 ARG B C 1
ATOM 2973 O O . ARG B 1 166 ? -14.281 -24.656 8.562 1 78 166 ARG B O 1
ATOM 2980 N N . ALA B 1 167 ? -12.164 -25.234 8.547 1 79.06 167 ALA B N 1
ATOM 2981 C CA . ALA B 1 167 ? -11.945 -24.547 7.281 1 79.06 167 ALA B CA 1
ATOM 2982 C C . ALA B 1 167 ? -12.625 -25.266 6.129 1 79.06 167 ALA B C 1
ATOM 2984 O O . ALA B 1 167 ? -12.672 -26.5 6.105 1 79.06 167 ALA B O 1
ATOM 2985 N N . GLU B 1 168 ? -13.18 -24.531 5.152 1 82.31 168 GLU B N 1
ATOM 2986 C CA . GLU B 1 168 ? -13.758 -25.125 3.945 1 82.31 168 GLU B CA 1
ATOM 2987 C C . GLU B 1 168 ? -12.711 -25.875 3.143 1 82.31 168 GLU B C 1
ATOM 2989 O O . GLU B 1 168 ? -11.539 -25.484 3.113 1 82.31 168 GLU B O 1
ATOM 2994 N N . ASN B 1 169 ? -13.086 -26.922 2.486 1 82.94 169 ASN B N 1
ATOM 2995 C CA . ASN B 1 169 ? -12.188 -27.797 1.738 1 82.94 169 ASN B CA 1
ATOM 2996 C C . ASN B 1 169 ? -11.375 -27.016 0.705 1 82.94 169 ASN B C 1
ATOM 2998 O O . ASN B 1 169 ? -10.164 -27.219 0.581 1 82.94 169 ASN B O 1
ATOM 3002 N N . GLY B 1 170 ? -12.078 -26.203 0.07 1 84.44 170 GLY B N 1
ATOM 3003 C CA . GLY B 1 170 ? -11.398 -25.422 -0.951 1 84.44 170 GLY B CA 1
ATOM 3004 C C . GLY B 1 170 ? -10.281 -24.562 -0.398 1 84.44 170 GLY B C 1
ATOM 3005 O O . GLY B 1 170 ? -9.195 -24.5 -0.979 1 84.44 170 GLY B O 1
ATOM 3006 N N . MET B 1 171 ? -10.555 -23.984 0.653 1 83.81 171 MET B N 1
ATOM 3007 C CA . MET B 1 171 ? -9.555 -23.141 1.298 1 83.81 171 MET B CA 1
ATOM 3008 C C . MET B 1 171 ? -8.359 -23.969 1.764 1 83.81 171 MET B C 1
ATOM 3010 O O . MET B 1 171 ? -7.211 -23.547 1.599 1 83.81 171 MET B O 1
ATOM 3014 N N . LEU B 1 172 ? -8.68 -25.016 2.326 1 84.56 172 LEU B N 1
ATOM 3015 C CA . LEU B 1 172 ? -7.625 -25.875 2.85 1 84.56 172 LEU B CA 1
ATOM 3016 C C . LEU B 1 172 ? -6.738 -26.391 1.725 1 84.56 172 LEU B C 1
ATOM 3018 O O . LEU B 1 172 ? -5.508 -26.344 1.824 1 84.56 172 LEU B O 1
ATOM 3022 N N . VAL B 1 173 ? -7.387 -26.938 0.708 1 88.62 173 VAL B N 1
ATOM 3023 C CA . VAL B 1 173 ? -6.652 -27.469 -0.434 1 88.62 173 VAL B CA 1
ATOM 3024 C C . VAL B 1 173 ? -5.758 -26.375 -1.028 1 88.62 173 VAL B C 1
ATOM 3026 O O . VAL B 1 173 ? -4.574 -26.609 -1.281 1 88.62 173 VAL B O 1
ATOM 3029 N N . ASN B 1 174 ? -6.273 -25.234 -1.174 1 89.69 174 ASN B N 1
ATOM 3030 C CA . ASN B 1 174 ? -5.523 -24.125 -1.765 1 89.69 174 ASN B CA 1
ATOM 3031 C C . ASN B 1 174 ? -4.367 -23.688 -0.867 1 89.69 174 ASN B C 1
ATOM 3033 O O . ASN B 1 174 ? -3.246 -23.5 -1.338 1 89.69 174 ASN B O 1
ATOM 3037 N N . ALA B 1 175 ? -4.668 -23.547 0.365 1 86.06 175 ALA B N 1
ATOM 3038 C CA . ALA B 1 175 ? -3.645 -23.109 1.307 1 86.06 175 ALA B CA 1
ATOM 3039 C C . ALA B 1 175 ? -2.48 -24.094 1.354 1 86.06 175 ALA B C 1
ATOM 3041 O O . ALA B 1 175 ? -1.317 -23.703 1.25 1 86.06 175 ALA B O 1
ATOM 3042 N N . LEU B 1 176 ? -2.803 -25.312 1.492 1 84.75 176 LEU B N 1
ATOM 3043 C CA . LEU B 1 176 ? -1.774 -26.344 1.578 1 84.75 176 LEU B CA 1
ATOM 3044 C C . LEU B 1 176 ? -0.975 -26.422 0.282 1 84.75 176 LEU B C 1
ATOM 3046 O O . LEU B 1 176 ? 0.243 -26.609 0.31 1 84.75 176 LEU B O 1
ATOM 3050 N N . SER B 1 177 ? -1.67 -26.391 -0.8 1 90.75 177 SER B N 1
ATOM 3051 C CA . SER B 1 177 ? -1.005 -26.422 -2.098 1 90.75 177 SER B CA 1
ATOM 3052 C C . SER B 1 177 ? 0.028 -25.312 -2.217 1 90.75 177 SER B C 1
ATOM 3054 O O . SER B 1 177 ? 1.139 -25.531 -2.701 1 90.75 177 SER B O 1
ATOM 3056 N N . MET B 1 178 ? -0.322 -24.125 -1.756 1 90.44 178 MET B N 1
ATOM 3057 C CA . MET B 1 178 ? 0.535 -22.938 -1.897 1 90.44 178 MET B CA 1
ATOM 3058 C C . MET B 1 178 ? 1.683 -22.984 -0.894 1 90.44 178 MET B C 1
ATOM 3060 O O . MET B 1 178 ? 2.783 -22.516 -1.184 1 90.44 178 MET B O 1
ATOM 3064 N N . MET B 1 179 ? 1.517 -23.562 0.186 1 84.38 179 MET B N 1
ATOM 3065 C CA . MET B 1 179 ? 2.494 -23.547 1.271 1 84.38 179 MET B CA 1
ATOM 3066 C C . MET B 1 179 ? 3.471 -24.703 1.153 1 84.38 179 MET B C 1
ATOM 3068 O O . MET B 1 179 ? 4.586 -24.641 1.671 1 84.38 179 MET B O 1
ATOM 3072 N N . ALA B 1 180 ? 3.012 -25.797 0.604 1 83.19 180 ALA B N 1
ATOM 3073 C CA . ALA B 1 180 ? 3.828 -27.016 0.526 1 83.19 180 ALA B CA 1
ATOM 3074 C C . ALA B 1 180 ? 5.133 -26.75 -0.223 1 83.19 180 ALA B C 1
ATOM 3076 O O . ALA B 1 180 ? 5.141 -26.031 -1.23 1 83.19 180 ALA B O 1
ATOM 3077 N N . PRO B 1 181 ? 6.191 -27.203 0.361 1 87.06 181 PRO B N 1
ATOM 3078 C CA . PRO B 1 181 ? 7.5 -26.984 -0.256 1 87.06 181 PRO B CA 1
ATOM 3079 C C . PRO B 1 181 ? 7.758 -27.906 -1.441 1 87.06 181 PRO B C 1
ATOM 3081 O O . PRO B 1 181 ? 8.742 -28.656 -1.442 1 87.06 181 PRO B O 1
ATOM 3084 N N . TYR B 1 182 ? 7.012 -27.922 -2.443 1 89.44 182 TYR B N 1
ATOM 3085 C CA . TYR B 1 182 ? 7.125 -28.734 -3.656 1 89.44 182 TYR B CA 1
ATOM 3086 C C . TYR B 1 182 ? 7.871 -27.969 -4.746 1 89.44 182 TYR B C 1
ATOM 3088 O O . TYR B 1 182 ? 8.031 -26.75 -4.66 1 89.44 182 TYR B O 1
ATOM 3096 N N . GLY B 1 183 ? 8.414 -28.719 -5.68 1 93.62 183 GLY B N 1
ATOM 3097 C CA . GLY B 1 183 ? 9.141 -28.125 -6.781 1 93.62 183 GLY B CA 1
ATOM 3098 C C . GLY B 1 183 ? 8.234 -27.5 -7.832 1 93.62 183 GLY B C 1
ATOM 3099 O O . GLY B 1 183 ? 7.012 -27.594 -7.73 1 93.62 183 GLY B O 1
ATOM 3100 N N . PRO B 1 184 ? 8.812 -26.875 -8.82 1 97 184 PRO B N 1
ATOM 3101 C CA . PRO B 1 184 ? 8.062 -26.156 -9.852 1 97 184 PRO B CA 1
ATOM 3102 C C . PRO B 1 184 ? 7.066 -27.062 -10.586 1 97 184 PRO B C 1
ATOM 3104 O O . PRO B 1 184 ? 5.93 -26.656 -10.836 1 97 184 PRO B O 1
ATOM 3107 N N . ALA B 1 185 ? 7.523 -28.25 -10.906 1 96.81 185 ALA B N 1
ATOM 3108 C CA . ALA B 1 185 ? 6.664 -29.156 -11.664 1 96.81 185 ALA B CA 1
ATOM 3109 C C . ALA B 1 185 ? 5.422 -29.531 -10.859 1 96.81 185 ALA B C 1
ATOM 3111 O O . ALA B 1 185 ? 4.309 -29.531 -11.391 1 96.81 185 ALA B O 1
ATOM 3112 N N . GLU B 1 186 ? 5.598 -29.906 -9.617 1 95.25 186 GLU B N 1
ATOM 3113 C CA . GLU B 1 186 ? 4.484 -30.25 -8.734 1 95.25 186 GLU B CA 1
ATOM 3114 C C . GLU B 1 186 ? 3.523 -29.078 -8.578 1 95.25 186 GLU B C 1
ATOM 3116 O O . GLU B 1 186 ? 2.307 -29.25 -8.664 1 95.25 186 GLU B O 1
ATOM 3121 N N . LYS B 1 187 ? 4.047 -27.938 -8.383 1 96.88 187 LYS B N 1
ATOM 3122 C CA . LYS B 1 187 ? 3.232 -26.734 -8.211 1 96.88 187 LYS B CA 1
ATOM 3123 C C . LYS B 1 187 ? 2.428 -26.438 -9.477 1 96.88 187 LYS B C 1
ATOM 3125 O O . LYS B 1 187 ? 1.258 -26.062 -9.398 1 96.88 187 LYS B O 1
ATOM 3130 N N . GLN B 1 188 ? 3.064 -26.594 -10.578 1 97.94 188 GLN B N 1
ATOM 3131 C CA . GLN B 1 188 ? 2.369 -26.359 -11.844 1 97.94 188 GLN B CA 1
ATOM 3132 C C . GLN B 1 188 ? 1.216 -27.344 -12.016 1 97.94 188 GLN B C 1
ATOM 3134 O O . GLN B 1 188 ? 0.142 -26.969 -12.492 1 97.94 188 GLN B O 1
ATOM 3139 N N . ALA B 1 189 ? 1.48 -28.594 -11.617 1 96.88 189 ALA B N 1
ATOM 3140 C CA . ALA B 1 189 ? 0.44 -29.609 -11.695 1 96.88 189 ALA B CA 1
ATOM 3141 C C . ALA B 1 189 ? -0.762 -29.25 -10.828 1 96.88 189 ALA B C 1
ATOM 3143 O O . ALA B 1 189 ? -1.91 -29.422 -11.242 1 96.88 189 ALA B O 1
ATOM 3144 N N . LEU B 1 190 ? -0.463 -28.797 -9.68 1 96.12 190 LEU B N 1
ATOM 3145 C CA . LEU B 1 190 ? -1.521 -28.359 -8.773 1 96.12 190 LEU B CA 1
ATOM 3146 C C . LEU B 1 190 ? -2.305 -27.203 -9.367 1 96.12 190 LEU B C 1
ATOM 3148 O O . LEU B 1 190 ? -3.533 -27.156 -9.266 1 96.12 190 LEU B O 1
ATOM 3152 N N . LEU B 1 191 ? -1.673 -26.25 -10.008 1 97.25 191 LEU B N 1
ATOM 3153 C CA . LEU B 1 191 ? -2.291 -25.078 -10.641 1 97.25 191 LEU B CA 1
ATOM 3154 C C . LEU B 1 191 ? -3.197 -25.5 -11.789 1 97.25 191 LEU B C 1
ATOM 3156 O O . LEU B 1 191 ? -4.281 -24.953 -11.969 1 97.25 191 LEU B O 1
ATOM 3160 N N . GLU B 1 192 ? -2.787 -26.469 -12.547 1 97.12 192 GLU B N 1
ATOM 3161 C CA . GLU B 1 192 ? -3.443 -26.828 -13.805 1 97.12 192 GLU B CA 1
ATOM 3162 C C . GLU B 1 192 ? -4.59 -27.812 -13.562 1 97.12 192 GLU B C 1
ATOM 3164 O O . GLU B 1 192 ? -5.348 -28.125 -14.477 1 97.12 192 GLU B O 1
ATOM 3169 N N . ALA B 1 193 ? -4.699 -28.297 -12.273 1 94.69 193 ALA B N 1
ATOM 3170 C CA . ALA B 1 193 ? -5.824 -29.172 -11.969 1 94.69 193 ALA B CA 1
ATOM 3171 C C . ALA B 1 193 ? -7.148 -28.516 -12.359 1 94.69 193 ALA B C 1
ATOM 3173 O O . ALA B 1 193 ? -7.406 -27.359 -12.016 1 94.69 193 ALA B O 1
ATOM 3174 N N . PRO B 1 194 ? -8.031 -29.188 -13.039 1 91.44 194 PRO B N 1
ATOM 3175 C CA . PRO B 1 194 ? -9.211 -28.562 -13.625 1 91.44 194 PRO B CA 1
ATOM 3176 C C . PRO B 1 194 ? -10.266 -28.188 -12.586 1 91.44 194 PRO B C 1
ATOM 3178 O O . PRO B 1 194 ? -11.094 -27.297 -12.836 1 91.44 194 PRO B O 1
ATOM 3181 N N . ASP B 1 195 ? -10.25 -28.922 -11.453 1 88.19 195 ASP B N 1
ATOM 3182 C CA . ASP B 1 195 ? -11.219 -28.641 -10.398 1 88.19 195 ASP B CA 1
ATOM 3183 C C . ASP B 1 195 ? -10.641 -28.938 -9.023 1 88.19 195 ASP B C 1
ATOM 3185 O O . ASP B 1 195 ? -9.516 -29.422 -8.914 1 88.19 195 ASP B O 1
ATOM 3189 N N . LEU B 1 196 ? -11.414 -28.594 -8.055 1 87.88 196 LEU B N 1
ATOM 3190 C CA . LEU B 1 196 ? -10.953 -28.719 -6.676 1 87.88 196 LEU B CA 1
ATOM 3191 C C . LEU B 1 196 ? -10.68 -30.172 -6.32 1 87.88 196 LEU B C 1
ATOM 3193 O O . LEU B 1 196 ? -9.695 -30.484 -5.641 1 87.88 196 LEU B O 1
ATOM 3197 N N . LYS B 1 197 ? -11.609 -31.047 -6.73 1 87.75 197 LYS B N 1
ATOM 3198 C CA . LYS B 1 197 ? -11.438 -32.469 -6.445 1 87.75 197 LYS B CA 1
ATOM 3199 C C . LYS B 1 197 ? -10.117 -32.969 -7.004 1 87.75 197 LYS B C 1
ATOM 3201 O O . LYS B 1 197 ? -9.336 -33.625 -6.289 1 87.75 197 LYS B O 1
ATOM 3206 N N . THR B 1 198 ? -9.906 -32.719 -8.25 1 91.88 198 THR B N 1
ATOM 3207 C CA . THR B 1 198 ? -8.688 -33.188 -8.906 1 91.88 198 THR B CA 1
ATOM 3208 C C . THR B 1 198 ? -7.457 -32.562 -8.25 1 91.88 198 THR B C 1
ATOM 3210 O O . THR B 1 198 ? -6.426 -33.219 -8.117 1 91.88 198 THR B O 1
ATOM 3213 N N . ARG B 1 199 ? -7.516 -31.297 -7.875 1 92.56 199 ARG B N 1
ATOM 3214 C CA . ARG B 1 199 ? -6.398 -30.641 -7.199 1 92.56 199 ARG B CA 1
ATOM 3215 C C . ARG B 1 199 ? -6.09 -31.328 -5.871 1 92.56 199 ARG B C 1
ATOM 3217 O O . ARG B 1 199 ? -4.922 -31.547 -5.539 1 92.56 199 ARG B O 1
ATOM 3224 N N . ALA B 1 200 ? -7.141 -31.656 -5.148 1 90.38 200 ALA B N 1
ATOM 3225 C CA . ALA B 1 200 ? -6.973 -32.344 -3.877 1 90.38 200 ALA B CA 1
ATOM 3226 C C . ALA B 1 200 ? -6.309 -33.719 -4.078 1 90.38 200 ALA B C 1
ATOM 3228 O O . ALA B 1 200 ? -5.387 -34.062 -3.346 1 90.38 200 ALA B O 1
ATOM 3229 N N . GLU B 1 201 ? -6.77 -34.375 -5.02 1 91 201 GLU B N 1
ATOM 3230 C CA . GLU B 1 201 ? -6.203 -35.688 -5.328 1 91 201 GLU B CA 1
ATOM 3231 C C . GLU B 1 201 ? -4.738 -35.594 -5.734 1 91 201 GLU B C 1
ATOM 3233 O O . GLU B 1 201 ? -3.908 -36.406 -5.324 1 91 201 GLU B O 1
ATOM 3238 N N . THR B 1 202 ? -4.484 -34.625 -6.574 1 92.94 202 THR B N 1
ATOM 3239 C CA . THR B 1 202 ? -3.111 -34.375 -6.992 1 92.94 202 THR B CA 1
ATOM 3240 C C . THR B 1 202 ? -2.229 -34.062 -5.785 1 92.94 202 THR B C 1
ATOM 3242 O O . THR B 1 202 ? -1.125 -34.594 -5.66 1 92.94 202 THR B O 1
ATOM 3245 N N . LEU B 1 203 ? -2.695 -33.156 -4.93 1 91.12 203 LEU B N 1
ATOM 3246 C CA . LEU B 1 203 ? -1.976 -32.781 -3.725 1 91.12 203 LEU B CA 1
ATOM 3247 C C . LEU B 1 203 ? -1.659 -34 -2.857 1 91.12 203 LEU B C 1
ATOM 3249 O O . LEU B 1 203 ? -0.524 -34.156 -2.406 1 91.12 203 LEU B O 1
ATOM 3253 N N . ILE B 1 204 ? -2.607 -34.812 -2.643 1 87.38 204 ILE B N 1
ATOM 3254 C CA . ILE B 1 204 ? -2.449 -36.031 -1.844 1 87.38 204 ILE B CA 1
ATOM 3255 C C . ILE B 1 204 ? -1.399 -36.938 -2.482 1 87.38 204 ILE B C 1
ATOM 3257 O O . ILE B 1 204 ? -0.502 -37.438 -1.8 1 87.38 204 ILE B O 1
ATOM 3261 N N . ALA B 1 205 ? -1.561 -37.125 -3.762 1 89.19 205 ALA B N 1
ATOM 3262 C CA . ALA B 1 205 ? -0.638 -38 -4.488 1 89.19 205 ALA B CA 1
ATOM 3263 C C . ALA B 1 205 ? 0.798 -37.469 -4.367 1 89.19 205 ALA B C 1
ATOM 3265 O O . ALA B 1 205 ? 1.714 -38.25 -4.09 1 89.19 205 ALA B O 1
ATOM 3266 N N . ILE B 1 206 ? 1.006 -36.219 -4.574 1 89.94 206 ILE B N 1
ATOM 3267 C CA . ILE B 1 206 ? 2.336 -35.625 -4.5 1 89.94 206 ILE B CA 1
ATOM 3268 C C . ILE B 1 206 ? 2.895 -35.781 -3.088 1 89.94 206 ILE B C 1
ATOM 3270 O O . ILE B 1 206 ? 4.074 -36.094 -2.912 1 89.94 206 ILE B O 1
ATOM 3274 N N . THR B 1 207 ? 2.154 -35.531 -2.092 1 85.12 207 THR B N 1
ATOM 3275 C CA . THR B 1 207 ? 2.561 -35.656 -0.696 1 85.12 207 THR B CA 1
ATOM 3276 C C . THR B 1 207 ? 3.014 -37.062 -0.392 1 85.12 207 THR B C 1
ATOM 3278 O O . THR B 1 207 ? 4.055 -37.281 0.236 1 85.12 207 THR B O 1
ATOM 3281 N N . GLU B 1 208 ? 2.248 -38.031 -0.839 1 83.19 208 GLU B N 1
ATOM 3282 C CA . GLU B 1 208 ? 2.572 -39.438 -0.608 1 83.19 208 GLU B CA 1
ATOM 3283 C C . GLU B 1 208 ? 3.883 -39.812 -1.288 1 83.19 208 GLU B C 1
ATOM 3285 O O . GLU B 1 208 ? 4.695 -40.531 -0.716 1 83.19 208 GLU B O 1
ATOM 3290 N N . MET B 1 209 ? 3.988 -39.344 -2.424 1 84.44 209 MET B N 1
ATOM 3291 C CA . MET B 1 209 ? 5.207 -39.625 -3.174 1 84.44 209 MET B CA 1
ATOM 3292 C C . MET B 1 209 ? 6.426 -39 -2.498 1 84.44 209 MET B C 1
ATOM 3294 O O . MET B 1 209 ? 7.492 -39.625 -2.447 1 84.44 209 MET B O 1
ATOM 3298 N N . THR B 1 210 ? 6.32 -37.781 -2.023 1 81.62 210 THR B N 1
ATOM 3299 C CA . THR B 1 210 ? 7.418 -37.094 -1.376 1 81.62 210 THR B CA 1
ATOM 3300 C C . THR B 1 210 ? 7.785 -37.75 -0.053 1 81.62 210 THR B C 1
ATOM 3302 O O . THR B 1 210 ? 8.961 -37.875 0.283 1 81.62 210 THR B O 1
ATOM 3305 N N . LEU B 1 211 ? 6.844 -38.188 0.715 1 76 211 LEU B N 1
ATOM 3306 C CA . LEU B 1 211 ? 7.07 -38.875 1.986 1 76 211 LEU B CA 1
ATOM 3307 C C . LEU B 1 211 ? 7.715 -40.219 1.768 1 76 211 LEU B C 1
ATOM 3309 O O . LEU B 1 211 ? 8.562 -40.656 2.553 1 76 211 LEU B O 1
ATOM 3313 N N . ALA B 1 212 ? 7.27 -40.875 0.764 1 74.88 212 ALA B N 1
ATOM 3314 C CA . ALA B 1 212 ? 7.844 -42.188 0.441 1 74.88 212 ALA B CA 1
ATOM 3315 C C . ALA B 1 212 ? 9.312 -42.062 0.065 1 74.88 212 ALA B C 1
ATOM 3317 O O . ALA B 1 212 ? 10.133 -42.906 0.438 1 74.88 212 ALA B O 1
ATOM 3318 N N . ARG B 1 213 ? 9.617 -41.062 -0.615 1 74.81 213 ARG B N 1
ATOM 3319 C CA . ARG B 1 213 ? 11 -40.812 -1.013 1 74.81 213 ARG B CA 1
ATOM 3320 C C . ARG B 1 213 ? 11.867 -40.5 0.196 1 74.81 213 ARG B C 1
ATOM 3322 O O . ARG B 1 213 ? 13.031 -40.875 0.259 1 74.81 213 ARG B O 1
ATOM 3329 N N . GLU B 1 214 ? 11.32 -39.719 1.08 1 67.88 214 GLU B N 1
ATOM 3330 C CA . GLU B 1 214 ? 12.07 -39.375 2.289 1 67.88 214 GLU B CA 1
ATOM 3331 C C . GLU B 1 214 ? 12.281 -40.594 3.174 1 67.88 214 GLU B C 1
ATOM 3333 O O . GLU B 1 214 ? 13.328 -40.75 3.809 1 67.88 214 GLU B O 1
ATOM 3338 N N . ASP B 1 215 ? 11.266 -41.406 3.234 1 63.56 215 ASP B N 1
ATOM 3339 C CA . ASP B 1 215 ? 11.398 -42.656 3.986 1 63.56 215 ASP B CA 1
ATOM 3340 C C . ASP B 1 215 ? 12.438 -43.594 3.352 1 63.56 215 ASP B C 1
ATOM 3342 O O . ASP B 1 215 ? 13.203 -44.25 4.055 1 63.56 215 ASP B O 1
ATOM 3346 N N . ASP B 1 216 ? 12.336 -43.594 2.059 1 58.47 216 ASP B N 1
ATOM 3347 C CA . ASP B 1 216 ? 13.32 -44.438 1.371 1 58.47 216 ASP B CA 1
ATOM 3348 C C . ASP B 1 216 ? 14.734 -43.875 1.546 1 58.47 216 ASP B C 1
ATOM 3350 O O . ASP B 1 216 ? 15.695 -44.625 1.682 1 58.47 216 ASP B O 1
ATOM 3354 N N . GLU B 1 217 ? 14.727 -42.562 1.439 1 54.28 217 GLU B N 1
ATOM 3355 C CA . GLU B 1 217 ? 16.047 -41.969 1.634 1 54.28 217 GLU B CA 1
ATOM 3356 C C . GLU B 1 217 ? 16.531 -42.156 3.068 1 54.28 217 GLU B C 1
ATOM 3358 O O . GLU B 1 217 ? 17.719 -42.375 3.303 1 54.28 217 GLU B O 1
ATOM 3363 N N . PHE B 1 218 ? 15.688 -42.062 3.969 1 52.78 218 PHE B N 1
ATOM 3364 C CA . PHE B 1 218 ? 16.047 -42.375 5.348 1 52.78 218 PHE B CA 1
ATOM 3365 C C . PHE B 1 218 ? 16.297 -43.875 5.523 1 52.78 218 PHE B C 1
ATOM 3367 O O . PHE B 1 218 ? 17.203 -44.25 6.273 1 52.78 218 PHE B O 1
ATOM 3374 N N . GLY B 1 219 ? 15.438 -44.656 4.871 1 49.56 219 GLY B N 1
ATOM 3375 C CA . GLY B 1 219 ? 15.695 -46.094 4.926 1 49.56 219 GLY B CA 1
ATOM 3376 C C . GLY B 1 219 ? 17 -46.469 4.254 1 49.56 219 GLY B C 1
ATOM 3377 O O . GLY B 1 219 ? 17.656 -47.438 4.684 1 49.56 219 GLY B O 1
ATOM 3378 N N . SER B 1 220 ? 17.312 -45.938 3.182 1 51.81 220 SER B N 1
ATOM 3379 C CA . SER B 1 220 ? 18.562 -46.281 2.5 1 51.81 220 SER B CA 1
ATOM 3380 C C . SER B 1 220 ? 19.766 -45.719 3.25 1 51.81 220 SER B C 1
ATOM 3382 O O . SER B 1 220 ? 20.875 -46.219 3.096 1 51.81 220 SER B O 1
ATOM 3384 N N . SER B 1 221 ? 19.641 -44.625 3.91 1 44.69 221 SER B N 1
ATOM 3385 C CA . SER B 1 221 ? 20.766 -44.062 4.637 1 44.69 221 SER B CA 1
ATOM 3386 C C . SER B 1 221 ? 21.047 -44.844 5.914 1 44.69 221 SER B C 1
ATOM 3388 O O . SER B 1 221 ? 22.062 -44.594 6.586 1 44.69 221 SER B O 1
ATOM 3390 N N . LEU B 1 222 ? 20 -45.469 6.316 1 44 222 LEU B N 1
ATOM 3391 C CA . LEU B 1 222 ? 20.219 -46.281 7.504 1 44 222 LEU B CA 1
ATOM 3392 C C . LEU B 1 222 ? 20.766 -47.656 7.133 1 44 222 LEU B C 1
ATOM 3394 O O . LEU B 1 222 ? 21.141 -48.438 8.008 1 44 222 LEU B O 1
ATOM 3398 N N . GLN B 1 223 ? 20.703 -48.031 5.914 1 38.56 223 GLN B N 1
ATOM 3399 C CA . GLN B 1 223 ? 21.375 -49.281 5.574 1 38.56 223 GLN B CA 1
ATOM 3400 C C . GLN B 1 223 ? 22.828 -49.031 5.203 1 38.56 223 GLN B C 1
ATOM 3402 O O . GLN B 1 223 ? 23.156 -48 4.609 1 38.56 223 GLN B O 1
#

Organism: Mesorhizobium plurifarium (NCBI:txid69974)

Foldseek 3Di:
DDDQPDADQDPVLDDQKAFEDADFFAFAAAQDKDKDKFADPLVLVSCVVLVVPSQKYWYWYFDPVQPADPVGHGHTDFKTWIWHFNDWDDPVPRMIITMTHTHFMWGFPAWDDDPGPTTMTRIGTPNCRSDDAPCLVVAPVVLLVVLVVLQCVVVVHDDDVVVLVPDGSQVNLNVCLRPRNDGRVLNVCLRPQSGSRSSSVSSSVVSVVVVVVVVVVVVVVVD/DDDQPDADQDPVLDDQKAFEDADFFAFAAAQDKDKDKFADPLVLVSCVVLVVPSQKYWYWYFDPVQPADPVGHGHTDFKTWIWHFNDWDDPVPRMIITMTHTHFMWGFPAWDDDPGPTTMTRIGTPNCRSDDAPCLVVAPVVLLVVLVVLQCVVVVHDDDVVVLVPDGSQVNLNVCLRPRNDGRVLNVCLRPQSGSRSSSVSSSVVSVVVVVVVVVVVVVVVD

Radius of gyration: 27.55 Å; Cα contacts (8 Å, |Δi|>4): 803; chains: 2; bounding box: 42×79×75 Å

InterPro domains:
  IPR003111 Lon protease, N-terminal domain [PF02190] (18-206)
  IPR003111 Lon protease, N-terminal domain [PS51787] (18-211)
  IPR003111 Lon protease, N-terminal domain [SM00464] (17-209)
  IPR015947 PUA-like superfamily [SSF88697] (18-206)
  IPR046336 Lon protease, N-terminal domain superfamily [G3DSA:2.30.130.40] (17-126)

Solvent-accessible surface area (backbone atoms only — not comparable to full-atom values): 24038 Å² total; per-residue (Å²): 61,81,48,47,65,44,73,36,78,51,75,83,68,47,72,62,55,40,42,46,50,73,37,76,56,63,58,67,44,59,75,35,77,45,77,45,79,43,66,53,69,47,58,46,51,48,49,52,52,22,57,51,59,86,26,46,37,28,43,29,27,44,29,88,84,66,46,59,43,96,86,66,46,67,31,62,46,57,57,36,19,34,20,36,60,36,28,41,30,47,68,47,80,62,32,39,41,35,30,30,34,18,50,26,39,28,34,62,75,41,77,50,94,59,93,54,84,47,53,32,30,31,49,46,70,43,66,69,52,31,41,83,71,78,50,47,77,65,46,63,55,68,60,48,50,50,44,48,50,52,51,29,60,73,67,72,46,85,74,65,60,68,60,58,70,69,45,56,57,58,58,49,49,50,52,49,62,52,66,50,91,57,54,43,68,57,41,49,51,48,67,66,34,90,44,63,38,54,25,45,51,48,52,40,52,52,50,52,53,53,51,50,49,51,48,45,50,53,52,55,69,69,97,61,79,48,46,64,42,73,36,78,51,75,82,68,46,72,60,54,41,44,47,50,75,36,77,56,62,58,67,44,60,74,33,76,46,77,46,78,42,66,54,67,46,56,47,52,48,50,53,52,23,56,50,59,86,25,45,37,27,43,29,29,42,29,89,84,66,46,60,42,96,85,66,47,67,31,63,45,57,56,35,18,33,21,36,61,36,28,41,31,48,69,47,80,63,31,37,43,35,28,29,33,19,51,26,39,28,34,62,75,40,77,50,93,57,92,54,85,48,53,32,30,31,50,45,69,44,65,70,53,31,41,83,69,77,52,46,78,65,45,63,55,69,59,49,51,50,46,48,49,52,50,29,60,74,65,74,47,87,73,64,60,69,60,58,70,70,46,55,56,57,56,49,47,50,50,48,62,53,65,50,91,56,52,46,66,58,41,48,52,48,69,66,36,88,43,64,39,54,24,45,52,47,52,40,52,52,50,53,52,53,51,50,50,50,47,46,50,50,52,54,68,70,96

pLDDT: mean 89.09, std 12.05, range [38.56, 98.69]

Nearest PDB structures (foldseek):
  3ljc-assembly1_A  TM=7.718E-01  e=1.570E-13  Escherichia coli K-12
  6vbk-assembly1_A  TM=7.637E-01  e=1.234E-10  Mycobacterium tuberculosis
  6ihg-assembly1_A  TM=7.813E-01  e=3.862E-10  Mycobacterium [tuberculosis] TKK-01-0051
  6vbk-assembly1_B-2  TM=7.802E-01  e=2.341E-09  Mycobacterium tuberculosis
  1zbo-assembly1_A  TM=6.564E-01  e=8.604E-11  Bordetella parapertussis 12822

Secondary structure (DSSP, 8-state):
-EETTEE--SGGGS-SEEEEEE-TT----BT-EEEEEE-SHHHHHHHHHHHHTT-EEEEEPBPTT--B-TTSPBPB-SEEEEEEEEEEEE-SSS-EEEEEEEEEEEEEEEEE--SSSS-EEEEEE-GGGGS--GGGGGS-HHHHHHHHHHHHHHTT----HHHHHHS-HHHHHHHHHHHS---HHHHHHHHH-SSHHHHHHHHHHHHHHHHHHHHHHHHHH--/-EETTEE--SGGGS-SEEEEEE-TT----BT-EEEEEE-SHHHHHHHHHHHHTT-EEEEEPBPTT--B-TTSPBPB-SEEEEEEEEEEEE-SSS-EEEEEEEEEEEEEEEEE--SSSS-EEEEEE-GGGGS--GGGGGS-HHHHHHHHHHHHHHTT----HHHHHHS-HHHHHHHHHHHS---HHHHHHHHH-SSHHHHHHHHHHHHHHHHHHHHHHHHHH--